Protein 4LO0 (pdb70)

Secondary structure (DSSP, 8-state):
--STT-EEEEEETTEEEEEEEEETTEEEEE----SGGG-EEEEEETTTTEEEEEE--SSSTTEEEEE-TTSSBEEEEE----GGG-EEEEEETTTTEEEEEESS-TT-EEEEETTTTEEEEE---SSGGG-EEEEEHHHHHHTT-EEEEEETT-TTEEEEE--SS--BEEEEE----GGG-EEEEEETTTTEEEEEETTSSSEEEEE-GGGTTBEEEEETTS-S-GGG-EEEEEPTT-SSEEEEEESS-TTEEEEEGGG--STT-BEEEEE----GGG-EEEE---/--TT-EEEEEESS-TT-EEEEETTEEEEE----SGGG-EEEEEETTTTEEEEEE--SSSTTEEEEE-TTSS-EEEEE----GGG-EEEEEETTTTEEEEEESS-TT-EEEEETTTTEEEEE---S-GGG-EEEEEHHHHHHTT-EEEEEETT-TTEEEEE--SS--BEEEEE----GGG-EEEEEETTTTEEEEEETTSSSEEEEEE-TTSSEEEEEES---S-TTS-EEEEEPTT-SSEEEEEESS-TTEEEEEGGG--STTPBEEEEE----GGGEEEEE---/---SSS-SEEEEEEETT-SSEEEEEETTEEEEEE---SGGG-EEEEEETTTTEEEEEETTEEEEEEEE-TTSBEEEESSSGGG-EEEEEEETTEEEEEESS-BTTB-EEEE---BTTB-TTPPPEEEE--SS--GGG-EEEEE-

Solvent-accessible surface area: 30553 Å² total; per-residue (Å²): 108,80,32,52,78,97,37,3,6,0,8,0,60,38,43,75,112,9,18,0,42,0,72,76,14,97,12,36,4,88,114,58,38,82,51,65,31,2,36,0,68,0,40,36,32,87,148,56,12,0,0,20,0,48,3,52,14,123,152,50,91,61,10,0,0,8,2,53,42,92,61,46,69,17,12,2,81,110,32,85,71,35,60,38,6,4,0,2,0,1,68,0,25,46,28,102,0,13,0,0,0,0,40,66,4,9,12,0,0,0,48,1,43,29,140,55,115,62,9,64,1,16,25,4,36,54,36,71,88,0,8,0,28,24,55,58,46,15,31,8,12,4,41,91,15,52,0,16,1,0,0,58,80,31,70,109,30,0,0,12,0,47,59,80,121,65,62,68,6,26,0,91,58,32,92,137,23,153,26,0,48,1,14,0,104,42,35,140,144,36,56,0,11,16,0,27,0,39,64,54,98,63,4,0,1,3,18,31,78,106,78,51,53,40,2,73,3,36,62,24,105,74,128,130,27,56,0,1,16,0,52,11,60,70,28,96,157,59,124,80,13,15,11,0,12,0,40,122,51,68,72,44,0,0,4,0,125,59,23,106,40,68,76,39,16,46,4,22,0,88,79,99,90,20,74,74,22,0,47,0,15,5,46,95,33,115,192,114,169,38,95,5,52,91,16,55,7,17,0,20,2,65,37,20,60,74,20,22,0,7,28,53,79,165,0,1,5,1,29,114,116,58,92,46,79,43,5,51,0,46,0,59,43,33,54,167,42,175,0,2,41,1,4,0,44,50,67,86,122,73,28,0,4,25,34,116,44,14,0,0,16,28,77,69,82,50,93,75,0,41,0,92,7,54,93,52,52,122,47,10,3,0,0,14,4,66,49,134,27,85,122,2,45,6,0,0,6,0,24,33,64,142,118,90,2,98,38,2,0,0,1,6,2,3,14,58,56,74,171,51,44,31,1,29,0,73,2,43,106,120,117,33,74,83,92,38,2,4,0,3,0,71,38,46,77,107,7,14,0,40,0,69,92,19,97,6,26,2,84,115,60,39,84,54,59,32,3,47,0,64,0,46,49,31,83,151,51,11,0,2,21,0,32,2,52,13,110,149,56,92,59,9,0,0,5,0,43,19,13,17,29,85,14,16,2,80,99,29,82,79,36,54,35,4,6,0,2,0,0,58,1,21,34,30,84,0,13,0,0,0,0,41,44,0,0,6,0,0,0,35,1,28,28,144,58,119,60,7,43,0,1,12,3,45,60,38,73,88,0,12,0,36,23,48,57,48,15,35,6,7,4,40,86,16,50,0,10,1,0,0,54,72,36,77,109,24,0,0,10,0,44,63,91,113,58,58,65,8,30,0,92,57,40,88,132,22,143,25,0,33,0,17,0,107,48,45,133,156,51,57,0,10,16,0,35,1,40,63,42,110,61,0,0,1,4,13,32,86,88,88,38,44,55,5,83,2,32,50,20,110,85,144,134,40,60,0,3,17,0,52,11,97,59,25,101,159,61,135,72,14,16,14,0,22,0,42,132,52,75,75,39,0,1,5,0,120,68,25,99,58,49,74,40,16,46,4,21,0,103,76,103,139,23,77,66,28,4,44,0,16,7,46,91,21,122

Radius of gyration: 31.57 Å; Cα contacts (8 Å, |Δi|>4): 1890; chains: 3; bounding box: 62×73×94 Å

Sequence (715 aa):
NSLNDKIVTISCKADTNLFFYQVAGNVSLFQQTRNYLERWRLIYDSNKAAYKIKSMDIHNTNLVLTWNAPTHNISTQQDSNADNQYWLLLKDIGNNSFIIASYKNPNLVLYADTVARNLKLSTLNNSNYIKFIIEDYIISDLNNFTCKISPILDLNKVVQQVDVTNLNVNLYTWDYGRNQKWTIRYNEEKAAYQFFNTILSNGVLTWIFSNGNTVRVSSSNDQNNDAQYWLINPVSDTDETYTITNLRDTTKALDLYGGQTANGTAIQVFNYHGDDNQKWNIRNPPVERTFLPNGNYNIKSIFSGSLYLNPVSKSLTFSNESSANNQKWNVEYMAENRCFKISNVAEPNKYLSYDNFGFISLDSLSNRCYWFPIKIAVNTYIMLSLNKVNELDYAWDIYDTNENILSQPLLLLPNFDIYNSNQMFKLEKISLNDKIVTISCKADTNLFFYQVAGNVSLFQQTRNYLERWRLIYDSNKAAYKIKSMDIHNTNLVLTWNAPTHNISTQQDSNADNQYWLLLKDIGNNSFIIASYKNPNLVLYADTVARNLKLSTLNNSNYIKFIIEDYIISDLNNFTCKISPILDLNKVVQQVDVTNLNVNLYTWDYGRNQKWTIRYNEEKAAYQFFNTILSNGVLTWIFSNGNTVRVSSSNDQNNDAQYWLINPVSDTDETYTITNLRDTTKALDLYGGQTANGTAIQVFNYHGDDNQKWNIRNPP

InterPro domains:
  IPR000772 Ricin B, lectin domain [PF14200] (186-277)
  IPR000772 Ricin B, lectin domain [SM00458] (12-143)
  IPR000772 Ricin B, lectin domain [SM00458] (154-291)
  IPR035992 Ricin B-like lectins [SSF50370] (7-145)
  IPR035992 Ricin B-like lectins [SSF50370] (154-290)

CATH classification: 2.80.10.50 (+1 more: 2.80.10.50)

Nearest PDB structures (foldseek):
  4lo0-assembly1_A  TM=1.004E+00  e=1.238E-54  Clostridium botulinum
  5bqu-assembly1_B  TM=9.982E-01  e=9.324E-47  Clostridium botulinum
  4ouj-assembly1_A  TM=9.272E-01  e=6.983E-45  Clostridium botulinum B1 str. Okra
  2vse-assembly2_B  TM=4.909E-01  e=3.899E-20  Lysinibacillus sphaericus
  2vse-assembly1_A  TM=4.914E-01  e=1.561E-19  Lysinibacillus sphaericus

Foldseek 3Di:
DVQAFFKWWKAFPQDRQWTFFADPWATFTDGDDLDQRRIWTWHADVVLRWTWTFRSDPPDGAWTWFQPPPFFDITTDGCPVDQRRTWHWAQPPPVQWTQIARSNDRQWTWFAPPVRGGITIDGDDDDSRRIMHIGRSVCVNQAQDKWAKAQPLDPQKTWFQPADPRFFTAIAGDDPDQRRIWTWHADPVLRWIWTHRRRDDFWTWFAPVVVPWGITTDGPVVDPDQRRTWDWADDPPDSFKTWIAGRVDRQWTFFFPVSDRDHGTHTTTDGDDPPSRRMMGIHDDD/DDDDDDDWAKWWKFAPLDPQWTWFDDPFFIATHGDDVDQRRIWTWDADVVLRWIWIARRVGRQWTFFADPPFGTGTHGDDLRRTWDWDDDDDQKTFTWRSDQDVNATWTWFADDDVSHRPPTTTGIGGDDDDPDSRRMMGIGHD/DLAFFKKWKAFPVDRQWTFFADPFATFTHGDDLDQRRIWTWHADVVLQWTWTFGPPPPDGAWTWFDPPPAFDITTDGDPVDQRRIWHWAQDPPVQWTATARSVHRQWTWFQPVVRRHITIDGDDPDRRRTMHIGRSVCVNQAQAKWWKAQPLDRQKTWFQDALPRQFIFIAGDDPDLRRIWGWHADPVLRWIWTHRRRDPAWTWFAPCVVPWAIGTDGPVPDDDQRRTWHWAADPPDSFKTFIAGRVDRQWTWFFPPSDPDHGGGITTDGDDVDRRRMMGIGHDD

B-factor: mean 54.69, std 26.6, range [18.06, 170.06]

Organism: Clostridium botulinum (NCBI:txid1491)

Structure (mmCIF, N/CA/C/O backbone):
data_4LO0
#
_entry.id   4LO0
#
_cell.length_a   106.599
_cell.length_b   118.680
_cell.length_c   162.509
_cell.angle_alpha   90.00
_cell.angle_beta   90.00
_cell.angle_gamma   90.00
#
_symmetry.space_group_name_H-M   'C 2 2 21'
#
loop_
_entity.id
_entity.type
_entity.pdbx_description
1 polymer HA-33
2 polymer HA-17
3 water water
#
loop_
_atom_site.group_PDB
_atom_site.id
_atom_site.type_symbol
_atom_site.label_atom_id
_atom_site.label_alt_id
_atom_site.label_comp_id
_atom_site.label_asym_id
_atom_site.label_entity_id
_atom_site.label_seq_id
_atom_site.pdbx_PDB_ins_code
_atom_site.Cartn_x
_atom_site.Cartn_y
_atom_site.Cartn_z
_atom_site.occupancy
_atom_site.B_iso_or_equiv
_atom_site.auth_seq_id
_atom_site.auth_comp_id
_atom_site.auth_asym_id
_atom_site.auth_atom_id
_atom_site.pdbx_PDB_model_num
ATOM 1 N N . ASN A 1 8 ? 24.406 -6.524 39.741 1.00 73.82 9 ASN A N 1
ATOM 2 C CA . ASN A 1 8 ? 23.407 -7.244 38.943 1.00 87.72 9 ASN A CA 1
ATOM 3 C C . ASN A 1 8 ? 23.905 -7.685 37.553 1.00 88.40 9 ASN A C 1
ATOM 4 O O . ASN A 1 8 ? 23.330 -8.594 36.948 1.00 86.24 9 ASN A O 1
ATOM 9 N N . SER A 1 9 ? 24.964 -7.048 37.053 1.00 83.70 10 SER A N 1
ATOM 10 C CA . SER A 1 9 ? 25.694 -7.565 35.890 1.00 74.19 10 SER A CA 1
ATOM 11 C C . SER A 1 9 ? 26.662 -8.646 36.369 1.00 68.28 10 SER A C 1
ATOM 12 O O . SER A 1 9 ? 27.231 -9.413 35.575 1.00 61.04 10 SER A O 1
ATOM 15 N N . LEU A 1 10 ? 26.841 -8.681 37.687 1.00 59.01 11 LEU A N 1
ATOM 16 C CA . LEU A 1 10 ? 27.667 -9.675 38.342 1.00 49.39 11 LEU A CA 1
ATOM 17 C C . LEU A 1 10 ? 26.815 -10.696 39.087 1.00 42.44 11 LEU A C 1
ATOM 18 O O . LEU A 1 10 ? 27.322 -11.741 39.488 1.00 44.82 11 LEU A O 1
ATOM 23 N N . ASN A 1 11 ? 25.530 -10.405 39.287 1.00 42.05 12 ASN A N 1
ATOM 24 C CA . ASN A 1 11 ? 24.671 -11.343 40.016 1.00 46.03 12 ASN A CA 1
ATOM 25 C C . ASN A 1 11 ? 24.693 -12.762 39.425 1.00 44.53 12 ASN A C 1
ATOM 26 O O . ASN A 1 11 ? 24.586 -12.941 38.207 1.00 40.50 12 ASN A O 1
ATOM 31 N N . ASP A 1 12 ? 24.838 -13.748 40.310 1.00 39.03 13 ASP A N 1
ATOM 32 C CA . ASP A 1 12 ? 24.891 -15.172 39.960 1.00 43.85 13 ASP A CA 1
ATOM 33 C C . ASP A 1 12 ? 26.075 -15.598 39.109 1.00 40.62 13 ASP A C 1
ATOM 34 O O . ASP A 1 12 ? 26.160 -16.759 38.729 1.00 39.95 13 ASP A O 1
ATOM 39 N N . LYS A 1 13 ? 27.003 -14.681 38.841 1.00 36.70 14 LYS A N 1
ATOM 40 C CA . LYS A 1 13 ? 28.208 -15.032 38.087 1.00 35.74 14 LYS A CA 1
ATOM 41 C C . LYS A 1 13 ? 29.149 -15.878 38.948 1.00 34.83 14 LYS A C 1
ATOM 42 O O . LYS A 1 13 ? 29.309 -15.616 40.141 1.00 31.34 14 LYS A O 1
ATOM 48 N N . ILE A 1 14 ? 29.785 -16.865 38.325 1.00 32.31 15 ILE A N 1
ATOM 49 C CA . ILE A 1 14 ? 30.771 -17.707 38.985 1.00 30.00 15 ILE A CA 1
ATOM 50 C C . ILE A 1 14 ? 32.154 -17.229 38.559 1.00 24.85 15 ILE A C 1
ATOM 51 O O . ILE A 1 14 ? 32.467 -17.171 37.369 1.00 30.99 15 ILE A O 1
ATOM 56 N N . VAL A 1 15 ? 32.984 -16.888 39.545 1.00 24.60 16 VAL A N 1
ATOM 57 C CA . VAL A 1 15 ? 34.228 -16.184 39.289 1.00 23.35 16 VAL A CA 1
ATOM 58 C C . VAL A 1 15 ? 35.351 -16.834 40.079 1.00 28.52 16 VAL A C 1
ATOM 59 O O . VAL A 1 15 ? 35.105 -17.629 41.002 1.00 29.85 16 VAL A O 1
ATOM 63 N N . THR A 1 16 ? 36.581 -16.552 39.675 1.00 24.72 17 THR A N 1
ATOM 64 C CA . THR A 1 16 ? 37.711 -16.763 40.561 1.00 26.04 17 THR A CA 1
ATOM 65 C C . THR A 1 16 ? 38.103 -15.353 41.033 1.00 25.39 17 THR A C 1
ATOM 66 O O . THR A 1 16 ? 37.776 -14.352 40.362 1.00 25.44 17 THR A O 1
ATOM 70 N N . ILE A 1 17 ? 38.797 -15.280 42.158 1.00 23.76 18 ILE A N 1
ATOM 71 C CA . ILE A 1 17 ? 39.277 -13.996 42.680 1.00 26.61 18 ILE A CA 1
ATOM 72 C C . ILE A 1 17 ? 40.741 -14.172 43.000 1.00 25.71 18 ILE A C 1
ATOM 73 O O . ILE A 1 17 ? 41.104 -15.032 43.809 1.00 27.51 18 ILE A O 1
ATOM 78 N N . SER A 1 18 ? 41.590 -13.388 42.346 1.00 20.78 19 SER A N 1
ATOM 79 C CA . SER A 1 18 ? 43.012 -13.460 42.605 1.00 22.53 19 SER A CA 1
ATOM 80 C C . SER A 1 18 ? 43.568 -12.095 43.028 1.00 23.60 19 SER A C 1
ATOM 81 O O . SER A 1 18 ? 42.881 -11.087 42.944 1.00 23.81 19 SER A O 1
ATOM 84 N N . CYS A 1 19 ? 44.820 -12.091 43.458 1.00 28.06 20 CYS A N 1
ATOM 85 C CA . CYS A 1 19 ? 45.421 -10.951 44.104 1.00 24.79 20 CYS A CA 1
ATOM 86 C C . CYS A 1 19 ? 46.129 -10.047 43.110 1.00 32.68 20 CYS A C 1
ATOM 87 O O . CYS A 1 19 ? 47.020 -10.488 42.387 1.00 26.29 20 CYS A O 1
ATOM 90 N N . LYS A 1 20 ? 45.767 -8.770 43.103 1.00 30.21 21 LYS A N 1
ATOM 91 C CA . LYS A 1 20 ? 46.528 -7.822 42.309 1.00 31.52 21 LYS A CA 1
ATOM 92 C C . LYS A 1 20 ? 47.980 -7.800 42.779 1.00 32.78 21 LYS A C 1
ATOM 93 O O . LYS A 1 20 ? 48.885 -7.550 41.986 1.00 37.09 21 LYS A O 1
ATOM 99 N N . ALA A 1 21 ? 48.206 -8.084 44.065 1.00 29.01 22 ALA A N 1
ATOM 100 C CA . ALA A 1 21 ? 49.569 -8.091 44.609 1.00 28.97 22 ALA A CA 1
ATOM 101 C C . ALA A 1 21 ? 50.394 -9.281 44.117 1.00 33.97 22 ALA A C 1
ATOM 102 O O . ALA A 1 21 ? 51.624 -9.199 44.038 1.00 38.10 22 ALA A O 1
ATOM 104 N N . ASP A 1 22 ? 49.723 -10.392 43.813 1.00 29.90 23 ASP A N 1
ATOM 105 C CA . ASP A 1 22 ? 50.392 -11.606 43.333 1.00 35.26 23 ASP A CA 1
ATOM 106 C C . ASP A 1 22 ? 49.350 -12.342 42.531 1.00 35.40 23 ASP A C 1
ATOM 107 O O . ASP A 1 22 ? 48.513 -13.054 43.084 1.00 30.21 23 ASP A O 1
ATOM 112 N N . THR A 1 23 ? 49.386 -12.147 41.216 1.00 33.49 24 THR A N 1
ATOM 113 C CA . THR A 1 23 ? 48.303 -12.613 40.371 1.00 36.64 24 THR A CA 1
ATOM 114 C C . THR A 1 23 ? 48.341 -14.130 40.247 1.00 31.80 24 THR A C 1
ATOM 115 O O . THR A 1 23 ? 47.461 -14.726 39.649 1.00 30.56 24 THR A O 1
ATOM 119 N N . ASN A 1 24 ? 49.362 -14.754 40.825 1.00 32.51 25 ASN A N 1
ATOM 120 C CA . ASN A 1 24 ? 49.389 -16.201 40.883 1.00 36.68 25 ASN A CA 1
ATOM 121 C C . ASN A 1 24 ? 48.657 -16.759 42.110 1.00 35.49 25 ASN A C 1
ATOM 122 O O . ASN A 1 24 ? 48.566 -17.967 42.276 1.00 41.08 25 ASN A O 1
ATOM 127 N N . LEU A 1 25 ? 48.086 -15.885 42.943 1.00 29.54 26 LEU A N 1
ATOM 128 C CA . LEU A 1 25 ? 47.366 -16.356 44.152 1.00 26.27 26 LEU A CA 1
ATOM 129 C C . LEU A 1 25 ? 45.866 -16.128 44.070 1.00 30.30 26 LEU A C 1
ATOM 130 O O . LEU A 1 25 ? 45.405 -14.996 43.844 1.00 31.06 26 LEU A O 1
ATOM 135 N N . PHE A 1 26 ? 45.104 -17.189 44.336 1.00 25.08 27 PHE A N 1
ATOM 136 C CA . PHE A 1 26 ? 43.639 -17.183 44.203 1.00 26.22 27 PHE A CA 1
ATOM 137 C C . PHE A 1 26 ? 42.935 -17.451 45.544 1.00 25.01 27 PHE A C 1
ATOM 138 O O . PHE A 1 26 ? 43.473 -18.179 46.378 1.00 27.94 27 PHE A O 1
ATOM 146 N N . PHE A 1 27 ? 41.729 -16.918 45.739 1.00 26.14 28 PHE A N 1
ATOM 147 C CA . PHE A 1 27 ? 40.951 -17.259 46.935 1.00 24.72 28 PHE A CA 1
ATOM 148 C C . PHE A 1 27 ? 40.586 -18.746 46.815 1.00 28.27 28 PHE A C 1
ATOM 149 O O . PHE A 1 27 ? 39.994 -19.162 45.818 1.00 29.57 28 PHE A O 1
ATOM 157 N N . TYR A 1 28 ? 40.892 -19.514 47.853 1.00 33.05 29 TYR A N 1
ATOM 158 C CA . TYR A 1 28 ? 40.781 -20.967 47.860 1.00 34.12 29 TYR A CA 1
ATOM 159 C C . TYR A 1 28 ? 40.057 -21.356 49.149 1.00 34.32 29 TYR A C 1
ATOM 160 O O . TYR A 1 28 ? 40.382 -20.845 50.229 1.00 34.26 29 TYR A O 1
ATOM 169 N N . GLN A 1 29 ? 39.071 -22.242 49.029 1.00 30.92 30 GLN A N 1
ATOM 170 C CA . GLN A 1 29 ? 38.218 -22.596 50.155 1.00 32.87 30 GLN A CA 1
ATOM 171 C C . GLN A 1 29 ? 38.267 -24.099 50.435 1.00 35.58 30 GLN A C 1
ATOM 172 O O . GLN A 1 29 ? 38.128 -24.899 49.510 1.00 39.14 30 GLN A O 1
ATOM 178 N N . VAL A 1 30 ? 38.425 -24.465 51.704 1.00 30.79 31 VAL A N 1
ATOM 179 C CA . VAL A 1 30 ? 38.172 -25.841 52.145 1.00 34.97 31 VAL A CA 1
ATOM 180 C C . VAL A 1 30 ? 37.771 -25.897 53.624 1.00 38.94 31 VAL A C 1
ATOM 181 O O . VAL A 1 30 ? 38.445 -25.318 54.499 1.00 40.87 31 VAL A O 1
ATOM 185 N N . ALA A 1 31 ? 36.624 -26.537 53.871 1.00 40.72 32 ALA A N 1
ATOM 186 C CA . ALA A 1 31 ? 36.100 -26.771 55.218 1.00 48.91 32 ALA A CA 1
ATOM 187 C C . ALA A 1 31 ? 35.993 -25.534 56.108 1.00 44.83 32 ALA A C 1
ATOM 188 O O . ALA A 1 31 ? 36.157 -25.643 57.322 1.00 45.67 32 ALA A O 1
ATOM 190 N N . GLY A 1 32 ? 35.731 -24.369 55.516 1.00 44.31 33 GLY A N 1
ATOM 191 C CA . GLY A 1 32 ? 35.507 -23.165 56.310 1.00 42.02 33 GLY A CA 1
ATOM 192 C C . GLY A 1 32 ? 36.752 -22.305 56.416 1.00 45.59 33 GLY A C 1
ATOM 193 O O . GLY A 1 32 ? 36.754 -21.226 57.037 1.00 43.45 33 GLY A O 1
ATOM 194 N N . ASN A 1 33 ? 37.832 -22.783 55.816 1.00 42.26 34 ASN A N 1
ATOM 195 C CA . ASN A 1 33 ? 39.062 -22.016 55.813 1.00 43.65 34 ASN A CA 1
ATOM 196 C C . ASN A 1 33 ? 39.267 -21.387 54.436 1.00 39.52 34 ASN A C 1
ATOM 197 O O . ASN A 1 33 ? 39.163 -22.067 53.411 1.00 41.23 34 ASN A O 1
ATOM 202 N N . VAL A 1 34 ? 39.514 -20.084 54.417 1.00 35.43 35 VAL A N 1
ATOM 203 C CA . VAL A 1 34 ? 39.861 -19.376 53.188 1.00 29.90 35 VAL A CA 1
ATOM 204 C C . VAL A 1 34 ? 41.351 -19.086 53.180 1.00 34.79 35 VAL A C 1
ATOM 205 O O . VAL A 1 34 ? 41.901 -18.556 54.152 1.00 40.52 35 VAL A O 1
ATOM 209 N N . SER A 1 35 ? 42.018 -19.440 52.093 1.00 33.60 36 SER A N 1
ATOM 210 C CA . SER A 1 35 ? 43.444 -19.190 51.994 1.00 31.62 36 SER A CA 1
ATOM 211 C C . SER A 1 35 ? 43.783 -18.667 50.593 1.00 30.19 36 SER A C 1
ATOM 212 O O . SER A 1 35 ? 42.924 -18.613 49.715 1.00 28.25 36 SER A O 1
ATOM 215 N N . LEU A 1 36 ? 45.036 -18.285 50.393 1.00 28.19 37 LEU A N 1
ATOM 216 C CA . LEU A 1 36 ? 45.504 -17.848 49.077 1.00 30.03 37 LEU A CA 1
ATOM 217 C C . LEU A 1 36 ? 46.374 -18.967 48.497 1.00 29.70 37 LEU A C 1
ATOM 218 O O . LEU A 1 36 ? 47.342 -19.386 49.131 1.00 32.89 37 LEU A O 1
ATOM 223 N N . PHE A 1 37 ? 46.032 -19.448 47.308 1.00 32.65 38 PHE A N 1
ATOM 224 C CA . PHE A 1 37 ? 46.708 -20.634 46.757 1.00 31.51 38 PHE A CA 1
ATOM 225 C C . PHE A 1 37 ? 46.893 -20.521 45.242 1.00 27.48 38 PHE A C 1
ATOM 226 O O . PHE A 1 37 ? 46.139 -19.815 44.570 1.00 25.42 38 PHE A O 1
ATOM 234 N N . GLN A 1 38 ? 47.891 -21.229 44.705 1.00 30.93 39 GLN A N 1
ATOM 235 C CA . GLN A 1 38 ? 48.152 -21.222 43.267 1.00 34.94 39 GLN A CA 1
ATOM 236 C C . GLN A 1 38 ? 46.898 -21.677 42.519 1.00 34.91 39 GLN A C 1
ATOM 237 O O . GLN A 1 38 ? 45.991 -22.271 43.117 1.00 31.71 39 GLN A O 1
ATOM 243 N N . GLN A 1 39 ? 46.840 -21.386 41.222 1.00 37.51 40 GLN A N 1
ATOM 244 C CA . GLN A 1 39 ? 45.665 -21.695 40.403 1.00 33.86 40 GLN A CA 1
ATOM 245 C C . GLN A 1 39 ? 45.375 -23.200 40.372 1.00 30.88 40 GLN A C 1
ATOM 246 O O . GLN A 1 39 ? 46.269 -23.999 40.083 1.00 36.11 40 GLN A O 1
ATOM 252 N N . THR A 1 40 ? 44.126 -23.582 40.631 1.00 32.57 41 THR A N 1
ATOM 253 C CA . THR A 1 40 ? 43.738 -24.997 40.566 1.00 37.53 41 THR A CA 1
ATOM 254 C C . THR A 1 40 ? 42.760 -25.314 39.428 1.00 35.98 41 THR A C 1
ATOM 255 O O . THR A 1 40 ? 42.551 -26.483 39.110 1.00 34.91 41 THR A O 1
ATOM 259 N N . ARG A 1 41 ? 42.152 -24.284 38.836 1.00 29.66 42 ARG A N 1
ATOM 260 C CA . ARG A 1 41 ? 41.164 -24.483 37.774 1.00 32.61 42 ARG A CA 1
ATOM 261 C C . ARG A 1 41 ? 40.085 -25.467 38.194 1.00 40.29 42 ARG A C 1
ATOM 262 O O . ARG A 1 41 ? 39.716 -26.359 37.431 1.00 38.40 42 ARG A O 1
ATOM 270 N N . ASN A 1 42 ? 39.604 -25.329 39.424 1.00 34.06 43 ASN A N 1
ATOM 271 C CA . ASN A 1 42 ? 38.535 -26.201 39.874 1.00 33.87 43 AS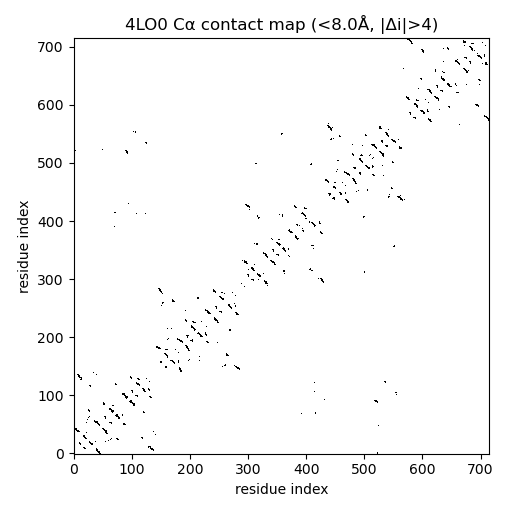N A CA 1
ATOM 272 C C . ASN A 1 42 ? 37.695 -25.490 40.909 1.00 32.26 43 ASN A C 1
ATOM 273 O O . ASN A 1 42 ? 37.973 -24.330 41.237 1.00 31.52 43 ASN A O 1
ATOM 278 N N . TYR A 1 43 ? 36.679 -26.174 41.426 1.00 31.45 44 TYR A N 1
ATOM 279 C CA . TYR A 1 43 ? 35.669 -25.544 42.277 1.00 33.75 44 TYR A CA 1
ATOM 280 C C . TYR A 1 43 ? 36.218 -24.958 43.573 1.00 33.66 44 TYR A C 1
ATOM 281 O O . TYR A 1 43 ? 35.567 -24.128 44.189 1.00 31.97 44 TYR A O 1
ATOM 290 N N . LEU A 1 44 ? 37.390 -25.417 44.005 1.00 30.86 45 LEU A N 1
ATOM 291 C CA . LEU A 1 44 ? 37.969 -24.919 45.247 1.00 33.71 45 LEU A CA 1
ATOM 292 C C . LEU A 1 44 ? 38.311 -23.428 45.154 1.00 33.28 45 LEU A C 1
ATOM 293 O O . LEU A 1 44 ? 38.506 -22.775 46.177 1.00 31.77 45 LEU A O 1
ATOM 298 N N . GLU A 1 45 ? 38.382 -22.902 43.926 1.00 32.49 46 GLU A N 1
ATOM 299 C CA . GLU A 1 45 ? 38.717 -21.489 43.705 1.00 31.79 46 GLU A CA 1
ATOM 300 C C . GLU A 1 45 ? 37.622 -20.735 42.980 1.00 27.86 46 GLU A C 1
ATOM 301 O O . GLU A 1 45 ? 37.859 -19.673 42.397 1.00 29.14 46 GLU A O 1
ATOM 307 N N . ARG A 1 46 ? 36.412 -21.284 43.023 1.00 27.58 47 ARG A N 1
ATOM 308 C CA . ARG A 1 46 ? 35.282 -20.673 42.333 1.00 28.99 47 ARG A CA 1
ATOM 309 C C . ARG A 1 46 ? 34.268 -20.198 43.361 1.00 30.66 47 ARG A C 1
ATOM 310 O O . ARG A 1 46 ? 34.071 -20.842 44.408 1.00 32.42 47 ARG A O 1
ATOM 318 N N . TRP A 1 47 ? 33.633 -19.071 43.048 1.00 25.56 48 TRP A N 1
ATOM 319 C CA . TRP A 1 47 ? 32.768 -18.392 43.994 1.00 32.35 48 TRP A CA 1
ATOM 320 C C . TRP A 1 47 ? 31.618 -17.825 43.218 1.00 28.54 48 TRP A C 1
ATOM 321 O O . TRP A 1 47 ? 31.820 -17.329 42.108 1.00 31.32 48 TRP A O 1
ATOM 332 N N . ARG A 1 48 ? 30.413 -17.892 43.783 1.00 28.40 49 ARG A N 1
ATOM 333 C CA . ARG A 1 48 ? 29.270 -17.320 43.104 1.00 30.44 49 ARG A CA 1
ATOM 334 C C . ARG A 1 48 ? 28.960 -15.994 43.780 1.00 32.35 49 ARG A C 1
ATOM 335 O O . ARG A 1 48 ? 28.808 -15.954 44.999 1.00 30.25 49 ARG A O 1
ATOM 343 N N . LEU A 1 49 ? 28.895 -14.926 42.988 1.00 30.74 50 LEU A N 1
ATOM 344 C CA . LEU A 1 49 ? 28.504 -13.599 43.481 1.00 31.09 50 LEU A CA 1
ATOM 345 C C . LEU A 1 49 ? 26.998 -13.528 43.512 1.00 33.76 50 LEU A C 1
ATOM 346 O O . LEU A 1 49 ? 26.332 -13.747 42.488 1.00 37.30 50 LEU A O 1
ATOM 351 N N . ILE A 1 50 ? 26.453 -13.256 44.695 1.00 29.47 51 ILE A N 1
ATOM 352 C CA . ILE A 1 50 ? 25.013 -13.243 44.881 1.00 31.63 51 ILE A CA 1
ATOM 353 C C . ILE A 1 50 ? 24.575 -11.850 45.326 1.00 35.80 51 ILE A C 1
ATOM 354 O O . ILE A 1 50 ? 24.927 -11.425 46.431 1.00 33.11 51 ILE A O 1
ATOM 359 N N . TYR A 1 51 ? 23.811 -11.160 44.469 1.00 35.65 52 TYR A N 1
ATOM 360 C CA . TYR A 1 51 ? 23.434 -9.759 44.670 1.00 35.50 52 TYR A CA 1
ATOM 361 C C . TYR A 1 51 ? 22.151 -9.610 45.468 1.00 40.44 52 TYR A C 1
ATOM 362 O O . TYR A 1 51 ? 21.151 -10.288 45.207 1.00 40.43 52 TYR A O 1
ATOM 371 N N . ASP A 1 52 ? 22.186 -8.701 46.437 1.00 35.49 53 ASP A N 1
ATOM 372 C CA . ASP A 1 52 ? 20.979 -8.263 47.125 1.00 38.93 53 ASP A CA 1
ATOM 373 C C . ASP A 1 52 ? 20.816 -6.773 46.760 1.00 40.89 53 ASP A C 1
ATOM 374 O O . ASP A 1 52 ? 21.661 -5.934 47.107 1.00 38.42 53 ASP A O 1
ATOM 379 N N . SER A 1 53 ? 19.756 -6.458 46.021 1.00 47.44 54 SER A N 1
ATOM 380 C CA . SER A 1 53 ? 19.541 -5.101 45.505 1.00 49.09 54 SER A CA 1
ATOM 381 C C . SER A 1 53 ? 19.241 -4.070 46.594 1.00 52.46 54 SER A C 1
ATOM 382 O O . SER A 1 53 ? 19.524 -2.877 46.426 1.00 52.40 54 SER A O 1
ATOM 385 N N . ASN A 1 54 ? 18.651 -4.528 47.694 1.00 52.36 55 ASN A N 1
ATOM 386 C CA . ASN A 1 54 ? 18.328 -3.643 48.806 1.00 57.39 55 ASN A CA 1
ATOM 387 C C . ASN A 1 54 ? 19.578 -3.144 49.509 1.00 54.09 55 ASN A C 1
ATOM 388 O O . ASN A 1 54 ? 19.677 -1.953 49.837 1.00 52.96 55 ASN A O 1
ATOM 393 N N . LYS A 1 55 ? 20.528 -4.054 49.733 1.00 42.11 56 LYS A N 1
ATOM 394 C CA . LYS A 1 55 ? 21.785 -3.705 50.399 1.00 38.33 56 LYS A CA 1
ATOM 395 C C . LYS A 1 55 ? 22.774 -3.164 49.382 1.00 41.16 56 LYS A C 1
ATOM 396 O O . LYS A 1 55 ? 23.759 -2.511 49.746 1.00 41.70 56 LYS A O 1
ATOM 402 N N . ALA A 1 56 ? 22.508 -3.444 48.108 1.00 42.48 57 ALA A N 1
ATOM 403 C CA . ALA A 1 56 ? 23.469 -3.170 47.024 1.00 39.88 57 ALA A CA 1
ATOM 404 C C . ALA A 1 56 ? 24.837 -3.740 47.391 1.00 39.26 57 ALA A C 1
ATOM 405 O O . ALA A 1 56 ? 25.868 -3.051 47.377 1.00 42.20 57 ALA A O 1
ATOM 407 N N . ALA A 1 57 ? 24.838 -5.023 47.724 1.00 34.32 58 ALA A N 1
ATOM 408 C CA . ALA A 1 57 ? 26.042 -5.685 48.178 1.00 25.26 58 ALA A CA 1
ATOM 409 C C . ALA A 1 57 ? 25.918 -7.159 47.808 1.00 27.87 58 ALA A C 1
ATOM 410 O O . ALA A 1 57 ? 24.833 -7.621 47.460 1.00 30.68 58 ALA A O 1
ATOM 412 N N . TYR A 1 58 ? 27.022 -7.894 47.894 1.00 25.03 59 TYR A N 1
ATOM 413 C CA . TYR A 1 58 ? 27.081 -9.233 47.354 1.00 30.77 59 TYR A CA 1
ATOM 414 C C . TYR A 1 58 ? 27.508 -10.223 48.425 1.00 29.42 59 TYR A C 1
ATOM 415 O O . TYR A 1 58 ? 28.399 -9.926 49.221 1.00 26.58 59 TYR A O 1
ATOM 424 N N . LYS A 1 59 ? 26.903 -11.407 48.423 1.00 31.45 60 LYS A N 1
ATOM 425 C CA . LYS A 1 59 ? 27.523 -12.540 49.102 1.00 29.38 60 LYS A CA 1
ATOM 426 C C . LYS A 1 59 ? 28.503 -13.184 48.144 1.00 29.97 60 LYS A C 1
ATOM 427 O O . LYS A 1 59 ? 28.305 -13.180 46.915 1.00 28.32 60 LYS A O 1
ATOM 433 N N . ILE A 1 60 ? 29.586 -13.697 48.708 1.00 28.31 61 ILE A N 1
ATOM 434 C CA . ILE A 1 60 ? 30.582 -14.406 47.939 1.00 24.69 61 ILE A CA 1
ATOM 435 C C . ILE A 1 60 ? 30.569 -15.890 48.376 1.00 26.65 61 ILE A C 1
ATOM 436 O O . ILE A 1 60 ? 31.203 -16.265 49.355 1.00 25.74 61 ILE A O 1
ATOM 441 N N . LYS A 1 61 ? 29.851 -16.711 47.613 1.00 28.05 62 LYS A N 1
ATOM 442 C CA . LYS A 1 61 ? 29.542 -18.092 47.982 1.00 33.50 62 LYS A CA 1
ATOM 443 C C . LYS A 1 61 ? 30.514 -19.098 47.378 1.00 28.18 62 LYS A C 1
ATOM 444 O O . LYS A 1 61 ? 30.752 -19.100 46.177 1.00 27.12 62 LYS A O 1
ATOM 450 N N . SER A 1 62 ? 31.102 -19.937 48.222 1.00 29.42 63 SER A N 1
ATOM 451 C CA . SER A 1 62 ? 32.015 -20.948 47.729 1.00 28.11 63 SER A CA 1
ATOM 452 C C . SER A 1 62 ? 31.261 -22.001 46.899 1.00 27.16 63 SER A C 1
ATOM 453 O O . SER A 1 62 ? 30.165 -22.435 47.260 1.00 30.96 63 SER A O 1
ATOM 456 N N . MET A 1 63 ? 31.874 -22.414 45.796 1.00 27.37 64 MET A N 1
ATOM 457 C CA . MET A 1 63 ? 31.323 -23.491 44.974 1.00 29.03 64 MET A CA 1
ATOM 458 C C . MET A 1 63 ? 31.796 -24.847 45.462 1.00 33.89 64 MET A C 1
ATOM 459 O O . MET A 1 63 ? 31.861 -25.804 44.677 1.00 35.22 64 MET A O 1
ATOM 464 N N . ASP A 1 64 ? 32.126 -24.944 46.747 1.00 36.21 65 ASP A N 1
ATOM 465 C CA . ASP A 1 64 ? 32.500 -26.245 47.305 1.00 32.82 65 ASP A CA 1
ATOM 466 C C . ASP A 1 64 ? 31.445 -27.297 46.996 1.00 35.54 65 ASP A C 1
ATOM 467 O O . ASP A 1 64 ? 30.255 -27.062 47.194 1.00 43.46 65 ASP A O 1
ATOM 472 N N . ILE A 1 65 ? 31.864 -28.473 46.549 1.00 36.18 66 ILE A N 1
ATOM 473 C CA . ILE A 1 65 ? 30.883 -29.476 46.162 1.00 35.52 66 ILE A CA 1
ATOM 474 C C . ILE A 1 65 ? 30.255 -30.225 47.337 1.00 40.83 66 ILE A C 1
ATOM 475 O O . ILE A 1 65 ? 29.168 -30.794 47.202 1.00 41.49 66 ILE A O 1
ATOM 480 N N . HIS A 1 66 ? 30.930 -30.212 48.486 1.00 40.06 67 HIS A N 1
ATOM 481 C CA . HIS A 1 66 ? 30.467 -30.979 49.659 1.00 43.74 67 HIS A CA 1
ATOM 482 C C . HIS A 1 66 ? 29.620 -30.136 50.619 1.00 45.72 67 HIS A C 1
ATOM 483 O O . HIS A 1 66 ? 28.489 -30.509 50.971 1.00 41.64 67 HIS A O 1
ATOM 490 N N . ASN A 1 67 ? 30.175 -29.000 51.031 1.00 43.14 68 ASN A N 1
ATOM 491 C CA . ASN A 1 67 ? 29.433 -28.016 51.817 1.00 46.04 68 ASN A CA 1
ATOM 492 C C . ASN A 1 67 ? 28.921 -26.955 50.857 1.00 38.41 68 ASN A C 1
ATOM 493 O O . ASN A 1 67 ? 29.693 -26.138 50.329 1.00 35.44 68 ASN A O 1
ATOM 498 N N . THR A 1 68 ? 27.618 -26.963 50.624 1.00 40.57 69 THR A N 1
ATOM 499 C CA . THR A 1 68 ? 27.059 -26.155 49.547 1.00 41.62 69 THR A CA 1
ATOM 500 C C . THR A 1 68 ? 26.499 -24.807 49.981 1.00 49.99 69 THR A C 1
ATOM 501 O O . THR A 1 68 ? 25.903 -24.116 49.167 1.00 58.29 69 THR A O 1
ATOM 505 N N . ASN A 1 69 ? 26.664 -24.429 51.245 1.00 47.92 70 ASN A N 1
ATOM 506 C CA . ASN A 1 69 ? 26.120 -23.136 51.670 1.00 46.91 70 ASN A CA 1
ATOM 507 C C . ASN A 1 69 ? 27.098 -22.234 52.425 1.00 39.52 70 ASN A C 1
ATOM 508 O O . ASN A 1 69 ? 26.697 -21.466 53.302 1.00 43.00 70 ASN A O 1
ATOM 513 N N . LEU A 1 70 ? 28.374 -22.325 52.073 1.00 35.81 71 LEU A N 1
ATOM 514 C CA . LEU A 1 70 ? 29.421 -21.547 52.722 1.00 34.77 71 LEU A CA 1
ATOM 515 C C . LEU A 1 70 ? 29.617 -20.227 51.961 1.00 37.19 71 LEU A C 1
ATOM 516 O O . LEU A 1 70 ? 29.666 -20.228 50.732 1.00 34.70 71 LEU A O 1
ATOM 521 N N . VAL A 1 71 ? 29.708 -19.122 52.706 1.00 30.34 72 VAL A N 1
ATOM 522 C CA . VAL A 1 71 ? 29.949 -17.792 52.148 1.00 29.29 72 VAL A CA 1
ATOM 523 C C . VAL A 1 71 ? 31.059 -17.061 52.912 1.00 27.64 72 VAL A C 1
ATOM 524 O O . VAL A 1 71 ? 31.298 -17.313 54.103 1.00 26.35 72 VAL A O 1
ATOM 528 N N . LEU A 1 72 ? 31.778 -16.209 52.194 1.00 25.99 73 LEU A N 1
ATOM 529 C CA . LEU A 1 72 ? 32.905 -15.501 52.754 1.00 26.02 73 LEU A CA 1
ATOM 530 C C . LEU A 1 72 ? 32.368 -14.654 53.905 1.00 31.08 73 LEU A C 1
ATOM 531 O O . LEU A 1 72 ? 31.392 -13.912 53.741 1.00 27.65 73 LEU A O 1
ATOM 536 N N . THR A 1 73 ? 32.988 -14.800 55.070 1.00 27.09 74 THR A N 1
ATOM 537 C CA . THR A 1 73 ? 32.448 -14.225 56.299 1.00 33.24 74 THR A CA 1
ATOM 538 C C . THR A 1 73 ? 33.531 -13.488 57.069 1.00 31.62 74 THR A C 1
ATOM 539 O O . THR A 1 73 ? 34.629 -14.011 57.263 1.00 31.65 74 THR A O 1
ATOM 543 N N . TRP A 1 74 ? 33.221 -12.275 57.525 1.00 29.87 75 TRP A N 1
ATOM 544 C CA . TRP A 1 74 ? 34.157 -11.552 58.367 1.00 25.83 75 TRP A CA 1
ATOM 545 C C . TRP A 1 74 ? 33.907 -11.930 59.823 1.00 28.14 75 TRP A C 1
ATOM 546 O O . TRP A 1 74 ? 32.810 -11.713 60.345 1.00 34.14 75 TRP A O 1
ATOM 557 N N . ASN A 1 75 ? 34.927 -12.470 60.493 1.00 31.72 76 ASN A N 1
ATOM 558 C CA . ASN A 1 75 ? 34.777 -12.894 61.880 1.00 30.15 76 ASN A CA 1
ATOM 559 C C . ASN A 1 75 ? 34.893 -11.717 62.865 1.00 38.19 76 ASN A C 1
ATOM 560 O O . ASN A 1 75 ? 35.824 -11.703 63.685 1.00 30.44 76 ASN A O 1
ATOM 565 N N . ALA A 1 76 ? 33.993 -10.728 62.756 1.00 27.53 77 ALA A N 1
ATOM 566 C CA . ALA A 1 76 ? 33.960 -9.618 63.713 1.00 30.01 77 ALA A CA 1
ATOM 567 C C . ALA A 1 76 ? 33.849 -10.170 65.150 1.00 30.01 77 ALA A C 1
ATOM 568 O O . ALA A 1 76 ? 33.126 -11.133 65.385 1.00 38.10 77 ALA A O 1
ATOM 570 N N . PRO A 1 77 ? 34.539 -9.544 66.125 1.00 39.42 78 PRO A N 1
ATOM 571 C CA . PRO A 1 77 ? 35.317 -8.300 66.038 1.00 37.72 78 PRO A CA 1
ATOM 572 C C . PRO A 1 77 ? 36.789 -8.474 65.611 1.00 43.02 78 PRO A C 1
ATOM 573 O O . PRO A 1 77 ? 37.536 -7.493 65.597 1.00 39.47 78 PRO A O 1
ATOM 577 N N . THR A 1 78 ? 37.209 -9.684 65.246 1.00 34.99 79 THR A N 1
ATOM 578 C CA . THR A 1 78 ? 38.592 -9.845 64.829 1.00 32.32 79 THR A CA 1
ATOM 579 C C . THR A 1 78 ? 38.741 -9.320 63.423 1.00 33.01 79 THR A C 1
ATOM 580 O O . THR A 1 78 ? 37.762 -8.921 62.791 1.00 28.16 79 THR A O 1
ATOM 584 N N . HIS A 1 79 ? 39.960 -9.324 62.910 1.00 32.59 80 HIS A N 1
ATOM 585 C CA . HIS A 1 79 ? 40.121 -8.984 61.505 1.00 30.79 80 HIS A CA 1
ATOM 586 C C . HIS A 1 79 ? 40.126 -10.214 60.573 1.00 29.24 80 HIS A C 1
ATOM 587 O O . HIS A 1 79 ? 40.396 -10.076 59.389 1.00 28.82 80 HIS A O 1
ATOM 594 N N . ASN A 1 80 ? 39.803 -11.397 61.112 1.00 31.38 81 ASN A N 1
ATOM 595 C CA . ASN A 1 80 ? 39.858 -12.643 60.332 1.00 28.33 81 ASN A CA 1
ATOM 596 C C . ASN A 1 80 ? 38.670 -12.863 59.410 1.00 30.47 81 ASN A C 1
ATOM 597 O O . ASN A 1 80 ? 37.567 -12.354 59.634 1.00 28.51 81 ASN A O 1
ATOM 602 N N . ILE A 1 81 ? 38.915 -13.662 58.381 1.00 33.37 82 ILE A N 1
ATOM 603 C CA . ILE A 1 81 ? 37.942 -14.008 57.348 1.00 33.35 82 ILE A CA 1
ATOM 604 C C . ILE A 1 81 ? 37.805 -15.550 57.358 1.00 31.48 82 ILE A C 1
ATOM 605 O O . ILE A 1 81 ? 38.773 -16.238 57.605 1.00 34.53 82 ILE A O 1
ATOM 610 N N . SER A 1 82 ? 36.618 -16.079 57.097 1.00 31.36 83 SER A N 1
ATOM 611 C CA . SER A 1 82 ? 36.462 -17.520 56.925 1.00 32.38 83 SER A CA 1
ATOM 612 C C . SER A 1 82 ? 35.259 -17.757 56.031 1.00 32.61 83 SER A C 1
ATOM 613 O O . SER A 1 82 ? 34.668 -16.794 55.535 1.00 27.44 83 SER A O 1
ATOM 616 N N . THR A 1 83 ? 34.892 -19.032 55.826 1.00 32.43 84 THR A N 1
ATOM 617 C CA . THR A 1 83 ? 33.624 -19.332 55.194 1.00 28.18 84 THR A CA 1
ATOM 618 C C . THR A 1 83 ? 32.757 -19.982 56.258 1.00 36.95 84 THR A C 1
ATOM 619 O O . THR A 1 83 ? 33.201 -20.884 56.968 1.00 40.57 84 THR A O 1
ATOM 623 N N . GLN A 1 84 ? 31.527 -19.496 56.385 1.00 38.90 85 GLN A N 1
ATOM 624 C CA . GLN A 1 84 ? 30.600 -19.954 57.407 1.00 40.31 85 GLN A CA 1
ATOM 625 C C . GLN A 1 84 ? 29.299 -20.194 56.675 1.00 33.64 85 GLN A C 1
ATOM 626 O O . GLN A 1 84 ? 29.153 -19.743 55.529 1.00 34.21 85 GLN A O 1
ATOM 633 N N . GLN A 1 85 ? 28.374 -20.919 57.303 1.00 34.09 86 GLN A N 1
ATOM 634 C CA . GLN A 1 85 ? 27.064 -21.176 56.711 1.00 41.18 86 GLN A CA 1
ATOM 635 C C . GLN A 1 85 ? 26.368 -19.853 56.436 1.00 46.39 86 GLN A C 1
ATOM 636 O O . GLN A 1 85 ? 26.452 -18.916 57.240 1.00 39.54 86 GLN A O 1
ATOM 642 N N . ASP A 1 86 ? 25.663 -19.801 55.312 1.00 46.19 87 ASP A N 1
ATOM 643 C CA . ASP A 1 86 ? 25.010 -18.583 54.855 1.00 43.85 87 ASP A CA 1
ATOM 644 C C . ASP A 1 86 ? 23.760 -18.316 55.698 1.00 41.98 87 ASP A C 1
ATOM 645 O O . ASP A 1 86 ? 22.802 -19.076 55.673 1.00 38.39 87 ASP A O 1
ATOM 650 N N . SER A 1 87 ? 23.788 -17.233 56.466 1.00 37.29 88 SER A N 1
ATOM 651 C CA . SER A 1 87 ? 22.613 -16.835 57.240 1.00 43.27 88 SER A CA 1
ATOM 652 C C . SER A 1 87 ? 22.201 -15.425 56.799 1.00 41.48 88 SER A C 1
ATOM 653 O O . SER A 1 87 ? 21.427 -14.744 57.482 1.00 39.38 88 SER A O 1
ATOM 656 N N . ASN A 1 88 ? 22.752 -14.993 55.667 1.00 38.31 89 ASN A N 1
ATOM 657 C CA . ASN A 1 88 ? 22.408 -13.708 55.085 1.00 39.85 89 ASN A CA 1
ATOM 658 C C . ASN A 1 88 ? 22.740 -12.544 56.025 1.00 38.21 89 ASN A C 1
ATOM 659 O O . ASN A 1 88 ? 22.035 -11.541 56.042 1.00 37.92 89 ASN A O 1
ATOM 664 N N . ALA A 1 89 ? 23.809 -12.697 56.800 1.00 35.04 90 ALA A N 1
ATOM 665 C CA . ALA A 1 89 ? 24.186 -11.696 57.798 1.00 37.70 90 ALA A CA 1
ATOM 666 C C . ALA A 1 89 ? 25.001 -10.542 57.185 1.00 30.62 90 ALA A C 1
ATOM 667 O O . ALA A 1 89 ? 25.673 -10.715 56.173 1.00 29.86 90 ALA A O 1
ATOM 669 N N . ASP A 1 90 ? 24.958 -9.366 57.810 1.00 35.97 91 ASP A N 1
ATOM 670 C CA . ASP A 1 90 ? 25.661 -8.210 57.241 1.00 30.47 91 ASP A CA 1
ATOM 671 C C . ASP A 1 90 ? 27.146 -8.486 57.125 1.00 26.83 91 ASP A C 1
ATOM 672 O O . ASP A 1 90 ? 27.821 -7.947 56.239 1.00 26.56 91 ASP A O 1
ATOM 677 N N . ASN A 1 91 ? 27.675 -9.342 58.003 1.00 26.29 92 ASN A N 1
ATOM 678 C CA . ASN A 1 91 ? 29.111 -9.630 57.930 1.00 26.91 92 ASN A CA 1
ATOM 679 C C . ASN A 1 91 ? 29.421 -10.689 56.864 1.00 24.84 92 ASN A C 1
ATOM 680 O O . ASN A 1 91 ? 30.565 -11.092 56.692 1.00 24.22 92 ASN A O 1
ATOM 685 N N . GLN A 1 92 ? 28.390 -11.093 56.129 1.00 24.82 93 GLN A N 1
ATOM 686 C CA . GLN A 1 92 ? 28.557 -11.960 54.961 1.00 27.66 93 GLN A CA 1
ATOM 687 C C . GLN A 1 92 ? 28.276 -11.225 53.641 1.00 31.92 93 GLN A C 1
ATOM 688 O O . GLN A 1 92 ? 28.161 -11.855 52.587 1.00 29.97 93 GLN A O 1
ATOM 694 N N . TYR A 1 93 ? 28.154 -9.896 53.711 1.00 25.91 94 TYR A N 1
ATOM 695 C CA . TYR A 1 93 ? 27.928 -9.102 52.506 1.00 25.00 94 TYR A CA 1
ATOM 696 C C . TYR A 1 93 ? 29.108 -8.169 52.260 1.00 27.40 94 TYR A C 1
ATOM 697 O O . TYR A 1 93 ? 29.809 -7.749 53.196 1.00 32.14 94 TYR A O 1
ATOM 706 N N . TRP A 1 94 ? 29.313 -7.860 50.982 1.00 24.19 95 TRP A N 1
ATOM 707 C CA . TRP A 1 94 ? 30.509 -7.206 50.506 1.00 25.01 95 TRP A CA 1
ATOM 708 C C . TRP A 1 94 ? 30.164 -6.226 49.396 1.00 26.27 95 TRP A C 1
ATOM 709 O O . TRP A 1 94 ? 29.320 -6.527 48.529 1.00 27.66 95 TRP A O 1
ATOM 720 N N . LEU A 1 95 ? 30.801 -5.063 49.420 1.00 25.44 96 LEU A N 1
ATOM 721 C CA . LEU A 1 95 ? 30.649 -4.086 48.345 1.00 24.29 96 LEU A CA 1
ATOM 722 C C . LEU A 1 95 ? 31.755 -4.377 47.360 1.00 22.92 96 LEU A C 1
ATOM 723 O O . LEU A 1 95 ? 32.907 -4.480 47.751 1.00 26.94 96 LEU A O 1
ATOM 728 N N . LEU A 1 96 ? 31.416 -4.541 46.088 1.00 24.46 97 LEU A N 1
ATOM 729 C CA . LEU A 1 96 ? 32.434 -4.769 45.075 1.00 26.01 97 LEU A CA 1
ATOM 730 C C . LEU A 1 96 ? 32.646 -3.432 44.371 1.00 22.53 97 LEU A C 1
ATOM 731 O O . LEU A 1 96 ? 31.787 -2.955 43.617 1.00 25.43 97 LEU A O 1
ATOM 736 N N . LEU A 1 97 ? 33.792 -2.831 44.648 1.00 25.07 98 LEU A N 1
ATOM 737 C CA . LEU A 1 97 ? 34.061 -1.473 44.184 1.00 27.18 98 LEU A CA 1
ATOM 738 C C . LEU A 1 97 ? 35.120 -1.573 43.117 1.00 25.29 98 LEU A C 1
ATOM 739 O O . LEU A 1 97 ? 36.282 -1.886 43.397 1.00 27.10 98 LEU A O 1
ATOM 744 N N . LYS A 1 98 ? 34.724 -1.333 41.882 1.00 26.33 99 LYS A N 1
ATOM 745 C CA . LYS A 1 98 ? 35.669 -1.489 40.767 1.00 28.29 99 LYS A CA 1
ATOM 746 C C . LYS A 1 98 ? 36.492 -0.219 40.555 1.00 32.42 99 LYS A C 1
ATOM 747 O O . LYS A 1 98 ? 35.976 0.883 40.270 1.00 32.89 99 LYS A O 1
ATOM 753 N N . ASP A 1 99 ? 37.789 -0.391 40.718 1.00 31.16 100 ASP A N 1
ATOM 754 C CA . ASP A 1 99 ? 38.757 0.665 40.540 1.00 29.51 100 ASP A CA 1
ATOM 755 C C . ASP A 1 99 ? 38.964 0.845 39.045 1.00 32.54 100 ASP A C 1
ATOM 756 O O . ASP A 1 99 ? 39.682 0.061 38.402 1.00 32.63 100 ASP A O 1
ATOM 761 N N . ILE A 1 100 ? 38.279 1.828 38.463 1.00 28.19 101 ILE A N 1
ATOM 762 C CA . ILE A 1 100 ? 38.267 1.944 37.001 1.00 34.91 101 ILE A CA 1
ATOM 763 C C . ILE A 1 100 ? 39.651 2.346 36.465 1.00 41.12 101 ILE A C 1
ATOM 764 O O . ILE A 1 100 ? 40.367 3.172 37.064 1.00 43.42 101 ILE A O 1
ATOM 769 N N . GLY A 1 101 ? 40.034 1.757 35.342 1.00 41.30 102 GLY A N 1
ATOM 770 C CA . GLY A 1 101 ? 41.355 2.003 34.786 1.00 55.68 102 GLY A CA 1
ATOM 771 C C . GLY A 1 101 ? 42.453 1.090 35.329 1.00 54.48 102 GLY A C 1
ATOM 772 O O . GLY A 1 101 ? 43.521 0.970 34.710 1.00 57.84 102 GLY A O 1
ATOM 773 N N . ASN A 1 102 ? 42.201 0.450 36.472 1.00 41.31 103 ASN A N 1
ATOM 774 C CA . ASN A 1 102 ? 43.178 -0.444 37.087 1.00 41.46 103 ASN A CA 1
ATOM 775 C C . ASN A 1 102 ? 42.730 -1.894 36.922 1.00 45.65 103 ASN A C 1
ATOM 776 O O . ASN A 1 102 ? 43.449 -2.814 37.294 1.00 51.74 103 ASN A O 1
ATOM 781 N N . ASN A 1 103 ? 41.528 -2.073 36.382 1.00 40.46 104 ASN A N 1
ATOM 782 C CA . ASN A 1 103 ? 40.898 -3.385 36.234 1.00 50.05 104 ASN A CA 1
ATOM 783 C C . ASN A 1 103 ? 40.952 -4.277 37.496 1.00 41.24 104 ASN A C 1
ATOM 784 O O . ASN A 1 103 ? 41.254 -5.469 37.426 1.00 43.72 104 ASN A O 1
ATOM 789 N N . SER A 1 104 ? 40.683 -3.694 38.652 1.00 27.22 105 SER A N 1
ATOM 790 C CA . SER A 1 104 ? 40.750 -4.470 39.886 1.00 29.06 105 SER A CA 1
ATOM 791 C C . SER A 1 104 ? 39.651 -3.997 40.800 1.00 30.83 105 SER A C 1
ATOM 792 O O . SER A 1 104 ? 39.002 -2.971 40.508 1.00 31.28 105 SER A O 1
ATOM 795 N N . PHE A 1 105 ? 39.425 -4.734 41.882 1.00 25.56 106 PHE A N 1
ATOM 796 C CA . PHE A 1 105 ? 38.323 -4.441 42.788 1.00 23.79 106 PHE A CA 1
ATOM 797 C C . PHE A 1 105 ? 38.848 -4.242 44.192 1.00 26.86 106 PHE A C 1
ATOM 798 O O . PHE A 1 105 ? 39.754 -4.949 44.651 1.00 25.94 106 PHE A O 1
ATOM 806 N N . ILE A 1 106 ? 38.233 -3.303 44.889 1.00 24.45 107 ILE A N 1
ATOM 807 C CA . ILE A 1 106 ? 38.378 -3.239 46.322 1.00 22.12 107 ILE A CA 1
ATOM 808 C C . ILE A 1 106 ? 37.126 -3.885 46.878 1.00 18.06 107 ILE A C 1
ATOM 809 O O . ILE A 1 106 ? 36.016 -3.638 46.401 1.00 25.13 107 ILE A O 1
ATOM 814 N N . ILE A 1 107 ? 37.294 -4.744 47.869 1.00 21.34 108 ILE A N 1
ATOM 815 C CA . ILE A 1 107 ? 36.148 -5.511 48.349 1.00 25.14 108 ILE A CA 1
ATOM 816 C C . ILE A 1 107 ? 35.921 -5.125 49.798 1.00 25.15 108 ILE A C 1
ATOM 817 O O . ILE A 1 107 ? 36.691 -5.513 50.701 1.00 24.51 108 ILE A O 1
ATOM 822 N N . ALA A 1 108 ? 34.872 -4.343 50.019 1.00 23.36 109 ALA A N 1
ATOM 823 C CA . ALA A 1 108 ? 34.648 -3.735 51.330 1.00 25.94 109 ALA A CA 1
ATOM 824 C C . ALA A 1 108 ? 33.558 -4.455 52.095 1.00 24.61 109 ALA A C 1
ATOM 825 O O . ALA A 1 108 ? 32.556 -4.868 51.519 1.00 25.23 109 ALA A O 1
ATOM 827 N N . SER A 1 109 ? 33.715 -4.550 53.410 1.00 21.81 110 SER A N 1
ATOM 828 C CA . SER A 1 109 ? 32.683 -5.182 54.214 1.00 23.37 110 SER A CA 1
ATOM 829 C C . SER A 1 109 ? 31.424 -4.329 54.225 1.00 26.85 110 SER A C 1
ATOM 830 O O . SER A 1 109 ? 31.486 -3.138 54.519 1.00 26.47 110 SER A O 1
ATOM 833 N N . TYR A 1 110 ? 30.284 -4.941 53.922 1.00 25.25 111 TYR A N 1
ATOM 834 C CA . TYR A 1 110 ? 29.023 -4.245 53.979 1.00 22.73 111 TYR A CA 1
ATOM 835 C C . TYR A 1 110 ? 28.682 -3.893 55.432 1.00 30.63 111 TYR A C 1
ATOM 836 O O . TYR A 1 110 ? 28.054 -2.870 55.713 1.00 26.85 111 TYR A O 1
ATOM 845 N N . LYS A 1 111 ? 29.094 -4.759 56.353 1.00 30.08 112 LYS A N 1
ATOM 846 C CA . LYS A 1 111 ? 28.781 -4.550 57.756 1.00 29.07 112 LYS A CA 1
ATOM 847 C C . LYS A 1 111 ? 29.521 -3.301 58.227 1.00 29.47 112 LYS A C 1
ATOM 848 O O . LYS A 1 111 ? 28.977 -2.484 58.972 1.00 28.69 112 LYS A O 1
ATOM 854 N N . ASN A 1 112 ? 30.765 -3.160 57.789 1.00 24.30 113 ASN A N 1
ATOM 855 C CA . ASN A 1 112 ? 31.567 -1.999 58.170 1.00 27.16 113 ASN A CA 1
ATOM 856 C C . ASN A 1 112 ? 32.485 -1.591 57.028 1.00 25.04 113 ASN A C 1
ATOM 857 O O . ASN A 1 112 ? 33.623 -2.064 56.945 1.00 23.68 113 ASN A O 1
ATOM 862 N N . PRO A 1 113 ? 32.016 -0.678 56.160 1.00 26.75 114 PRO A N 1
ATOM 863 C CA . PRO A 1 113 ? 32.820 -0.345 54.971 1.00 28.62 114 PRO A CA 1
ATOM 864 C C . PRO A 1 113 ? 34.135 0.378 55.265 1.00 28.19 114 PRO A C 1
ATOM 865 O O . PRO A 1 113 ? 34.917 0.599 54.322 1.00 26.76 114 PRO A O 1
ATOM 869 N N . ASN A 1 114 ? 34.390 0.751 56.523 1.00 24.60 115 ASN A N 1
ATOM 870 C CA . ASN A 1 114 ? 35.730 1.217 56.883 1.00 25.54 115 ASN A CA 1
ATOM 871 C C . ASN A 1 114 ? 36.794 0.152 56.572 1.00 26.82 115 ASN A C 1
ATOM 872 O O . ASN A 1 114 ? 37.983 0.464 56.475 1.00 26.49 115 ASN A O 1
ATOM 877 N N . LEU A 1 115 ? 36.373 -1.110 56.478 1.00 27.19 116 LEU A N 1
ATOM 878 C CA . LEU A 1 115 ? 37.312 -2.233 56.374 1.00 24.90 116 LEU A CA 1
ATOM 879 C C . LEU A 1 115 ? 37.147 -2.959 55.043 1.00 23.80 116 LEU A C 1
ATOM 880 O O . LEU A 1 115 ? 36.029 -3.151 54.589 1.00 21.41 116 LEU A O 1
ATOM 885 N N . VAL A 1 116 ? 38.267 -3.369 54.442 1.00 24.50 117 VAL A N 1
ATOM 886 C CA . VAL A 1 116 ? 38.263 -4.023 53.147 1.00 26.86 117 VAL A CA 1
ATOM 887 C C . VAL A 1 116 ? 39.175 -5.244 53.223 1.00 27.01 117 VAL A C 1
ATOM 888 O O . VAL A 1 116 ? 40.056 -5.320 54.093 1.00 22.31 117 VAL A O 1
ATOM 892 N N . LEU A 1 117 ? 38.971 -6.183 52.302 1.00 22.73 118 LEU A N 1
ATOM 893 C CA . LEU A 1 117 ? 39.836 -7.353 52.203 1.00 21.09 118 LEU A CA 1
ATOM 894 C C . LEU A 1 117 ? 41.260 -6.950 51.885 1.00 23.56 118 LEU A C 1
ATOM 895 O O . LEU A 1 117 ? 41.517 -6.049 51.060 1.00 24.01 118 LEU A O 1
ATOM 900 N N . TYR A 1 118 ? 42.191 -7.618 52.560 1.00 19.35 119 TYR A N 1
ATOM 901 C CA . TYR A 1 118 ? 43.618 -7.376 52.423 1.00 19.38 119 TYR A CA 1
ATOM 902 C C . TYR A 1 118 ? 44.293 -8.743 52.252 1.00 30.48 119 TYR A C 1
ATOM 903 O O . TYR A 1 118 ? 44.064 -9.645 53.074 1.00 28.59 119 TYR A O 1
ATOM 912 N N . ALA A 1 119 ? 45.143 -8.872 51.230 1.00 32.79 120 ALA A N 1
ATOM 913 C CA . ALA A 1 119 ? 45.857 -10.129 50.939 1.00 28.55 120 ALA A CA 1
ATOM 914 C C . ALA A 1 119 ? 47.207 -10.199 51.651 1.00 32.30 120 ALA A C 1
ATOM 915 O O . ALA A 1 119 ? 48.142 -9.464 51.321 1.00 32.90 120 ALA A O 1
ATOM 917 N N . ASP A 1 120 ? 47.312 -11.089 52.626 1.00 28.47 121 ASP A N 1
ATOM 918 C CA . ASP A 1 120 ? 48.598 -11.354 53.264 1.00 37.06 121 ASP A CA 1
ATOM 919 C C . ASP A 1 120 ? 49.289 -12.429 52.424 1.00 42.60 121 ASP A C 1
ATOM 920 O O . ASP A 1 120 ? 49.023 -13.615 52.607 1.00 41.72 121 ASP A O 1
ATOM 925 N N . THR A 1 121 ? 50.163 -12.017 51.506 1.00 42.11 122 THR A N 1
ATOM 926 C CA . THR A 1 121 ? 50.717 -12.935 50.523 1.00 45.78 122 THR A CA 1
ATOM 927 C C . THR A 1 121 ? 51.821 -13.808 51.090 1.00 61.70 122 THR A C 1
ATOM 928 O O . THR A 1 121 ? 52.328 -14.698 50.400 1.00 67.17 122 THR A O 1
ATOM 932 N N . VAL A 1 122 ? 52.207 -13.549 52.334 1.00 62.28 123 VAL A N 1
ATOM 933 C CA . VAL A 1 122 ? 53.260 -14.340 52.952 1.00 68.50 12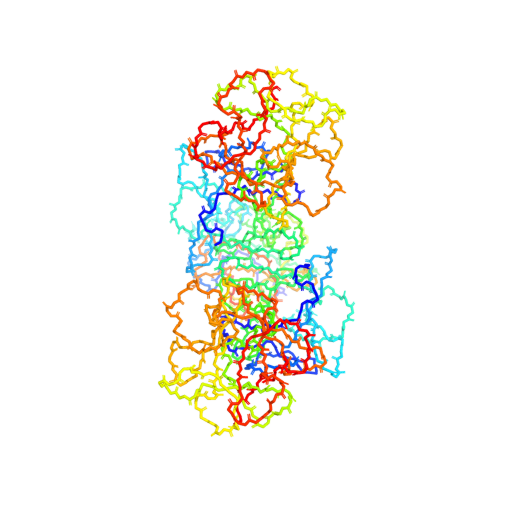3 VAL A CA 1
ATOM 934 C C . VAL A 1 122 ? 52.699 -15.320 53.991 1.00 64.72 123 VAL A C 1
ATOM 935 O O . VAL A 1 122 ? 53.247 -16.397 54.180 1.00 69.28 123 VAL A O 1
ATOM 939 N N . ALA A 1 123 ? 51.599 -14.956 54.644 1.00 57.94 124 ALA A N 1
ATOM 940 C CA . ALA A 1 123 ? 50.835 -15.935 55.405 1.00 50.55 124 ALA A CA 1
ATOM 941 C C . ALA A 1 123 ? 49.861 -16.695 54.478 1.00 51.22 124 ALA A C 1
ATOM 942 O O . ALA A 1 123 ? 49.304 -17.724 54.872 1.00 43.42 124 ALA A O 1
ATOM 944 N N . ARG A 1 124 ? 49.646 -16.165 53.266 1.00 37.83 125 ARG A N 1
ATOM 945 C CA . ARG A 1 124 ? 48.728 -16.768 52.292 1.00 33.99 125 ARG A CA 1
ATOM 946 C C . ARG A 1 124 ? 47.298 -16.865 52.809 1.00 38.11 125 ARG A C 1
ATOM 947 O O . ARG A 1 124 ? 46.641 -17.894 52.647 1.00 37.86 125 ARG A O 1
ATOM 955 N N . ASN A 1 125 ? 46.809 -15.802 53.439 1.00 34.48 126 ASN A N 1
ATOM 956 C CA . ASN A 1 125 ? 45.405 -15.747 53.814 1.00 29.97 126 ASN A CA 1
ATOM 957 C C . ASN A 1 125 ? 44.879 -14.315 53.710 1.00 32.09 126 ASN A C 1
ATOM 958 O O . ASN A 1 125 ? 45.576 -13.427 53.218 1.00 33.28 126 ASN A O 1
ATOM 963 N N . LEU A 1 126 ? 43.651 -14.099 54.162 1.00 29.07 127 LEU A N 1
ATOM 964 C CA . LEU A 1 126 ? 43.004 -12.806 53.995 1.00 27.15 127 LEU A CA 1
ATOM 965 C C . LEU A 1 126 ? 42.713 -12.252 55.367 1.00 34.92 127 LEU A C 1
ATOM 966 O O . LEU A 1 126 ? 42.480 -13.007 56.321 1.00 28.92 127 LEU A O 1
ATOM 971 N N . LYS A 1 127 ? 42.718 -10.931 55.464 1.00 27.72 128 LYS A N 1
ATOM 972 C CA . LYS A 1 127 ? 42.244 -10.266 56.666 1.00 32.60 128 LYS A CA 1
ATOM 973 C C . LYS A 1 127 ? 41.509 -8.995 56.271 1.00 34.62 128 LYS A C 1
ATOM 974 O O . LYS A 1 127 ? 41.508 -8.619 55.100 1.00 34.76 128 LYS A O 1
ATOM 980 N N . LEU A 1 128 ? 40.852 -8.362 57.238 1.00 31.79 129 LEU A N 1
ATOM 981 C CA . LEU A 1 128 ? 40.279 -7.043 57.001 1.00 30.62 129 LEU A CA 1
ATOM 982 C C . LEU A 1 128 ? 41.285 -5.952 57.357 1.00 29.06 129 LEU A C 1
ATOM 983 O O . LEU A 1 128 ? 42.089 -6.097 58.285 1.00 28.07 129 LEU A O 1
ATOM 988 N N . SER A 1 129 ? 41.238 -4.846 56.624 1.00 23.56 130 SER A N 1
ATOM 989 C CA . SER A 1 129 ? 42.193 -3.776 56.829 1.00 25.18 130 SER A CA 1
ATOM 990 C C . SER A 1 129 ? 41.519 -2.457 56.496 1.00 26.65 130 SER A C 1
ATOM 991 O O . SER A 1 129 ? 40.550 -2.435 55.734 1.00 27.80 130 SER A O 1
ATOM 994 N N . THR A 1 130 ? 42.043 -1.365 57.044 1.00 23.13 131 THR A N 1
ATOM 995 C CA . THR A 1 130 ? 41.634 -0.053 56.570 1.00 26.76 131 THR A CA 1
ATOM 996 C C . THR A 1 130 ? 42.285 0.178 55.201 1.00 33.85 131 THR A C 1
ATOM 997 O O . THR A 1 130 ? 43.146 -0.593 54.764 1.00 26.64 131 THR A O 1
ATOM 1001 N N . LEU A 1 131 ? 41.899 1.244 54.523 1.00 28.91 132 LEU A N 1
ATOM 1002 C CA . LEU A 1 131 ? 42.320 1.392 53.126 1.00 28.56 132 LEU A CA 1
ATOM 1003 C C . LEU A 1 131 ? 43.715 1.968 52.986 1.00 34.04 132 LEU A C 1
ATOM 1004 O O . LEU A 1 131 ? 44.238 2.639 53.893 1.00 34.83 132 LEU A O 1
ATOM 1009 N N . ASN A 1 132 ? 44.333 1.702 51.844 1.00 27.11 133 ASN A N 1
ATOM 1010 C CA . ASN A 1 132 ? 45.610 2.308 51.506 1.00 25.52 133 ASN A CA 1
ATOM 1011 C C . ASN A 1 132 ? 45.742 2.239 49.986 1.00 25.95 133 ASN A C 1
ATOM 1012 O O . ASN A 1 132 ? 44.798 1.858 49.310 1.00 26.27 133 ASN A O 1
ATOM 1017 N N . ASN A 1 133 ? 46.899 2.602 49.462 1.00 28.26 134 ASN A N 1
ATOM 1018 C CA . ASN A 1 133 ? 47.086 2.647 48.016 1.00 35.45 134 ASN A CA 1
ATOM 1019 C C . ASN A 1 133 ? 47.868 1.458 47.467 1.00 37.74 134 ASN A C 1
ATOM 1020 O O . ASN A 1 133 ? 48.355 1.516 46.345 1.00 32.45 134 ASN A O 1
ATOM 1025 N N . SER A 1 134 ? 47.986 0.390 48.250 1.00 36.88 135 SER A N 1
ATOM 1026 C CA . SER A 1 134 ? 48.807 -0.754 47.838 1.00 37.29 135 SER A CA 1
ATOM 1027 C C . SER A 1 134 ? 47.948 -1.726 47.042 1.00 28.03 135 SER A C 1
ATOM 1028 O O . SER A 1 134 ? 46.730 -1.691 47.109 1.00 29.67 135 SER A O 1
ATOM 1031 N N . ASN A 1 135 ? 48.585 -2.636 46.322 1.00 29.55 136 ASN A N 1
ATOM 1032 C CA . ASN A 1 135 ? 47.844 -3.675 45.631 1.00 24.44 136 ASN A CA 1
ATOM 1033 C C . ASN A 1 135 ? 47.327 -4.764 46.559 1.00 34.98 136 ASN A C 1
ATOM 1034 O O . ASN A 1 135 ? 46.579 -5.647 46.104 1.00 30.83 136 ASN A O 1
ATOM 1039 N N . TYR A 1 136 ? 47.695 -4.714 47.849 1.00 30.69 137 TYR A N 1
ATOM 1040 C CA . TYR A 1 136 ? 47.265 -5.774 48.779 1.00 27.47 137 TYR A CA 1
ATOM 1041 C C . TYR A 1 136 ? 45.779 -5.730 49.055 1.00 28.37 137 TYR A C 1
ATOM 1042 O O . TYR A 1 136 ? 45.201 -6.716 49.532 1.00 29.80 137 TYR A O 1
ATOM 1051 N N . ILE A 1 137 ? 45.148 -4.592 48.754 1.00 24.21 138 ILE A N 1
ATOM 1052 C CA . ILE A 1 137 ? 43.691 -4.492 48.901 1.00 21.10 138 ILE A CA 1
ATOM 1053 C C . ILE A 1 137 ? 42.941 -4.526 47.568 1.00 23.39 138 ILE A C 1
ATOM 1054 O O . ILE A 1 137 ? 41.761 -4.179 47.500 1.00 22.15 138 ILE A O 1
ATOM 1059 N N . LYS A 1 138 ? 43.626 -4.948 46.510 1.00 22.82 139 LYS A N 1
ATOM 1060 C CA . LYS A 1 138 ? 43.034 -4.939 45.186 1.00 27.16 139 LYS A CA 1
ATOM 1061 C C . LYS A 1 138 ? 42.966 -6.370 44.639 1.00 26.14 139 LYS A C 1
ATOM 1062 O O . LYS A 1 138 ? 43.919 -7.133 44.783 1.00 26.81 139 LYS A O 1
ATOM 1068 N N . PHE A 1 139 ? 41.840 -6.718 44.032 1.00 24.58 140 PHE A N 1
ATOM 1069 C CA . PHE A 1 139 ? 41.618 -8.083 43.556 1.00 25.87 140 PHE A CA 1
ATOM 1070 C C . PHE A 1 139 ? 41.094 -8.129 42.133 1.00 33.30 140 PHE A C 1
ATOM 1071 O O . PHE A 1 139 ? 40.396 -7.225 41.696 1.00 28.67 140 PHE A O 1
ATOM 1079 N N . ILE A 1 140 ? 41.432 -9.202 41.431 1.00 31.30 141 ILE A N 1
ATOM 1080 C CA . ILE A 1 140 ? 40.981 -9.427 40.072 1.00 25.62 141 ILE A CA 1
ATOM 1081 C C . ILE A 1 140 ? 39.842 -10.444 40.133 1.00 27.19 141 ILE A C 1
ATOM 1082 O O . ILE A 1 140 ? 40.006 -11.598 40.594 1.00 23.66 141 ILE A O 1
ATOM 1087 N N . ILE A 1 141 ? 38.672 -10.011 39.694 1.00 25.66 142 ILE A N 1
ATOM 1088 C CA . ILE A 1 141 ? 37.503 -10.871 39.717 1.00 28.29 142 ILE A CA 1
ATOM 1089 C C . ILE A 1 141 ? 37.248 -11.183 38.268 1.00 34.22 142 ILE A C 1
ATOM 1090 O O . ILE A 1 141 ? 37.129 -10.271 37.443 1.00 31.26 142 ILE A O 1
ATOM 1095 N N . GLU A 1 142 ? 37.195 -12.477 37.952 1.00 30.74 143 GLU A N 1
ATOM 1096 C CA . GLU A 1 142 ? 37.110 -12.906 36.575 1.00 31.97 143 GLU A CA 1
ATOM 1097 C C . GLU A 1 142 ? 36.171 -14.109 36.419 1.00 33.57 143 GLU A C 1
ATOM 1098 O O . GLU A 1 142 ? 36.195 -15.053 37.238 1.00 29.15 143 GLU A O 1
ATOM 1104 N N . ASP A 1 143 ? 35.333 -14.056 35.388 1.00 27.57 144 ASP A N 1
ATOM 1105 C CA . ASP A 1 143 ? 34.530 -15.211 34.999 1.00 32.82 144 ASP A CA 1
ATOM 1106 C C . ASP A 1 143 ? 35.420 -16.484 35.050 1.00 23.50 144 ASP A C 1
ATOM 1107 O O . ASP A 1 143 ? 36.551 -16.486 34.566 1.00 26.76 144 ASP A O 1
ATOM 1112 N N . TYR A 1 144 ? 34.948 -17.548 35.679 1.00 25.67 145 TYR A N 1
ATOM 1113 C CA . TYR A 1 144 ? 35.861 -18.662 35.951 1.00 29.22 145 TYR A CA 1
ATOM 1114 C C . TYR A 1 144 ? 36.350 -19.364 34.698 1.00 25.44 145 TYR A C 1
ATOM 1115 O O . TYR A 1 144 ? 37.462 -19.916 34.693 1.00 30.13 145 TYR A O 1
ATOM 1124 N N . ILE A 1 145 ? 35.550 -19.316 33.630 1.00 26.70 146 ILE A N 1
ATOM 1125 C CA . ILE A 1 145 ? 35.973 -19.941 32.365 1.00 30.15 146 ILE A CA 1
ATOM 1126 C C . ILE A 1 145 ? 37.142 -19.174 31.745 1.00 33.08 146 ILE A C 1
ATOM 1127 O O . ILE A 1 145 ? 38.157 -19.765 31.334 1.00 30.99 146 ILE A O 1
ATOM 1132 N N . ILE A 1 146 ? 36.991 -17.853 31.651 1.00 31.71 147 ILE A N 1
ATOM 1133 C CA . ILE A 1 146 ? 38.085 -17.014 31.165 1.00 33.55 147 ILE A CA 1
ATOM 1134 C C . ILE A 1 146 ? 39.315 -17.246 32.033 1.00 31.11 147 ILE A C 1
ATOM 1135 O O . ILE A 1 146 ? 40.431 -17.408 31.545 1.00 36.36 147 ILE A O 1
ATOM 1140 N N . SER A 1 147 ? 39.096 -17.247 33.339 1.00 28.47 148 SER A N 1
ATOM 1141 C CA . SER A 1 147 ? 40.177 -17.483 34.287 1.00 29.00 148 SER A CA 1
ATOM 1142 C C . SER A 1 147 ? 40.875 -18.824 34.015 1.00 28.80 148 SER A C 1
ATOM 1143 O O . SER A 1 147 ? 42.111 -18.877 33.917 1.00 28.22 148 SER A O 1
ATOM 1146 N N . ASP A 1 148 ? 40.095 -19.896 33.850 1.00 25.90 149 ASP A N 1
ATOM 1147 C CA . ASP A 1 148 ? 40.693 -21.215 33.601 1.00 27.87 149 ASP A CA 1
ATOM 1148 C C . ASP A 1 148 ? 41.425 -21.318 32.250 1.00 33.17 149 ASP A C 1
ATOM 1149 O O . ASP A 1 148 ? 42.501 -21.918 32.158 1.00 34.82 149 ASP A O 1
ATOM 1154 N N . LEU A 1 149 ? 40.844 -20.738 31.205 1.00 29.44 150 LEU A N 1
ATOM 1155 C CA . LEU A 1 149 ? 41.366 -20.941 29.847 1.00 33.26 150 LEU A CA 1
ATOM 1156 C C . LEU A 1 149 ? 42.436 -19.927 29.436 1.00 34.45 150 LEU A C 1
ATOM 1157 O O . LEU A 1 149 ? 43.255 -20.193 28.538 1.00 35.61 150 LEU A O 1
ATOM 1162 N N . ASN A 1 150 ? 42.414 -18.749 30.055 1.00 28.82 151 ASN A N 1
ATOM 1163 C CA . ASN A 1 150 ? 43.323 -17.682 29.620 1.00 34.08 151 ASN A CA 1
ATOM 1164 C C . ASN A 1 150 ? 44.751 -18.105 29.931 1.00 35.18 151 ASN A C 1
ATOM 1165 O O . ASN A 1 150 ? 45.079 -18.434 31.078 1.00 38.76 151 ASN A O 1
ATOM 1170 N N . ASN A 1 151 ? 45.580 -18.127 28.887 1.00 33.00 152 ASN A N 1
ATOM 1171 C CA . ASN A 1 151 ? 46.967 -18.594 28.951 1.00 32.68 152 ASN A CA 1
ATOM 1172 C C . ASN A 1 151 ? 47.120 -20.067 29.289 1.00 34.15 152 ASN A C 1
ATOM 1173 O O . ASN A 1 151 ? 48.178 -20.486 29.748 1.00 39.76 152 ASN A O 1
ATOM 1178 N N . PHE A 1 152 ? 46.072 -20.847 29.051 1.00 34.72 153 PHE A N 1
ATOM 1179 C CA . PHE A 1 152 ? 46.116 -22.287 29.273 1.00 29.89 153 PHE A CA 1
ATOM 1180 C C . PHE A 1 152 ? 46.642 -23.005 28.018 1.00 29.78 153 PHE A C 1
ATOM 1181 O O . PHE A 1 152 ? 46.072 -22.882 26.919 1.00 32.61 153 PHE A O 1
ATOM 1189 N N . THR A 1 153 ? 47.727 -23.757 28.177 1.00 30.94 154 THR A N 1
ATOM 1190 C CA . THR A 1 153 ? 48.222 -24.611 27.097 1.00 30.00 154 THR A CA 1
ATOM 1191 C C . THR A 1 153 ? 47.530 -25.987 27.153 1.00 32.90 154 THR A C 1
ATOM 1192 O O . THR A 1 153 ? 47.627 -26.714 28.142 1.00 30.83 154 THR A O 1
ATOM 1196 N N . CYS A 1 154 ? 46.826 -26.333 26.084 1.00 33.19 155 CYS A N 1
ATOM 1197 C CA . CYS A 1 154 ? 45.933 -27.471 26.116 1.00 33.30 155 CYS A CA 1
ATOM 1198 C C . CYS A 1 154 ? 46.091 -28.369 24.906 1.00 34.90 155 CYS A C 1
ATOM 1199 O O . CYS A 1 154 ? 46.789 -28.038 23.947 1.00 37.03 155 CYS A O 1
ATOM 1202 N N . LYS A 1 155 ? 45.429 -29.518 24.960 1.00 34.70 156 LYS A N 1
ATOM 1203 C CA . LYS A 1 155 ? 45.157 -30.272 23.752 1.00 37.57 156 LYS A CA 1
ATOM 1204 C C . LYS A 1 155 ? 43.653 -30.307 23.612 1.00 40.58 156 LYS A C 1
ATOM 1205 O O . LYS A 1 155 ? 42.911 -30.257 24.602 1.00 43.05 156 LYS A O 1
ATOM 1211 N N . ILE A 1 156 ? 43.203 -30.372 22.371 1.00 41.57 157 ILE A N 1
ATOM 1212 C CA . ILE A 1 156 ? 41.791 -30.283 22.082 1.00 43.12 157 ILE A CA 1
ATOM 1213 C C . ILE A 1 156 ? 41.321 -31.545 21.374 1.00 44.98 157 ILE A C 1
ATOM 1214 O O . ILE A 1 156 ? 41.842 -31.894 20.316 1.00 45.46 157 ILE A O 1
ATOM 1219 N N . SER A 1 157 ? 40.333 -32.220 21.956 1.00 44.98 158 SER A N 1
ATOM 1220 C CA . SER A 1 157 ? 39.872 -33.507 21.420 1.00 47.61 158 SER A CA 1
ATOM 1221 C C . SER A 1 157 ? 38.381 -33.492 21.093 1.00 45.08 158 SER A C 1
ATOM 1222 O O . SER A 1 157 ? 37.589 -32.929 21.853 1.00 42.41 158 SER A O 1
ATOM 1225 N N . PRO A 1 158 ? 37.985 -34.154 19.987 1.00 43.28 159 PRO A N 1
ATOM 1226 C CA . PRO A 1 158 ? 36.553 -34.346 19.760 1.00 45.05 159 PRO A CA 1
ATOM 1227 C C . PRO A 1 158 ? 36.025 -35.327 20.817 1.00 48.14 159 PRO A C 1
ATOM 1228 O O . PRO A 1 158 ? 36.756 -36.264 21.175 1.00 45.38 159 PRO A O 1
ATOM 1232 N N . ILE A 1 159 ? 34.800 -35.135 21.307 1.00 38.15 160 ILE A N 1
ATOM 1233 C CA . ILE A 1 159 ? 34.245 -36.094 22.260 1.00 48.46 160 ILE A CA 1
ATOM 1234 C C . ILE A 1 159 ? 33.916 -37.438 21.594 1.00 59.97 160 ILE A C 1
ATOM 1235 O O . ILE A 1 159 ? 33.616 -38.421 22.289 1.00 61.95 160 ILE A O 1
ATOM 1240 N N . LEU A 1 160 ? 33.962 -37.477 20.259 1.00 57.18 161 LEU A N 1
ATOM 1241 C CA . LEU A 1 160 ? 33.719 -38.728 19.530 1.00 61.86 161 LEU A CA 1
ATOM 1242 C C . LEU A 1 160 ? 34.909 -39.677 19.643 1.00 64.33 161 LEU A C 1
ATOM 1243 O O . LEU A 1 160 ? 34.751 -40.892 19.511 1.00 67.53 161 LEU A O 1
ATOM 1248 N N . ASP A 1 161 ? 36.097 -39.117 19.874 1.00 58.85 162 ASP A N 1
ATOM 1249 C CA . ASP A 1 161 ? 37.247 -39.923 20.298 1.00 64.93 162 ASP A CA 1
ATOM 1250 C C . ASP A 1 161 ? 38.344 -39.121 20.986 1.00 62.29 162 ASP A C 1
ATOM 1251 O O . ASP A 1 161 ? 39.140 -38.414 20.347 1.00 52.36 162 ASP A O 1
ATOM 1256 N N . LEU A 1 162 ? 38.390 -39.286 22.300 1.00 65.62 163 LEU A N 1
ATOM 1257 C CA . LEU A 1 162 ? 39.307 -38.561 23.162 1.00 61.89 163 LEU A CA 1
ATOM 1258 C C . LEU A 1 162 ? 40.772 -38.994 22.997 1.00 58.36 163 LEU A C 1
ATOM 1259 O O . LEU A 1 162 ? 41.679 -38.380 23.568 1.00 48.21 163 LEU A O 1
ATOM 1264 N N . ASN A 1 163 ? 41.007 -40.049 22.216 1.00 61.31 164 ASN A N 1
ATOM 1265 C CA . ASN A 1 163 ? 42.372 -40.461 21.912 1.00 55.96 164 ASN A CA 1
ATOM 1266 C C . ASN A 1 163 ? 42.989 -39.681 20.743 1.00 56.07 164 ASN A C 1
ATOM 1267 O O . ASN A 1 163 ? 44.181 -39.831 20.458 1.00 64.61 164 ASN A O 1
ATOM 1272 N N . LYS A 1 164 ? 42.173 -38.860 20.074 1.00 44.78 165 LYS A N 1
ATOM 1273 C CA . LYS A 1 164 ? 42.619 -38.044 18.945 1.00 45.40 165 LYS A CA 1
ATOM 1274 C C . LYS A 1 164 ? 42.548 -36.561 19.293 1.00 50.72 165 LYS A C 1
ATOM 1275 O O . LYS A 1 164 ? 41.735 -36.163 20.133 1.00 48.94 165 LYS A O 1
ATOM 1281 N N . VAL A 1 165 ? 43.383 -35.760 18.627 1.00 46.47 166 VAL A N 1
ATOM 1282 C CA . VAL A 1 165 ? 43.459 -34.321 18.861 1.00 47.32 166 VAL A CA 1
ATOM 1283 C C . VAL A 1 165 ? 43.435 -33.528 17.567 1.00 46.25 166 VAL A C 1
ATOM 1284 O O . VAL A 1 165 ? 43.898 -33.988 16.516 1.00 47.71 166 VAL A O 1
ATOM 1288 N N . VAL A 1 166 ? 42.895 -32.323 17.674 1.00 41.19 167 VAL A N 1
ATOM 1289 C CA . VAL A 1 166 ? 43.036 -31.299 16.653 1.00 45.06 167 VAL A CA 1
ATOM 1290 C C . VAL A 1 166 ? 44.496 -30.870 16.582 1.00 43.38 167 VAL A C 1
ATOM 1291 O O . VAL A 1 166 ? 45.073 -30.436 17.581 1.00 43.96 167 VAL A O 1
ATOM 1295 N N . GLN A 1 167 ? 45.103 -30.998 15.411 1.00 43.64 168 GLN A N 1
ATOM 1296 C CA . GLN A 1 167 ? 46.506 -30.637 15.267 1.00 44.65 168 GLN A CA 1
ATOM 1297 C C . GLN A 1 167 ? 46.795 -29.821 14.012 1.00 52.29 168 GLN A C 1
ATOM 1298 O O . GLN A 1 167 ? 46.107 -29.944 12.987 1.00 51.70 168 GLN A O 1
ATOM 1304 N N . GLN A 1 168 ? 47.828 -28.990 14.097 1.00 52.23 169 GLN A N 1
ATOM 1305 C CA . GLN A 1 168 ? 48.456 -28.457 12.898 1.00 49.67 169 GLN A CA 1
ATOM 1306 C C . GLN A 1 168 ? 49.356 -29.577 12.342 1.00 51.91 169 GLN A C 1
ATOM 1307 O O . GLN A 1 168 ? 49.985 -30.313 13.113 1.00 52.40 169 GLN A O 1
ATOM 1313 N N . VAL A 1 169 ? 49.417 -29.714 11.020 1.00 56.59 170 VAL A N 1
ATOM 1314 C CA . VAL A 1 169 ? 50.126 -30.846 10.396 1.00 58.68 170 VAL A CA 1
ATOM 1315 C C . VAL A 1 169 ? 51.621 -30.868 10.732 1.00 63.57 170 VAL A C 1
ATOM 1316 O O . VAL A 1 169 ? 52.115 -31.829 11.320 1.00 67.91 170 VAL A O 1
ATOM 1320 N N . ASP A 1 170 ? 52.333 -29.811 10.359 1.00 62.92 171 ASP A N 1
ATOM 1321 C CA . ASP A 1 170 ? 53.672 -29.561 10.889 1.00 63.15 171 ASP A CA 1
ATOM 1322 C C . ASP A 1 170 ? 53.991 -28.076 10.768 1.00 62.44 171 ASP A C 1
ATOM 1323 O O . ASP A 1 170 ? 53.119 -27.276 10.421 1.00 61.08 171 ASP A O 1
ATOM 1328 N N . VAL A 1 171 ? 55.240 -27.712 11.038 1.00 63.08 172 VAL A N 1
ATOM 1329 C CA . VAL A 1 171 ? 55.610 -26.300 11.147 1.00 67.92 172 VAL A CA 1
ATOM 1330 C C . VAL A 1 171 ? 55.373 -25.513 9.842 1.00 73.46 172 VAL A C 1
ATOM 1331 O O . VAL A 1 171 ? 54.936 -24.361 9.881 1.00 72.66 172 VAL A O 1
ATOM 1335 N N . THR A 1 172 ? 55.641 -26.150 8.700 1.00 76.86 173 THR A N 1
ATOM 1336 C CA . THR A 1 172 ? 55.399 -25.546 7.389 1.00 76.63 173 THR A CA 1
ATOM 1337 C C . THR A 1 172 ? 53.984 -25.803 6.848 1.00 80.16 173 THR A C 1
ATOM 1338 O O . THR A 1 172 ? 53.423 -24.953 6.157 1.00 89.65 173 THR A O 1
ATOM 1342 N N . ASN A 1 173 ? 53.419 -26.972 7.145 1.00 76.24 174 ASN A N 1
ATOM 1343 C CA . ASN A 1 173 ? 52.068 -27.319 6.682 1.00 73.22 174 ASN A CA 1
ATOM 1344 C C . ASN A 1 173 ? 51.010 -26.818 7.671 1.00 67.20 174 ASN A C 1
ATOM 1345 O O . ASN A 1 173 ? 50.789 -27.425 8.727 1.00 56.86 174 ASN A O 1
ATOM 1350 N N . LEU A 1 174 ? 50.346 -25.717 7.323 1.00 67.55 175 LEU A N 1
ATOM 1351 C CA . LEU A 1 174 ? 49.464 -25.032 8.268 1.00 66.80 175 LEU A CA 1
ATOM 1352 C C . LEU A 1 174 ? 48.048 -25.620 8.373 1.00 63.02 175 LEU A C 1
ATOM 1353 O O . LEU A 1 174 ? 47.212 -25.119 9.140 1.00 52.67 175 LEU A O 1
ATOM 1358 N N . ASN A 1 175 ? 47.775 -26.675 7.606 1.00 70.34 176 ASN A N 1
ATOM 1359 C CA . ASN A 1 175 ? 46.468 -27.325 7.676 1.00 65.87 176 ASN A CA 1
ATOM 1360 C C . ASN A 1 175 ? 46.167 -27.912 9.052 1.00 59.24 176 ASN A C 1
ATOM 1361 O O . ASN A 1 175 ? 47.072 -28.270 9.810 1.00 57.37 176 ASN A O 1
ATOM 1366 N N . VAL A 1 176 ? 44.882 -28.007 9.362 1.00 56.14 177 VAL A N 1
ATOM 1367 C CA . VAL A 1 176 ? 44.446 -28.507 10.657 1.00 56.89 177 VAL A CA 1
ATOM 1368 C C . VAL A 1 176 ? 43.610 -29.770 10.483 1.00 60.68 177 VAL A C 1
ATOM 1369 O O . VAL A 1 176 ? 42.591 -29.757 9.773 1.00 63.66 177 VAL A O 1
ATOM 1373 N N . ASN A 1 177 ? 44.050 -30.863 11.107 1.00 52.35 178 ASN A N 1
ATOM 1374 C CA . ASN A 1 177 ? 43.312 -32.115 11.001 1.00 50.89 178 ASN A CA 1
ATOM 1375 C C . ASN A 1 177 ? 43.301 -32.906 12.299 1.00 51.44 178 ASN A C 1
ATOM 1376 O O . ASN A 1 177 ? 43.924 -32.501 13.287 1.00 55.03 178 ASN A O 1
ATOM 1381 N N . LEU A 1 178 ? 42.575 -34.019 12.305 1.00 49.06 179 LEU A N 1
ATOM 1382 C CA . LEU A 1 178 ? 42.486 -34.871 13.489 1.00 50.50 179 LEU A CA 1
ATOM 1383 C C . LEU A 1 178 ? 43.579 -35.930 13.431 1.00 59.84 179 LEU A C 1
ATOM 1384 O O . LEU A 1 178 ? 43.766 -36.599 12.393 1.00 55.78 179 LEU A O 1
ATOM 1389 N N . TYR A 1 179 ? 44.314 -36.086 14.529 1.00 56.49 180 TYR A N 1
ATOM 1390 C CA . TYR A 1 179 ? 45.314 -37.150 14.598 1.00 56.81 180 TYR A CA 1
ATOM 1391 C C . TYR A 1 179 ? 45.425 -37.726 15.999 1.00 55.84 180 TYR A C 1
ATOM 1392 O O . TYR A 1 179 ? 45.091 -37.052 16.991 1.00 52.32 180 TYR A O 1
ATOM 1401 N N . THR A 1 180 ? 45.891 -38.971 16.066 1.00 51.91 181 THR A N 1
ATOM 1402 C CA . THR A 1 180 ? 46.197 -39.609 17.336 1.00 60.17 181 THR A CA 1
ATOM 1403 C C . THR A 1 180 ? 47.177 -38.732 18.148 1.00 57.86 181 THR A C 1
ATOM 1404 O O . THR A 1 180 ? 48.125 -38.163 17.611 1.00 60.21 181 THR A O 1
ATOM 1408 N N . TRP A 1 181 ? 46.922 -38.602 19.439 1.00 55.30 182 TRP A N 1
ATOM 1409 C CA . TRP A 1 181 ? 47.789 -37.814 20.318 1.00 54.59 182 TRP A CA 1
ATOM 1410 C C . TRP A 1 181 ? 49.173 -38.450 20.391 1.00 54.05 182 TRP A C 1
ATOM 1411 O O . TRP A 1 181 ? 49.301 -39.624 20.741 1.00 55.06 182 TRP A O 1
ATOM 1422 N N . ASP A 1 182 ? 50.200 -37.683 20.031 1.00 57.16 183 ASP A N 1
ATOM 1423 C CA . ASP A 1 182 ? 51.581 -38.166 20.112 1.00 56.87 183 ASP A CA 1
ATOM 1424 C C . ASP A 1 182 ? 52.512 -37.249 20.925 1.00 53.72 183 ASP A C 1
ATOM 1425 O O . ASP A 1 182 ? 53.727 -37.438 20.918 1.00 61.67 183 ASP A O 1
ATOM 1430 N N . TYR A 1 183 ? 51.924 -36.252 21.588 1.00 51.62 184 TYR A N 1
ATOM 1431 C CA . TYR A 1 183 ? 52.633 -35.342 22.500 1.00 57.80 184 TYR A CA 1
ATOM 1432 C C . TYR A 1 183 ? 53.439 -34.239 21.781 1.00 58.07 184 TYR A C 1
ATOM 1433 O O . TYR A 1 183 ? 54.159 -33.475 22.427 1.00 56.22 184 TYR A O 1
ATOM 1442 N N . GLY A 1 184 ? 53.308 -34.143 20.457 1.00 56.00 185 GLY A N 1
ATOM 1443 C CA . GLY A 1 184 ? 54.020 -33.122 19.693 1.00 46.13 185 GLY A CA 1
ATOM 1444 C C . GLY A 1 184 ? 53.494 -31.706 19.945 1.00 44.78 185 GLY A C 1
ATOM 1445 O O . GLY A 1 184 ? 52.329 -31.519 20.296 1.00 38.80 185 GLY A O 1
ATOM 1446 N N . ARG A 1 185 ? 54.335 -30.699 19.741 1.00 49.65 186 ARG A N 1
ATOM 1447 C CA . ARG A 1 185 ? 53.919 -29.313 19.994 1.00 51.90 186 ARG A CA 1
ATOM 1448 C C . ARG A 1 185 ? 52.894 -28.814 18.975 1.00 50.26 186 ARG A C 1
ATOM 1449 O O . ARG A 1 185 ? 52.133 -27.891 19.255 1.00 51.10 186 ARG A O 1
ATOM 1457 N N . ASN A 1 186 ? 52.866 -29.435 17.800 1.00 43.86 187 ASN A N 1
ATOM 1458 C CA . ASN A 1 186 ? 51.856 -29.140 16.787 1.00 42.38 187 ASN A CA 1
ATOM 1459 C C . ASN A 1 186 ? 50.484 -29.647 17.227 1.00 46.26 187 ASN A C 1
ATOM 1460 O O . ASN A 1 186 ? 49.463 -29.362 16.584 1.00 47.55 187 ASN A O 1
ATOM 1465 N N . GLN A 1 187 ? 50.462 -30.411 18.318 1.00 39.85 188 GLN A N 1
ATOM 1466 C CA . GLN A 1 187 ? 49.209 -30.908 18.855 1.00 36.99 188 GLN A CA 1
ATOM 1467 C C . GLN A 1 187 ? 48.785 -30.133 20.110 1.00 36.55 188 GLN A C 1
ATOM 1468 O O . GLN A 1 187 ? 47.773 -30.460 20.730 1.00 36.09 188 GLN A O 1
ATOM 1474 N N . LYS A 1 188 ? 49.552 -29.117 20.484 1.00 32.23 189 LYS A N 1
ATOM 1475 C CA . LYS A 1 188 ? 49.194 -28.309 21.656 1.00 34.37 189 LYS A CA 1
ATOM 1476 C C . LYS A 1 188 ? 48.899 -26.847 21.283 1.00 42.87 189 LYS A C 1
ATOM 1477 O O . LYS A 1 188 ? 49.492 -26.301 20.337 1.00 40.69 189 LYS A O 1
ATOM 1483 N N . TRP A 1 189 ? 47.986 -26.220 22.030 1.00 38.26 190 TRP A N 1
ATOM 1484 C CA . TRP A 1 189 ? 47.533 -24.876 21.719 1.00 34.62 190 TRP A CA 1
ATOM 1485 C C . TRP A 1 189 ? 47.454 -24.061 22.997 1.00 42.49 190 TRP A C 1
ATOM 1486 O O . TRP A 1 189 ? 46.973 -24.535 24.037 1.00 39.55 190 TRP A O 1
ATOM 1497 N N . THR A 1 190 ? 47.913 -22.826 22.914 1.00 40.78 191 THR A N 1
ATOM 1498 C CA . THR A 1 190 ? 47.821 -21.923 24.041 1.00 36.42 191 THR A CA 1
ATOM 1499 C C . THR A 1 190 ? 46.686 -20.939 23.776 1.00 39.91 191 THR A C 1
ATOM 1500 O O . THR A 1 190 ? 46.696 -20.179 22.788 1.00 40.07 191 THR A O 1
ATOM 1504 N N . ILE A 1 191 ? 45.686 -20.995 24.647 1.00 36.69 192 ILE A N 1
ATOM 1505 C CA . ILE A 1 191 ? 44.535 -20.121 24.555 1.00 36.98 192 ILE A CA 1
ATOM 1506 C C . ILE A 1 191 ? 44.871 -18.769 25.204 1.00 35.98 192 ILE A C 1
ATOM 1507 O O . ILE A 1 191 ? 45.516 -18.740 26.241 1.00 33.48 192 ILE A O 1
ATOM 1512 N N . ARG A 1 192 ? 44.468 -17.668 24.562 1.00 34.33 193 ARG A N 1
ATOM 1513 C CA . ARG A 1 192 ? 44.654 -16.321 25.092 1.00 45.10 193 ARG A CA 1
ATOM 1514 C C . ARG A 1 192 ? 43.374 -15.533 24.898 1.00 46.79 193 ARG A C 1
ATOM 1515 O O . ARG A 1 192 ? 42.856 -15.450 23.783 1.00 39.51 193 ARG A O 1
ATOM 1523 N N . TYR A 1 193 ? 42.866 -14.955 25.983 1.00 45.60 194 TYR A N 1
ATOM 1524 C CA . TYR A 1 193 ? 41.663 -14.144 25.916 1.00 42.72 194 TYR A CA 1
ATOM 1525 C C . TYR A 1 193 ? 41.996 -12.717 25.487 1.00 43.17 194 TYR A C 1
ATOM 1526 O O . TYR A 1 193 ? 42.882 -12.081 26.059 1.00 45.50 194 TYR A O 1
ATOM 1535 N N . ASN A 1 194 ? 41.294 -12.223 24.473 1.00 43.68 195 ASN A N 1
ATOM 1536 C CA . ASN A 1 194 ? 41.459 -10.829 24.066 1.00 48.07 195 ASN A CA 1
ATOM 1537 C C . ASN A 1 194 ? 40.386 -9.957 24.725 1.00 51.97 195 ASN A C 1
ATOM 1538 O O . ASN A 1 194 ? 39.205 -10.027 24.380 1.00 59.33 195 ASN A O 1
ATOM 1543 N N . GLU A 1 195 ? 40.821 -9.159 25.697 1.00 51.44 196 GLU A N 1
ATOM 1544 C CA . GLU A 1 195 ? 39.957 -8.280 26.482 1.00 65.21 196 GLU A CA 1
ATOM 1545 C C . GLU A 1 195 ? 39.051 -7.421 25.604 1.00 74.01 196 GLU A C 1
ATOM 1546 O O . GLU A 1 195 ? 37.842 -7.365 25.823 1.00 77.20 196 GLU A O 1
ATOM 1552 N N . GLU A 1 196 ? 39.643 -6.759 24.613 1.00 78.11 197 GLU A N 1
ATOM 1553 C CA . GLU A 1 196 ? 38.908 -5.832 23.751 1.00 86.04 197 GLU A CA 1
ATOM 1554 C C . GLU A 1 196 ? 37.822 -6.546 22.955 1.00 78.49 197 GLU A C 1
ATOM 1555 O O . GLU A 1 196 ? 36.675 -6.093 22.888 1.00 74.71 197 GLU A O 1
ATOM 1561 N N . LYS A 1 197 ? 38.194 -7.673 22.359 1.00 73.70 198 LYS A N 1
ATOM 1562 C CA . LYS A 1 197 ? 37.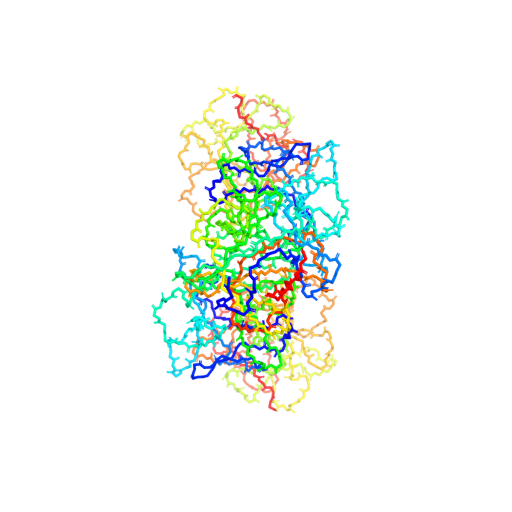301 -8.404 21.472 1.00 71.97 198 LYS A CA 1
ATOM 1563 C C . LYS A 1 197 ? 36.326 -9.298 22.224 1.00 64.82 198 LYS A C 1
ATOM 1564 O O . LYS A 1 197 ? 35.351 -9.770 21.638 1.00 67.04 198 LYS A O 1
ATOM 1570 N N . ALA A 1 198 ? 36.576 -9.495 23.519 1.00 58.83 199 ALA A N 1
ATOM 1571 C CA . ALA A 1 198 ? 35.833 -10.482 24.303 1.00 49.17 199 ALA A CA 1
ATOM 1572 C C . ALA A 1 198 ? 35.794 -11.817 23.544 1.00 45.01 199 ALA A C 1
ATOM 1573 O O . ALA A 1 198 ? 34.743 -12.444 23.386 1.00 50.06 199 ALA A O 1
ATOM 1575 N N . ALA A 1 199 ? 36.960 -12.244 23.080 1.00 40.90 200 ALA A N 1
ATOM 1576 C CA . ALA A 1 199 ? 37.085 -13.466 22.295 1.00 42.24 200 ALA A CA 1
ATOM 1577 C C . ALA A 1 199 ? 38.479 -14.079 22.476 1.00 40.20 200 ALA A C 1
ATOM 1578 O O . ALA A 1 199 ? 39.402 -13.418 22.969 1.00 43.02 200 ALA A O 1
ATOM 1580 N N . TYR A 1 200 ? 38.638 -15.336 22.076 1.00 37.59 201 TYR A N 1
ATOM 1581 C CA . TYR A 1 200 ? 39.920 -16.003 22.265 1.00 41.61 201 TYR A CA 1
ATOM 1582 C C . TYR A 1 200 ? 40.633 -16.355 20.967 1.00 44.21 201 TYR A C 1
ATOM 1583 O O . TYR A 1 200 ? 40.010 -16.552 19.915 1.00 45.18 201 TYR A O 1
ATOM 1592 N N . GLN A 1 201 ? 41.950 -16.483 21.067 1.00 43.48 202 GLN A N 1
ATOM 1593 C CA . GLN A 1 201 ? 42.714 -17.138 20.025 1.00 42.61 202 GLN A CA 1
ATOM 1594 C C . GLN A 1 201 ? 43.349 -18.394 20.574 1.00 42.33 202 GLN A C 1
ATOM 1595 O O . GLN A 1 201 ? 43.573 -18.520 21.788 1.00 35.07 202 GLN A O 1
ATOM 1601 N N . PHE A 1 202 ? 43.631 -19.317 19.665 1.00 38.22 203 PHE A N 1
ATOM 1602 C CA . PHE A 1 202 ? 44.318 -20.548 19.988 1.00 41.14 203 PHE A CA 1
ATOM 1603 C C . PHE A 1 202 ? 45.660 -20.486 19.268 1.00 43.32 203 PHE A C 1
ATOM 1604 O O . PHE A 1 202 ? 45.701 -20.650 18.042 1.00 42.75 203 PHE A O 1
ATOM 1612 N N . PHE A 1 203 ? 46.748 -20.268 20.001 1.00 41.34 204 PHE A N 1
ATOM 1613 C CA . PHE A 1 203 ? 48.070 -20.277 19.385 1.00 41.59 204 PHE A CA 1
ATOM 1614 C C . PHE A 1 203 ? 48.647 -21.693 19.381 1.00 42.54 204 PHE A C 1
ATOM 1615 O O . PHE A 1 203 ? 48.856 -22.266 20.442 1.00 42.77 204 PHE A O 1
ATOM 1623 N N . ASN A 1 204 ? 48.894 -22.260 18.199 1.00 41.21 205 ASN A N 1
ATOM 1624 C CA . ASN A 1 204 ? 49.617 -23.527 18.117 1.00 42.63 205 ASN A CA 1
ATOM 1625 C C . ASN A 1 204 ? 51.029 -23.395 18.675 1.00 44.34 205 ASN A C 1
ATOM 1626 O O . ASN A 1 204 ? 51.733 -22.452 18.346 1.00 50.43 205 ASN A O 1
ATOM 1631 N N . THR A 1 205 ? 51.461 -24.333 19.511 1.00 46.22 206 THR A N 1
ATOM 1632 C CA . THR A 1 205 ? 52.764 -24.158 20.159 1.00 50.00 206 THR A CA 1
ATOM 1633 C C . THR A 1 205 ? 53.973 -24.540 19.294 1.00 51.90 206 THR A C 1
ATOM 1634 O O . THR A 1 205 ? 55.124 -24.397 19.739 1.00 53.16 206 THR A O 1
ATOM 1638 N N . ILE A 1 206 ? 53.740 -25.028 18.076 1.00 48.49 207 ILE A N 1
ATOM 1639 C CA . ILE A 1 206 ? 54.884 -25.313 17.190 1.00 57.62 207 ILE A CA 1
ATOM 1640 C C . ILE A 1 206 ? 55.379 -24.023 16.527 1.00 53.44 207 ILE A C 1
ATOM 1641 O O . ILE A 1 206 ? 56.508 -23.958 16.046 1.00 57.19 207 ILE A O 1
ATOM 1646 N N . LEU A 1 207 ? 54.517 -23.005 16.533 1.00 55.90 208 LEU A N 1
ATOM 1647 C CA . LEU A 1 207 ? 54.821 -21.675 15.996 1.00 71.21 208 LEU A CA 1
ATOM 1648 C C . LEU A 1 207 ? 54.737 -20.626 17.113 1.00 75.90 208 LEU A C 1
ATOM 1649 O O . LEU A 1 207 ? 54.319 -20.928 18.239 1.00 70.44 208 LEU A O 1
ATOM 1654 N N . SER A 1 208 ? 55.130 -19.394 16.799 1.00 79.88 209 SER A N 1
ATOM 1655 C CA . SER A 1 208 ? 55.080 -18.305 17.774 1.00 79.54 209 SER A CA 1
ATOM 1656 C C . SER A 1 208 ? 53.812 -17.464 17.615 1.00 75.72 209 SER A C 1
ATOM 1657 O O . SER A 1 208 ? 53.121 -17.180 18.592 1.00 68.15 209 SER A O 1
ATOM 1660 N N . ASN A 1 209 ? 53.512 -17.085 16.374 1.00 81.21 210 ASN A N 1
ATOM 1661 C CA . ASN A 1 209 ? 52.390 -16.196 16.069 1.00 82.50 210 ASN A CA 1
ATOM 1662 C C . ASN A 1 209 ? 51.314 -16.820 15.172 1.00 76.38 210 ASN A C 1
ATOM 1663 O O . ASN A 1 209 ? 50.631 -16.107 14.441 1.00 74.31 210 ASN A O 1
ATOM 1668 N N . GLY A 1 210 ? 51.160 -18.140 15.226 1.00 68.23 211 GLY A N 1
ATOM 1669 C CA . GLY A 1 210 ? 50.153 -18.815 14.422 1.00 67.30 211 GLY A CA 1
ATOM 1670 C C . GLY A 1 210 ? 48.887 -19.184 15.195 1.00 61.22 211 GLY A C 1
ATOM 1671 O O . GLY A 1 210 ? 48.946 -19.863 16.232 1.00 49.69 211 GLY A O 1
ATOM 1672 N N . VAL A 1 211 ? 47.738 -18.753 14.676 1.00 53.26 212 VAL A N 1
ATOM 1673 C CA . VAL A 1 211 ? 46.474 -18.946 15.369 1.00 49.61 212 VAL A CA 1
ATOM 1674 C C . VAL A 1 211 ? 45.471 -19.733 14.529 1.00 48.04 212 VAL A C 1
ATOM 1675 O O . VAL A 1 211 ? 45.455 -19.615 13.292 1.00 53.19 212 VAL A O 1
ATOM 1679 N N . LEU A 1 212 ? 44.647 -20.536 15.205 1.00 41.00 213 LEU A N 1
ATOM 1680 C CA . LEU A 1 212 ? 43.534 -21.240 14.565 1.00 42.04 213 LEU A CA 1
ATOM 1681 C C . LEU A 1 212 ? 42.623 -20.210 13.895 1.00 47.84 213 LEU A C 1
ATOM 1682 O O . LEU A 1 212 ? 42.138 -19.277 14.557 1.00 45.39 213 LEU A O 1
ATOM 1687 N N . THR A 1 213 ? 42.412 -20.375 12.582 1.00 43.42 214 THR A N 1
ATOM 1688 C CA . THR A 1 213 ? 41.697 -19.381 11.778 1.00 44.88 214 THR A CA 1
ATOM 1689 C C . THR A 1 213 ? 40.688 -20.013 10.810 1.00 53.24 214 THR A C 1
ATOM 1690 O O . THR A 1 213 ? 41.007 -20.984 10.108 1.00 54.44 214 THR A O 1
ATOM 1694 N N . TRP A 1 214 ? 39.480 -19.452 10.757 1.00 55.87 215 TRP A N 1
ATOM 1695 C CA . TRP A 1 214 ? 38.525 -19.797 9.705 1.00 57.46 215 TRP A CA 1
ATOM 1696 C C . TRP A 1 214 ? 38.879 -19.096 8.385 1.00 60.52 215 TRP A C 1
ATOM 1697 O O . TRP A 1 214 ? 38.781 -17.867 8.273 1.00 64.05 215 TRP A O 1
ATOM 1708 N N . ILE A 1 215 ? 39.273 -19.883 7.387 1.00 63.79 216 ILE A N 1
ATOM 1709 C CA . ILE A 1 215 ? 39.598 -19.340 6.066 1.00 62.03 216 ILE A CA 1
ATOM 1710 C C . ILE A 1 215 ? 38.319 -19.137 5.255 1.00 69.20 216 ILE A C 1
ATOM 1711 O O . ILE A 1 215 ? 38.016 -19.897 4.333 1.00 70.76 216 ILE A O 1
ATOM 1716 N N . PHE A 1 216 ? 37.577 -18.094 5.614 1.00 68.70 217 PHE A N 1
ATOM 1717 C CA . PHE A 1 216 ? 36.246 -17.855 5.072 1.00 71.71 217 PHE A CA 1
ATOM 1718 C C . PHE A 1 216 ? 36.226 -17.569 3.562 1.00 74.96 217 PHE A C 1
ATOM 1719 O O . PHE A 1 216 ? 35.168 -17.641 2.936 1.00 74.58 217 PHE A O 1
ATOM 1727 N N . SER A 1 217 ? 37.379 -17.240 2.982 1.00 77.75 218 SER A N 1
ATOM 1728 C CA . SER A 1 217 ? 37.451 -17.037 1.532 1.00 88.12 218 SER A CA 1
ATOM 1729 C C . SER A 1 217 ? 37.575 -18.383 0.821 1.00 91.08 218 SER A C 1
ATOM 1730 O O . SER A 1 217 ? 37.536 -18.463 -0.409 1.00 97.39 218 SER A O 1
ATOM 1733 N N . ASN A 1 218 ? 37.735 -19.436 1.616 1.00 85.30 219 ASN A N 1
ATOM 1734 C CA . ASN A 1 218 ? 37.719 -20.797 1.113 1.00 85.43 219 ASN A CA 1
ATOM 1735 C C . ASN A 1 218 ? 36.652 -21.579 1.874 1.00 81.56 219 ASN A C 1
ATOM 1736 O O . ASN A 1 218 ? 36.964 -22.542 2.592 1.00 79.96 219 ASN A O 1
ATOM 1741 N N . GLY A 1 219 ? 35.400 -21.141 1.737 1.00 83.41 220 GLY A N 1
ATOM 1742 C CA . GLY A 1 219 ? 34.268 -21.798 2.374 1.00 82.62 220 GLY A CA 1
ATOM 1743 C C . GLY A 1 219 ? 34.411 -22.096 3.858 1.00 73.60 220 GLY A C 1
ATOM 1744 O O . GLY A 1 219 ? 34.503 -21.180 4.678 1.00 72.04 220 GLY A O 1
ATOM 1745 N N . ASN A 1 220 ? 34.443 -23.387 4.193 1.00 72.32 221 ASN A N 1
ATOM 1746 C CA . ASN A 1 220 ? 34.443 -23.840 5.597 1.00 71.75 221 ASN A CA 1
ATOM 1747 C C . ASN A 1 220 ? 35.809 -24.280 6.155 1.00 64.27 221 ASN A C 1
ATOM 1748 O O . ASN A 1 220 ? 35.895 -24.810 7.270 1.00 65.05 221 ASN A O 1
ATOM 1753 N N . THR A 1 221 ? 36.870 -24.054 5.384 1.00 64.71 222 THR A N 1
ATOM 1754 C CA . THR A 1 221 ? 38.206 -24.485 5.779 1.00 66.41 222 THR A CA 1
ATOM 1755 C C . THR A 1 221 ? 38.698 -23.731 7.028 1.00 61.10 222 THR A C 1
ATOM 1756 O O . THR A 1 221 ? 38.438 -22.535 7.186 1.00 62.89 222 THR A O 1
ATOM 1760 N N . VAL A 1 222 ? 39.352 -24.437 7.944 1.00 58.07 223 VAL A N 1
ATOM 1761 C CA . VAL A 1 222 ? 40.120 -23.743 8.976 1.00 56.80 223 VAL A CA 1
ATOM 1762 C C . VAL A 1 222 ? 41.578 -24.173 8.937 1.00 55.76 223 VAL A C 1
ATOM 1763 O O . VAL A 1 222 ? 41.899 -25.354 8.764 1.00 53.95 223 VAL A O 1
ATOM 1767 N N . ARG A 1 223 ? 42.448 -23.178 9.051 1.00 52.32 224 ARG A N 1
ATOM 1768 C CA . ARG A 1 223 ? 43.883 -23.391 9.037 1.00 56.53 224 ARG A CA 1
ATOM 1769 C C . ARG A 1 223 ? 44.517 -22.534 10.127 1.00 53.16 224 ARG A C 1
ATOM 1770 O O . ARG A 1 223 ? 43.873 -21.635 10.663 1.00 53.89 224 ARG A O 1
ATOM 1778 N N . VAL A 1 224 ? 45.778 -22.800 10.445 1.00 49.19 225 VAL A N 1
ATOM 1779 C CA . VAL A 1 224 ? 46.554 -21.838 11.209 1.00 59.65 225 VAL A CA 1
ATOM 1780 C C . VAL A 1 224 ? 47.061 -20.759 10.243 1.00 62.48 225 VAL A C 1
ATOM 1781 O O . VAL A 1 224 ? 47.439 -21.068 9.114 1.00 69.34 225 VAL A O 1
ATOM 1785 N N . SER A 1 225 ? 47.021 -19.499 10.671 1.00 60.33 226 SER A N 1
ATOM 1786 C CA . SER A 1 225 ? 47.732 -18.422 9.980 1.00 68.85 226 SER A CA 1
ATOM 1787 C C . SER A 1 225 ? 48.286 -17.432 11.014 1.00 68.95 226 SER A C 1
ATOM 1788 O O . SER A 1 225 ? 48.017 -17.574 12.209 1.00 60.02 226 SER A O 1
ATOM 1791 N N . SER A 1 226 ? 49.049 -16.436 10.566 1.00 73.31 227 SER A N 1
ATOM 1792 C CA . SER A 1 226 ? 49.719 -15.515 11.489 1.00 75.26 227 SER A CA 1
ATOM 1793 C C . SER A 1 226 ? 48.772 -14.540 12.215 1.00 79.70 227 SER A C 1
ATOM 1794 O O . SER A 1 226 ? 47.793 -14.058 11.627 1.00 81.16 227 SER A O 1
ATOM 1797 N N . SER A 1 227 ? 49.093 -14.245 13.480 1.00 76.82 228 SER A N 1
ATOM 1798 C CA . SER A 1 227 ? 48.336 -13.299 14.310 1.00 81.37 228 SER A CA 1
ATOM 1799 C C . SER A 1 227 ? 48.826 -11.854 14.177 1.00 93.57 228 SER A C 1
ATOM 1800 O O . SER A 1 227 ? 48.437 -10.988 14.967 1.00 97.07 228 SER A O 1
ATOM 1803 N N . ASN A 1 228 ? 49.695 -11.599 13.201 1.00 97.63 229 ASN A N 1
ATOM 1804 C CA . ASN A 1 228 ? 50.037 -10.223 12.851 1.00 106.74 229 ASN A CA 1
ATOM 1805 C C . ASN A 1 228 ? 49.237 -9.767 11.626 1.00 113.37 229 ASN A C 1
ATOM 1806 O O . ASN A 1 228 ? 49.500 -8.718 11.029 1.00 116.16 229 ASN A O 1
ATOM 1811 N N . ASP A 1 229 ? 48.268 -10.608 11.259 1.00 113.14 230 ASP A N 1
ATOM 1812 C CA . ASP A 1 229 ? 47.039 -10.171 10.606 1.00 111.75 230 ASP A CA 1
ATOM 1813 C C . ASP A 1 229 ? 46.166 -9.759 11.795 1.00 113.75 230 ASP A C 1
ATOM 1814 O O . ASP A 1 229 ? 45.874 -10.583 12.669 1.00 110.36 230 ASP A O 1
ATOM 1819 N N . GLN A 1 230 ? 45.770 -8.489 11.846 1.00 119.63 231 GLN A N 1
ATOM 1820 C CA . GLN A 1 230 ? 45.369 -7.882 13.121 1.00 115.87 231 GLN A CA 1
ATOM 1821 C C . GLN A 1 230 ? 43.866 -7.723 13.379 1.00 114.55 231 GLN A C 1
ATOM 1822 O O . GLN A 1 230 ? 43.376 -7.971 14.491 1.00 109.16 231 GLN A O 1
ATOM 1828 N N . ASN A 1 231 ? 43.151 -7.261 12.360 1.00 120.57 232 ASN A N 1
ATOM 1829 C CA . ASN A 1 231 ? 41.703 -7.138 12.439 1.00 118.13 232 ASN A CA 1
ATOM 1830 C C . ASN A 1 231 ? 41.020 -8.179 11.569 1.00 109.37 232 ASN A C 1
ATOM 1831 O O . ASN A 1 231 ? 40.343 -7.854 10.587 1.00 110.63 232 ASN A O 1
ATOM 1836 N N . ASN A 1 232 ? 41.235 -9.439 11.922 1.00 96.99 233 ASN A N 1
ATOM 1837 C CA . ASN A 1 232 ? 40.456 -10.513 11.348 1.00 88.96 233 ASN A CA 1
ATOM 1838 C C . ASN A 1 232 ? 39.714 -11.209 12.483 1.00 73.13 233 ASN A C 1
ATOM 1839 O O . ASN A 1 232 ? 40.319 -11.902 13.309 1.00 66.20 233 ASN A O 1
ATOM 1844 N N . ASP A 1 233 ? 38.404 -10.989 12.534 1.00 68.38 234 ASP A N 1
ATOM 1845 C CA . ASP A 1 233 ? 37.560 -11.623 13.537 1.00 67.31 234 ASP A CA 1
ATOM 1846 C C . ASP A 1 233 ? 37.552 -13.145 13.368 1.00 61.14 234 ASP A C 1
ATOM 1847 O O . ASP A 1 233 ? 37.346 -13.886 14.328 1.00 54.54 234 ASP A O 1
ATOM 1852 N N . ALA A 1 234 ? 37.813 -13.596 12.141 1.00 63.89 235 ALA A N 1
ATOM 1853 C CA . ALA A 1 234 ? 37.917 -15.018 11.835 1.00 57.61 235 ALA A CA 1
ATOM 1854 C C . ALA A 1 234 ? 39.050 -15.728 12.594 1.00 56.78 235 ALA A C 1
ATOM 1855 O O . ALA A 1 234 ? 39.112 -16.956 12.594 1.00 56.00 235 ALA A O 1
ATOM 1857 N N . GLN A 1 235 ? 39.939 -14.958 13.223 1.00 57.01 236 GLN A N 1
ATOM 1858 C CA . GLN A 1 235 ? 41.032 -15.511 14.023 1.00 50.23 236 GLN A CA 1
ATOM 1859 C C . GLN A 1 235 ? 40.610 -15.735 15.471 1.00 47.50 236 GLN A C 1
ATOM 1860 O O . GLN A 1 235 ? 41.345 -16.334 16.260 1.00 50.61 236 GLN A O 1
ATOM 1866 N N . TYR A 1 236 ? 39.437 -15.229 15.823 1.00 47.90 237 TYR A N 1
ATOM 1867 C CA . TYR A 1 236 ? 39.005 -15.211 17.211 1.00 44.69 237 TYR A CA 1
ATOM 1868 C C . TYR A 1 236 ? 37.800 -16.120 17.435 1.00 43.82 237 TYR A C 1
ATOM 1869 O O . TYR A 1 236 ? 36.995 -16.346 16.518 1.00 45.58 237 TYR A O 1
ATOM 1878 N N . TRP A 1 237 ? 37.682 -16.656 18.645 1.00 38.18 238 TRP A N 1
ATOM 1879 C CA . TRP A 1 237 ? 36.632 -17.639 18.935 1.00 42.77 238 TRP A CA 1
ATOM 1880 C C . TRP A 1 237 ? 35.934 -17.407 20.281 1.00 42.55 238 TRP A C 1
ATOM 1881 O O . TRP A 1 237 ? 36.548 -16.924 21.249 1.00 43.05 238 TRP A O 1
ATOM 1892 N N . LEU A 1 238 ? 34.649 -17.753 20.321 1.00 38.47 239 LEU A N 1
ATOM 1893 C CA . LEU A 1 238 ? 33.918 -17.869 21.574 1.00 43.79 239 LEU A CA 1
ATOM 1894 C C . LEU A 1 238 ? 34.026 -19.316 22.066 1.00 46.59 239 LEU A C 1
ATOM 1895 O O . LEU A 1 238 ? 33.886 -20.267 21.278 1.00 43.59 239 LEU A O 1
ATOM 1900 N N . ILE A 1 239 ? 34.305 -19.481 23.356 1.00 41.81 240 ILE A N 1
ATOM 1901 C CA . ILE A 1 239 ? 34.408 -20.814 23.941 1.00 41.34 240 ILE A CA 1
ATOM 1902 C C . ILE A 1 239 ? 33.366 -20.984 25.053 1.00 49.55 240 ILE A C 1
ATOM 1903 O O . ILE A 1 239 ? 33.485 -20.403 26.136 1.00 50.04 240 ILE A O 1
ATOM 1908 N N . ASN A 1 240 ? 32.340 -21.778 24.770 1.00 39.42 241 ASN A N 1
ATOM 1909 C CA . ASN A 1 240 ? 31.182 -21.883 25.643 1.00 43.78 241 ASN A CA 1
ATOM 1910 C C . ASN A 1 240 ? 31.098 -23.277 26.240 1.00 43.3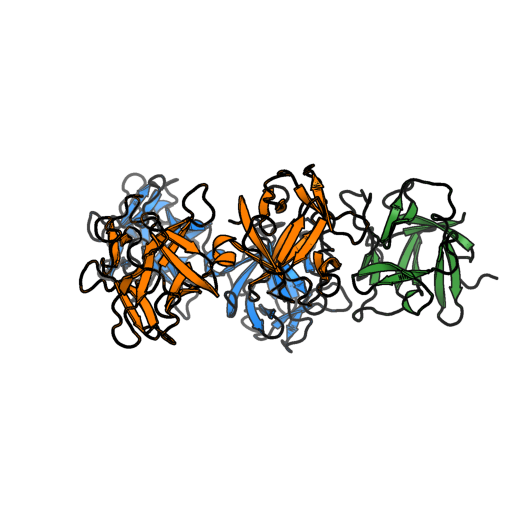8 241 ASN A C 1
ATOM 1911 O O . ASN A 1 240 ? 31.078 -24.263 25.498 1.00 41.63 241 ASN A O 1
ATOM 1916 N N . PRO A 1 241 ? 31.029 -23.364 27.579 1.00 47.43 242 PRO A N 1
ATOM 1917 C CA . PRO A 1 241 ? 30.953 -24.672 28.251 1.00 45.27 242 PRO A CA 1
ATOM 1918 C C . PRO A 1 241 ? 29.663 -25.408 27.896 1.00 44.70 242 PRO A C 1
ATOM 1919 O O . PRO A 1 241 ? 28.631 -24.776 27.653 1.00 46.07 242 PRO A O 1
ATOM 1923 N N . VAL A 1 242 ? 29.740 -26.737 27.848 1.00 45.90 243 VAL A N 1
ATOM 1924 C CA . VAL A 1 242 ? 28.565 -27.584 27.706 1.00 42.84 243 VAL A CA 1
ATOM 1925 C C . VAL A 1 242 ? 28.102 -27.969 29.112 1.00 44.30 243 VAL A C 1
ATOM 1926 O O . VAL A 1 242 ? 28.918 -28.385 29.935 1.00 47.41 243 VAL A O 1
ATOM 1930 N N . SER A 1 243 ? 26.806 -27.848 29.392 1.00 49.31 244 SER A N 1
ATOM 1931 C CA . SER A 1 243 ? 26.284 -28.181 30.724 1.00 59.65 244 SER A CA 1
ATOM 1932 C C . SER A 1 243 ? 26.664 -29.581 31.218 1.00 60.52 244 SER A C 1
ATOM 1933 O O . SER A 1 243 ? 26.836 -30.510 30.419 1.00 58.72 244 SER A O 1
ATOM 1936 N N . ASP A 1 244 ? 26.799 -29.704 32.540 1.00 64.06 245 ASP A N 1
ATOM 1937 C CA . ASP A 1 244 ? 27.106 -30.974 33.225 1.00 66.68 245 ASP A CA 1
ATOM 1938 C C . ASP A 1 244 ? 28.546 -31.441 33.058 1.00 59.50 245 ASP A C 1
ATOM 1939 O O . ASP A 1 244 ? 28.960 -32.419 33.684 1.00 65.90 245 ASP A O 1
ATOM 1944 N N . THR A 1 245 ? 29.312 -30.750 32.225 1.00 49.34 246 THR A N 1
ATOM 1945 C CA . THR A 1 245 ? 30.666 -31.191 31.946 1.00 44.88 246 THR A CA 1
ATOM 1946 C C . THR A 1 245 ? 31.699 -30.203 32.476 1.00 49.63 246 THR A C 1
ATOM 1947 O O . THR A 1 245 ? 31.443 -28.995 32.559 1.00 50.37 246 THR A O 1
ATOM 1951 N N . ASP A 1 246 ? 32.866 -30.737 32.819 1.00 49.52 247 ASP A N 1
ATOM 1952 C CA . ASP A 1 246 ? 34.003 -29.955 33.295 1.00 54.14 247 ASP A CA 1
ATOM 1953 C C . ASP A 1 246 ? 34.975 -29.555 32.186 1.00 50.64 247 ASP A C 1
ATOM 1954 O O . ASP A 1 246 ? 35.724 -28.580 32.334 1.00 45.34 247 ASP A O 1
ATOM 1959 N N . GLU A 1 247 ? 34.992 -30.309 31.088 1.00 41.95 248 GLU A N 1
ATOM 1960 C CA . GLU A 1 247 ? 35.998 -30.071 30.053 1.00 46.82 248 GLU A CA 1
ATOM 1961 C C . GLU A 1 247 ? 35.454 -29.875 28.636 1.00 39.68 248 GLU A C 1
ATOM 1962 O O . GLU A 1 247 ? 36.233 -29.719 27.692 1.00 37.76 248 GLU A O 1
ATOM 1968 N N . THR A 1 248 ? 34.137 -29.908 28.473 1.00 37.34 249 THR A N 1
ATOM 1969 C CA . THR A 1 248 ? 33.572 -29.952 27.123 1.00 39.98 249 THR A CA 1
ATOM 1970 C C . THR A 1 248 ? 33.070 -28.577 26.698 1.00 37.63 249 THR A C 1
ATOM 1971 O O . THR A 1 248 ? 32.372 -27.902 27.463 1.00 40.01 249 THR A O 1
ATOM 1975 N N . TYR A 1 249 ? 33.424 -28.170 25.479 1.00 29.70 250 TYR A N 1
ATOM 1976 C CA . TYR A 1 249 ? 33.077 -26.836 25.000 1.00 36.50 250 TYR A CA 1
ATOM 1977 C C . TYR A 1 249 ? 32.597 -26.884 23.567 1.00 43.36 250 TYR A C 1
ATOM 1978 O O . TYR A 1 249 ? 32.959 -27.794 22.804 1.00 44.10 250 TYR A O 1
ATOM 1987 N N . THR A 1 250 ? 31.756 -25.913 23.217 1.00 42.31 251 THR A N 1
ATOM 1988 C CA . THR A 1 250 ? 31.516 -25.578 21.817 1.00 41.64 251 THR A CA 1
ATOM 1989 C C . THR A 1 250 ? 32.358 -24.343 21.520 1.00 47.80 251 THR A C 1
ATOM 1990 O O . THR A 1 250 ? 32.512 -23.462 22.384 1.00 45.55 251 THR A O 1
ATOM 1994 N N . ILE A 1 251 ? 32.905 -24.287 20.310 1.00 43.93 252 ILE A N 1
ATOM 1995 C CA . ILE A 1 251 ? 33.851 -23.252 19.923 1.00 42.45 252 ILE A CA 1
ATOM 1996 C C . ILE A 1 251 ? 33.344 -22.560 18.657 1.00 48.84 252 ILE A C 1
ATOM 1997 O O . ILE A 1 251 ? 33.324 -23.171 17.577 1.00 46.98 252 ILE A O 1
ATOM 2002 N N . THR A 1 252 ? 32.927 -21.301 18.784 1.00 44.03 253 THR A N 1
ATOM 2003 C CA . THR A 1 252 ? 32.293 -20.597 17.667 1.00 43.01 253 THR A CA 1
ATOM 2004 C C . THR A 1 252 ? 33.098 -19.395 17.168 1.00 54.72 253 THR A C 1
ATOM 2005 O O . THR A 1 252 ? 33.739 -18.693 17.959 1.00 55.07 253 THR A O 1
ATOM 2009 N N . ASN A 1 253 ? 33.042 -19.141 15.858 1.00 52.08 254 ASN A N 1
ATOM 2010 C CA . ASN A 1 253 ? 33.891 -18.116 15.269 1.00 49.59 254 ASN A CA 1
ATOM 2011 C C . ASN A 1 253 ? 33.343 -16.706 15.452 1.00 51.57 254 ASN A C 1
ATOM 2012 O O . ASN A 1 253 ? 32.146 -16.482 15.290 1.00 54.65 254 ASN A O 1
ATOM 2017 N N . LEU A 1 254 ? 34.228 -15.765 15.786 1.00 52.03 255 LEU A N 1
ATOM 2018 C CA . LEU A 1 254 ? 33.831 -14.386 16.078 1.00 50.15 255 LEU A CA 1
ATOM 2019 C C . LEU A 1 254 ? 33.257 -13.651 14.847 1.00 50.03 255 LEU A C 1
ATOM 2020 O O . LEU A 1 254 ? 32.397 -12.789 14.993 1.00 52.43 255 LEU A O 1
ATOM 2025 N N . ARG A 1 255 ? 33.736 -13.998 13.652 1.00 50.92 256 ARG A N 1
ATOM 2026 C CA . ARG A 1 255 ? 33.252 -13.365 12.421 1.00 58.17 256 ARG A CA 1
ATOM 2027 C C . ARG A 1 255 ? 31.770 -13.653 12.216 1.00 62.89 256 ARG A C 1
ATOM 2028 O O . ARG A 1 255 ? 31.003 -12.773 11.823 1.00 67.76 256 ARG A O 1
ATOM 2036 N N . ASP A 1 256 ? 31.386 -14.900 12.479 1.00 63.23 257 ASP A N 1
ATOM 2037 C CA . ASP A 1 256 ? 30.002 -15.340 12.347 1.00 66.25 257 ASP A CA 1
ATOM 2038 C C . ASP A 1 256 ? 29.820 -16.411 13.395 1.00 68.79 257 ASP A C 1
ATOM 2039 O O . ASP A 1 256 ? 30.302 -17.537 13.222 1.00 68.40 257 ASP A O 1
ATOM 2044 N N . THR A 1 257 ? 29.146 -16.053 14.489 1.00 72.39 258 THR A N 1
ATOM 2045 C CA . THR A 1 257 ? 29.010 -16.939 15.653 1.00 71.93 258 THR A CA 1
ATOM 2046 C C . THR A 1 257 ? 28.133 -18.167 15.394 1.00 70.27 258 THR A C 1
ATOM 2047 O O . THR A 1 257 ? 28.038 -19.052 16.251 1.00 72.94 258 THR A O 1
ATOM 2051 N N . THR A 1 258 ? 27.485 -18.210 14.228 1.00 66.95 259 THR A N 1
ATOM 2052 C CA . THR A 1 258 ? 26.702 -19.375 13.824 1.00 60.44 259 THR A CA 1
ATOM 2053 C C . THR A 1 258 ? 27.619 -20.470 13.280 1.00 60.82 259 THR A C 1
ATOM 2054 O O . THR A 1 258 ? 27.171 -21.589 12.998 1.00 67.01 259 THR A O 1
ATOM 2058 N N . LYS A 1 259 ? 28.898 -20.135 13.124 1.00 53.77 260 LYS A N 1
ATOM 2059 C CA . LYS A 1 259 ? 29.885 -21.074 12.615 1.00 55.52 260 LYS A CA 1
ATOM 2060 C C . LYS A 1 259 ? 30.644 -21.687 13.792 1.00 55.42 260 LYS A C 1
ATOM 2061 O O . LYS A 1 259 ? 31.316 -20.976 14.555 1.00 53.71 260 LYS A O 1
ATOM 2067 N N . ALA A 1 260 ? 30.517 -23.004 13.943 1.00 54.53 261 ALA A N 1
ATOM 2068 C CA . ALA A 1 260 ? 31.144 -23.706 15.056 1.00 49.56 261 ALA A CA 1
ATOM 2069 C C . ALA A 1 260 ? 32.273 -24.593 14.551 1.00 50.28 261 ALA A C 1
ATOM 2070 O O . ALA A 1 260 ? 32.194 -25.155 13.444 1.00 53.73 261 ALA A O 1
ATOM 2072 N N . LEU A 1 261 ? 33.324 -24.715 15.355 1.00 46.35 262 LEU A N 1
ATOM 2073 C CA . LEU A 1 261 ? 34.375 -25.680 15.063 1.00 46.09 262 LEU A CA 1
ATOM 2074 C C . LEU A 1 261 ? 33.707 -27.056 14.943 1.00 50.62 262 LEU A C 1
ATOM 2075 O O . LEU A 1 261 ? 32.874 -27.438 15.776 1.00 50.51 262 LEU A O 1
ATOM 2080 N N . ASP A 1 262 ? 34.049 -27.778 13.881 1.00 52.65 263 ASP A N 1
ATOM 2081 C CA . ASP A 1 262 ? 33.256 -28.918 13.433 1.00 50.50 263 ASP A CA 1
ATOM 2082 C C . ASP A 1 262 ? 34.184 -30.028 12.962 1.00 52.70 263 ASP A C 1
ATOM 2083 O O . ASP A 1 262 ? 35.108 -29.781 12.177 1.00 53.57 263 ASP A O 1
ATOM 2088 N N . LEU A 1 263 ? 33.950 -31.247 13.444 1.00 52.39 264 LEU A N 1
ATOM 2089 C CA . LEU A 1 263 ? 34.707 -32.398 12.972 1.00 52.92 264 LEU A CA 1
ATOM 2090 C C . LEU A 1 263 ? 34.002 -32.939 11.728 1.00 57.33 264 LEU A C 1
ATOM 2091 O O . LEU A 1 263 ? 32.840 -33.362 11.790 1.00 60.82 264 LEU A O 1
ATOM 2096 N N . TYR A 1 264 ? 34.708 -32.911 10.601 1.00 57.47 265 TYR A N 1
ATOM 2097 C CA . TYR A 1 264 ? 34.111 -33.239 9.306 1.00 58.89 265 TYR A CA 1
ATOM 2098 C C . TYR A 1 264 ? 33.447 -34.604 9.301 1.00 63.69 265 TYR A C 1
ATOM 2099 O O . TYR A 1 264 ? 34.108 -35.622 9.519 1.00 65.13 265 TYR A O 1
ATOM 2108 N N . GLY A 1 265 ? 32.134 -34.608 9.068 1.00 67.47 266 GLY A N 1
ATOM 2109 C CA . GLY A 1 265 ? 31.357 -35.833 8.976 1.00 72.68 266 GLY A CA 1
ATOM 2110 C C . GLY A 1 265 ? 31.067 -36.504 10.311 1.00 73.32 266 GLY A C 1
ATOM 2111 O O . GLY A 1 265 ? 30.163 -37.343 10.406 1.00 74.82 266 GLY A O 1
ATOM 2112 N N . GLY A 1 266 ? 31.813 -36.116 11.345 1.00 68.41 267 GLY A N 1
ATOM 2113 C CA . GLY A 1 266 ? 31.854 -36.874 12.580 1.00 69.57 267 GLY A CA 1
ATOM 2114 C C . GLY A 1 266 ? 32.782 -38.068 12.403 1.00 74.55 267 GLY A C 1
ATOM 2115 O O . GLY A 1 266 ? 32.747 -39.027 13.190 1.00 76.99 267 GLY A O 1
ATOM 2116 N N . GLN A 1 267 ? 33.608 -38.011 11.356 1.00 69.63 268 GLN A N 1
ATOM 2117 C CA . GLN A 1 267 ? 34.573 -39.069 11.071 1.00 73.03 268 GLN A CA 1
ATOM 2118 C C . GLN A 1 267 ? 35.770 -38.948 12.012 1.00 67.52 268 GLN A C 1
ATOM 2119 O O . GLN A 1 267 ? 36.207 -37.838 12.350 1.00 59.39 268 GLN A O 1
ATOM 2125 N N . THR A 1 268 ? 36.301 -40.090 12.437 1.00 72.70 269 THR A N 1
ATOM 2126 C CA . THR A 1 268 ? 37.277 -40.105 13.531 1.00 75.80 269 THR A CA 1
ATOM 2127 C C . THR A 1 268 ? 38.662 -40.621 13.071 1.00 69.91 269 THR A C 1
ATOM 2128 O O . THR A 1 268 ? 39.652 -40.605 13.818 1.00 65.32 269 THR A O 1
ATOM 2132 N N . ALA A 1 269 ? 38.719 -41.019 11.802 1.00 66.52 270 ALA A N 1
ATOM 2133 C CA . ALA A 1 269 ? 39.951 -41.472 11.153 1.00 68.78 270 ALA A CA 1
ATOM 2134 C C . ALA A 1 269 ? 41.064 -40.423 11.225 1.00 67.79 270 ALA A C 1
ATOM 2135 O O . ALA A 1 269 ? 40.785 -39.212 11.257 1.00 63.80 270 ALA A O 1
ATOM 2137 N N . ASN A 1 270 ? 42.318 -40.888 11.245 1.00 72.29 271 ASN A N 1
ATOM 2138 C CA . ASN A 1 270 ? 43.491 -40.004 11.148 1.00 73.81 271 ASN A CA 1
ATOM 2139 C C . ASN A 1 270 ? 43.482 -39.186 9.850 1.00 77.90 271 ASN A C 1
ATOM 2140 O O . ASN A 1 270 ? 43.329 -39.745 8.755 1.00 82.16 271 ASN A O 1
ATOM 2145 N N . GLY A 1 271 ? 43.666 -37.874 9.970 1.00 69.26 272 GLY A N 1
ATOM 2146 C CA . GLY A 1 271 ? 43.715 -37.008 8.806 1.00 66.88 272 GLY A CA 1
ATOM 2147 C C . GLY A 1 271 ? 42.399 -36.311 8.499 1.00 69.68 272 GLY A C 1
ATOM 2148 O O . GLY A 1 271 ? 42.346 -35.437 7.618 1.00 69.92 272 GLY A O 1
ATOM 2149 N N . THR A 1 272 ? 41.343 -36.695 9.219 1.00 65.19 273 THR A N 1
ATOM 2150 C CA . THR A 1 272 ? 40.017 -36.083 9.068 1.00 67.81 273 THR A CA 1
ATOM 2151 C C . THR A 1 272 ? 40.075 -34.560 9.211 1.00 65.10 273 THR A C 1
ATOM 2152 O O . THR A 1 272 ? 40.777 -34.038 10.077 1.00 58.35 273 THR A O 1
ATOM 2156 N N . ALA A 1 273 ? 39.333 -33.856 8.359 1.00 66.53 274 ALA A N 1
ATOM 2157 C CA . ALA A 1 273 ? 39.334 -32.395 8.356 1.00 62.50 274 ALA A CA 1
ATOM 2158 C C . ALA A 1 273 ? 38.711 -31.783 9.614 1.00 60.93 274 ALA A C 1
ATOM 2159 O O . ALA A 1 273 ? 37.716 -32.278 10.152 1.00 60.59 274 ALA A O 1
ATOM 2161 N N . ILE A 1 274 ? 39.317 -30.705 10.092 1.00 57.76 275 ILE A N 1
ATOM 2162 C CA . ILE A 1 274 ? 38.663 -29.855 11.064 1.00 55.16 275 ILE A CA 1
ATOM 2163 C C . ILE A 1 274 ? 38.232 -28.637 10.264 1.00 54.18 275 ILE A C 1
ATOM 2164 O O . ILE A 1 274 ? 39.009 -28.096 9.478 1.00 52.22 275 ILE A O 1
ATOM 2169 N N . GLN A 1 275 ? 36.990 -28.216 10.445 1.00 50.74 276 GLN A N 1
ATOM 2170 C CA . GLN A 1 275 ? 36.444 -27.151 9.625 1.00 47.84 276 GLN A CA 1
ATOM 2171 C C . GLN A 1 275 ? 35.512 -26.342 10.499 1.00 51.92 276 GLN A C 1
ATOM 2172 O O . GLN A 1 275 ? 35.448 -26.554 11.724 1.00 50.69 276 GLN A O 1
ATOM 2178 N N . VAL A 1 276 ? 34.807 -25.393 9.889 1.00 51.82 277 VAL A N 1
ATOM 2179 C CA . VAL A 1 276 ? 33.661 -24.803 10.565 1.00 52.59 277 VAL A CA 1
ATOM 2180 C C . VAL A 1 276 ? 32.394 -25.266 9.864 1.00 57.01 277 VAL A C 1
ATOM 2181 O O . VAL A 1 276 ? 32.413 -25.620 8.685 1.00 66.00 277 VAL A O 1
ATOM 2185 N N . PHE A 1 277 ? 31.299 -25.291 10.608 1.00 60.52 278 PHE A N 1
ATOM 2186 C CA . PHE A 1 277 ? 30.007 -25.624 10.035 1.00 69.01 278 PHE A CA 1
ATOM 2187 C C . PHE A 1 277 ? 28.944 -24.871 10.816 1.00 66.96 278 PHE A C 1
ATOM 2188 O O . PHE A 1 277 ? 29.191 -24.450 11.955 1.00 61.53 278 PHE A O 1
ATOM 2196 N N . ASN A 1 278 ? 27.778 -24.684 10.199 1.00 69.53 279 ASN A N 1
ATOM 2197 C CA . ASN A 1 278 ? 26.646 -24.097 10.899 1.00 75.72 279 ASN A CA 1
ATOM 2198 C C . ASN A 1 278 ? 26.393 -24.860 12.202 1.00 73.30 279 ASN A C 1
ATOM 2199 O O . ASN A 1 278 ? 26.455 -26.095 12.237 1.00 74.22 279 ASN A O 1
ATOM 2204 N N . TYR A 1 279 ? 26.146 -24.124 13.278 1.00 68.69 280 TYR A N 1
ATOM 2205 C CA . TYR A 1 279 ? 26.037 -24.742 14.591 1.00 70.99 280 TYR A CA 1
ATOM 2206 C C . TYR A 1 279 ? 24.710 -25.477 14.767 1.00 71.46 280 TYR A C 1
ATOM 2207 O O . TYR A 1 279 ? 23.647 -24.914 14.515 1.00 70.72 280 TYR A O 1
ATOM 2216 N N . HIS A 1 280 ? 24.785 -26.739 15.186 1.00 71.86 281 HIS A N 1
ATOM 2217 C CA . HIS A 1 280 ? 23.593 -27.489 15.577 1.00 81.96 281 HIS A CA 1
ATOM 2218 C C . HIS A 1 280 ? 23.754 -28.165 16.945 1.00 77.65 281 HIS A C 1
ATOM 2219 O O . HIS A 1 280 ? 22.780 -28.649 17.530 1.00 84.23 281 HIS A O 1
ATOM 2226 N N . GLY A 1 281 ? 24.983 -28.189 17.450 1.00 66.53 282 GLY A N 1
ATOM 2227 C CA . GLY A 1 281 ? 25.259 -28.751 18.760 1.00 69.73 282 GLY A CA 1
ATOM 2228 C C . GLY A 1 281 ? 25.339 -30.265 18.782 1.00 74.79 282 GLY A C 1
ATOM 2229 O O . GLY A 1 281 ? 25.186 -30.883 19.840 1.00 83.13 282 GLY A O 1
ATOM 2230 N N . ASP A 1 282 ? 25.570 -30.871 17.621 1.00 72.68 283 ASP A N 1
ATOM 2231 C CA . ASP A 1 282 ? 25.764 -32.315 17.544 1.00 70.82 283 ASP A CA 1
ATOM 2232 C C . ASP A 1 282 ? 27.103 -32.653 18.188 1.00 61.04 283 ASP A C 1
ATOM 2233 O O . ASP A 1 282 ? 27.914 -31.754 18.460 1.00 56.95 283 ASP A O 1
ATOM 2238 N N . ASP A 1 283 ? 27.337 -33.939 18.424 1.00 58.05 284 ASP A N 1
ATOM 2239 C CA . ASP A 1 283 ? 28.549 -34.377 19.113 1.00 58.80 284 ASP A CA 1
ATOM 2240 C C . ASP A 1 283 ? 29.849 -34.041 18.372 1.00 54.86 284 ASP A C 1
ATOM 2241 O O . ASP A 1 283 ? 30.912 -33.892 18.998 1.00 50.03 284 ASP A O 1
ATOM 2246 N N . ASN A 1 284 ? 29.767 -33.900 17.052 1.00 53.10 285 ASN A N 1
ATOM 2247 C CA . ASN A 1 284 ? 30.934 -33.524 16.253 1.00 49.09 285 ASN A CA 1
ATOM 2248 C C . ASN A 1 284 ? 31.238 -32.020 16.304 1.00 50.05 285 ASN A C 1
ATOM 2249 O O . ASN A 1 284 ? 32.178 -31.546 15.661 1.00 49.71 285 ASN A O 1
ATOM 2254 N N . GLN A 1 285 ? 30.456 -31.271 17.077 1.00 52.23 286 GLN A N 1
ATOM 2255 C CA . GLN A 1 285 ? 30.760 -29.855 17.313 1.00 51.96 286 GLN A CA 1
ATOM 2256 C C . GLN A 1 285 ? 31.097 -29.603 18.792 1.00 44.62 286 GLN A C 1
ATOM 2257 O O . GLN A 1 285 ? 31.105 -28.457 19.244 1.00 44.79 286 GLN A O 1
ATOM 2263 N N . LYS A 1 286 ? 31.363 -30.676 19.540 1.00 42.79 287 LYS A N 1
ATOM 2264 C CA . LYS A 1 286 ? 31.770 -30.558 20.951 1.00 40.14 287 LYS A CA 1
ATOM 2265 C C . LYS A 1 286 ? 33.216 -30.994 21.158 1.00 41.81 287 LYS A C 1
ATOM 2266 O O . LYS A 1 286 ? 33.658 -32.014 20.606 1.00 39.37 287 LYS A O 1
ATOM 2272 N N . TRP A 1 287 ? 33.933 -30.232 21.985 1.00 34.35 288 TRP A N 1
ATOM 2273 C CA . TRP A 1 287 ? 35.370 -30.392 22.127 1.00 38.26 288 TRP A CA 1
ATOM 2274 C C . TRP A 1 287 ? 35.802 -30.421 23.580 1.00 40.96 288 TRP A C 1
ATOM 2275 O O . TRP A 1 287 ? 35.398 -29.559 24.385 1.00 41.24 288 TRP A O 1
ATOM 2286 N N . ASN A 1 288 ? 36.634 -31.405 23.909 1.00 37.15 289 ASN A N 1
ATOM 2287 C CA . ASN A 1 288 ? 37.295 -31.411 25.212 1.00 43.97 289 ASN A CA 1
ATOM 2288 C C . ASN A 1 288 ? 38.632 -30.677 25.191 1.00 42.73 289 ASN A C 1
ATOM 2289 O O . ASN A 1 288 ? 39.531 -30.995 24.406 1.00 46.60 289 ASN A O 1
ATOM 2294 N N . ILE A 1 289 ? 38.723 -29.660 26.032 1.00 39.31 290 ILE A N 1
ATOM 2295 C CA . ILE A 1 289 ? 39.935 -28.874 26.159 1.00 33.88 290 ILE A CA 1
ATOM 2296 C C . ILE A 1 289 ? 40.575 -29.326 27.457 1.00 33.18 290 ILE A C 1
ATOM 2297 O O . ILE A 1 289 ? 39.970 -29.224 28.533 1.00 39.16 290 ILE A O 1
ATOM 2302 N N . ARG A 1 290 ? 41.783 -29.866 27.355 1.00 34.19 291 ARG A N 1
ATOM 2303 C CA . ARG A 1 290 ? 42.348 -30.627 28.452 1.00 43.59 291 ARG A CA 1
ATOM 2304 C C . ARG A 1 290 ? 43.810 -30.328 28.645 1.00 39.05 291 ARG A C 1
ATOM 2305 O O . ARG A 1 290 ? 44.519 -29.975 27.705 1.00 39.11 291 ARG A O 1
ATOM 2313 N N . ASN A 1 291 ? 44.255 -30.507 29.879 1.00 42.72 292 ASN A N 1
ATOM 2314 C CA . ASN A 1 291 ? 45.666 -30.570 30.171 1.00 52.14 292 ASN A CA 1
ATOM 2315 C C . ASN A 1 291 ? 46.358 -31.612 29.314 1.00 57.76 292 ASN A C 1
ATOM 2316 O O . ASN A 1 291 ? 45.896 -32.753 29.217 1.00 62.89 292 ASN A O 1
ATOM 2321 N N . PRO A 1 292 ? 47.465 -31.219 28.678 1.00 54.76 293 PRO A N 1
ATOM 2322 C CA . PRO A 1 292 ? 48.378 -32.219 28.117 1.00 59.32 293 PRO A CA 1
ATOM 2323 C C . PRO A 1 292 ?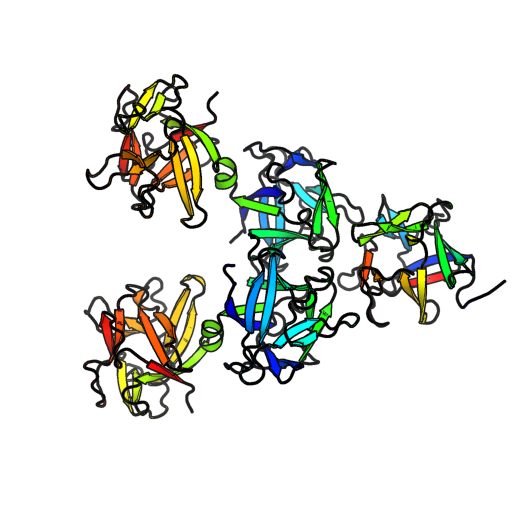 49.015 -33.001 29.285 1.00 65.56 293 PRO A C 1
ATOM 2324 O O . PRO A 1 292 ? 49.590 -32.400 30.207 1.00 57.11 293 PRO A O 1
ATOM 2328 N N . PRO A 1 293 ? 48.875 -34.333 29.275 1.00 69.92 294 PRO A N 1
ATOM 2329 C CA . PRO A 1 293 ? 49.454 -35.168 30.339 1.00 75.26 294 PRO A CA 1
ATOM 2330 C C . PRO A 1 293 ? 50.978 -35.072 30.428 1.00 81.93 294 PRO A C 1
ATOM 2331 O O . PRO A 1 293 ? 51.495 -34.677 31.476 1.00 84.66 294 PRO A O 1
ATOM 2335 N N . VAL B 2 4 ? 46.361 13.229 93.007 1.00 77.71 3 VAL C N 1
ATOM 2336 C CA . VAL B 2 4 ? 46.912 11.912 93.362 1.00 80.27 3 VAL C CA 1
ATOM 2337 C C . VAL B 2 4 ? 46.685 10.866 92.258 1.00 71.32 3 VAL C C 1
ATOM 2338 O O . VAL B 2 4 ? 45.643 10.861 91.592 1.00 63.88 3 VAL C O 1
ATOM 2342 N N . GLU B 2 5 ? 47.658 10.009 92.049 1.00 67.60 4 GLU C N 1
ATOM 2343 C CA . GLU B 2 5 ? 47.738 9.153 90.886 1.00 64.66 4 GLU C CA 1
ATOM 2344 C C . GLU B 2 5 ? 46.915 7.881 91.003 1.00 65.80 4 GLU C C 1
ATOM 2345 O O . GLU B 2 5 ? 47.083 7.127 91.930 1.00 53.36 4 GLU C O 1
ATOM 2351 N N . ARG B 2 6 ? 46.059 7.659 90.016 1.00 49.11 5 ARG C N 1
ATOM 2352 C CA . ARG B 2 6 ? 45.101 6.568 90.047 1.00 57.15 5 ARG C CA 1
ATOM 2353 C C . ARG B 2 6 ? 45.435 5.529 89.004 1.00 46.37 5 ARG C C 1
ATOM 2354 O O . ARG B 2 6 ? 44.851 4.446 89.000 1.00 51.32 5 ARG C O 1
ATOM 2362 N N . THR B 2 7 ? 46.387 5.856 88.135 1.00 45.71 6 THR C N 1
ATOM 2363 C CA . THR B 2 7 ? 46.615 5.069 86.921 1.00 44.99 6 THR C CA 1
ATOM 2364 C C . THR B 2 7 ? 48.056 5.165 86.387 1.00 44.28 6 THR C C 1
ATOM 2365 O O . THR B 2 7 ? 48.948 5.705 87.054 1.00 51.36 6 THR C O 1
ATOM 2369 N N . PHE B 2 8 ? 48.271 4.632 85.184 1.00 49.69 7 PHE C N 1
ATOM 2370 C CA . PHE B 2 8 ? 49.599 4.554 84.579 1.00 52.43 7 PHE C CA 1
ATOM 2371 C C . PHE B 2 8 ? 50.012 5.844 83.866 1.00 54.95 7 PHE C C 1
ATOM 2372 O O . PHE B 2 8 ? 51.144 5.965 83.407 1.00 60.71 7 PHE C O 1
ATOM 2380 N N . LEU B 2 9 ? 49.081 6.784 83.740 1.00 50.75 8 LEU C N 1
ATOM 2381 C CA . LEU B 2 9 ? 49.333 8.032 83.012 1.00 51.49 8 LEU C CA 1
ATOM 2382 C C . LEU B 2 9 ? 48.939 9.231 83.888 1.00 52.18 8 LEU C C 1
ATOM 2383 O O . LEU B 2 9 ? 47.757 9.515 84.066 1.00 50.38 8 LEU C O 1
ATOM 2388 N N . PRO B 2 10 ? 49.930 9.927 84.457 1.00 47.50 9 PRO C N 1
ATOM 2389 C CA . PRO B 2 10 ? 49.583 11.029 85.376 1.00 48.91 9 PRO C CA 1
ATOM 2390 C C . PRO B 2 10 ? 48.833 12.221 84.737 1.00 45.29 9 PRO C C 1
ATOM 2391 O O . PRO B 2 10 ? 48.956 12.491 83.540 1.00 43.79 9 PRO C O 1
ATOM 2395 N N . ASN B 2 11 ? 48.022 12.902 85.537 1.00 46.68 10 ASN C N 1
ATOM 2396 C CA . ASN B 2 11 ? 47.296 14.080 85.065 1.00 54.18 10 ASN C CA 1
ATOM 2397 C C . ASN B 2 11 ? 48.254 15.204 84.694 1.00 50.85 10 ASN C C 1
ATOM 2398 O O . ASN B 2 11 ? 49.261 15.401 85.353 1.00 55.89 10 ASN C O 1
ATOM 2403 N N . GLY B 2 12 ? 47.945 15.944 83.640 1.00 49.59 11 GLY C N 1
ATOM 2404 C CA . GLY B 2 12 ? 48.773 17.088 83.317 1.00 56.45 11 GLY C CA 1
ATOM 2405 C C . GLY B 2 12 ? 48.822 17.441 81.844 1.00 50.40 11 GLY C C 1
ATOM 2406 O O . GLY B 2 12 ? 48.023 16.956 81.035 1.00 47.33 11 GLY C O 1
ATOM 2407 N N . ASN B 2 13 ? 49.772 18.313 81.520 1.00 51.66 12 ASN C N 1
ATOM 2408 C CA . ASN B 2 13 ? 49.982 18.819 80.169 1.00 49.47 12 ASN C CA 1
ATOM 2409 C C . ASN B 2 13 ? 50.999 17.977 79.400 1.00 49.57 12 ASN C C 1
ATOM 2410 O O . ASN B 2 13 ? 52.087 17.688 79.908 1.00 47.62 12 ASN C O 1
ATOM 2415 N N . TYR B 2 14 ? 50.637 17.600 78.176 1.00 43.07 13 TYR C N 1
ATOM 2416 C CA . TYR B 2 14 ? 51.460 16.746 77.323 1.00 44.59 13 TYR C CA 1
ATOM 2417 C C . TYR B 2 14 ? 51.556 17.331 75.917 1.00 45.76 13 TYR C C 1
ATOM 2418 O O . TYR B 2 14 ? 50.641 18.041 75.483 1.00 42.69 13 TYR C O 1
ATOM 2427 N N . ASN B 2 15 ? 52.649 17.045 75.209 1.00 45.97 14 ASN C N 1
ATOM 2428 C CA . ASN B 2 15 ? 52.624 17.153 73.748 1.00 44.08 14 ASN C CA 1
ATOM 2429 C C . ASN B 2 15 ? 52.165 15.795 73.228 1.00 44.53 14 ASN C C 1
ATOM 2430 O O . ASN B 2 15 ? 52.382 14.783 73.898 1.00 44.88 14 ASN C O 1
ATOM 2435 N N . ILE B 2 16 ? 51.531 15.761 72.058 1.00 47.87 15 ILE C N 1
ATOM 2436 C CA . ILE B 2 16 ? 51.142 14.483 71.457 1.00 42.02 15 ILE C CA 1
ATOM 2437 C C . ILE B 2 16 ? 51.744 14.307 70.061 1.00 40.99 15 ILE C C 1
ATOM 2438 O O . ILE B 2 16 ? 51.620 15.177 69.192 1.00 38.97 15 ILE C O 1
ATOM 2443 N N . LYS B 2 17 ? 52.418 13.176 69.881 1.00 40.26 16 LYS C N 1
ATOM 2444 C CA . LYS B 2 17 ? 53.193 12.905 68.694 1.00 44.98 16 LYS C CA 1
ATOM 2445 C C . LYS B 2 17 ? 52.850 11.528 68.151 1.00 43.39 16 LYS C C 1
ATOM 2446 O O . LYS B 2 17 ? 52.481 10.628 68.905 1.00 42.65 16 LYS C O 1
ATOM 2452 N N . SER B 2 18 ? 52.996 11.393 66.841 1.00 41.85 17 SER C N 1
ATOM 2453 C CA . SER B 2 18 ? 52.932 10.116 66.149 1.00 46.82 17 SER C CA 1
ATOM 2454 C C . SER B 2 18 ? 54.312 9.469 66.187 1.00 46.39 17 SER C C 1
ATOM 2455 O O . SER B 2 18 ? 55.329 10.153 66.069 1.00 48.47 17 SER C O 1
ATOM 2458 N N . ILE B 2 19 ? 54.369 8.150 66.320 1.00 39.74 18 ILE C N 1
ATOM 2459 C CA . ILE B 2 19 ? 55.668 7.481 66.260 1.00 44.70 18 ILE C CA 1
ATOM 2460 C C . ILE B 2 19 ? 56.388 7.671 64.907 1.00 43.29 18 ILE C C 1
ATOM 2461 O O . ILE B 2 19 ? 57.580 7.380 64.788 1.00 44.93 18 ILE C O 1
ATOM 2466 N N . PHE B 2 20 ? 55.672 8.146 63.890 1.00 42.11 19 PHE C N 1
ATOM 2467 C CA . PHE B 2 20 ? 56.305 8.398 62.588 1.00 46.84 19 PHE C CA 1
ATOM 2468 C C . PHE B 2 20 ? 57.231 9.604 62.594 1.00 48.15 19 PHE C C 1
ATOM 2469 O O . PHE B 2 20 ? 58.080 9.738 61.706 1.00 47.31 19 PHE C O 1
ATOM 2477 N N . SER B 2 21 ? 57.070 10.474 63.592 1.00 50.35 20 SER C N 1
ATOM 2478 C CA . SER B 2 21 ? 57.831 11.726 63.627 1.00 55.32 20 SER C CA 1
ATOM 2479 C C . SER B 2 21 ? 58.007 12.322 65.021 1.00 51.24 20 SER C C 1
ATOM 2480 O O . SER B 2 21 ? 57.033 12.531 65.751 1.00 49.13 20 SER C O 1
ATOM 2483 N N . GLY B 2 22 ? 59.257 12.614 65.374 1.00 51.16 21 GLY C N 1
ATOM 2484 C CA . GLY B 2 22 ? 59.555 13.232 66.645 1.00 52.80 21 GLY C CA 1
ATOM 2485 C C . GLY B 2 22 ? 59.540 14.750 66.585 1.00 59.64 21 GLY C C 1
ATOM 2486 O O . GLY B 2 22 ? 59.818 15.405 67.580 1.00 58.61 21 GLY C O 1
ATOM 2487 N N . SER B 2 23 ? 59.204 15.310 65.424 1.00 56.50 22 SER C N 1
ATOM 2488 C CA . SER B 2 23 ? 59.258 16.755 65.236 1.00 57.25 22 SER C CA 1
ATOM 2489 C C . SER B 2 23 ? 57.903 17.319 64.802 1.00 50.55 22 SER C C 1
ATOM 2490 O O . SER B 2 23 ? 57.810 18.468 64.370 1.00 59.79 22 SER C O 1
ATOM 2493 N N . LEU B 2 24 ? 56.853 16.516 64.899 1.00 42.80 23 LEU C N 1
ATOM 2494 C CA . LEU B 2 24 ? 55.521 16.996 64.534 1.00 52.72 23 LEU C CA 1
ATOM 2495 C C . LEU B 2 24 ? 54.556 16.838 65.708 1.00 54.00 23 LEU C C 1
ATOM 2496 O O . LEU B 2 24 ? 54.545 15.808 66.381 1.00 55.65 23 LEU C O 1
ATOM 2501 N N . TYR B 2 25 ? 53.748 17.870 65.937 1.00 47.86 24 TYR C N 1
ATOM 2502 C CA . TYR B 2 25 ? 52.960 17.983 67.151 1.00 44.07 24 TYR C CA 1
ATOM 2503 C C . TYR B 2 25 ? 51.483 18.179 66.864 1.00 43.12 24 TYR C C 1
ATOM 2504 O O . TYR B 2 25 ? 51.110 19.020 66.034 1.00 43.77 24 TYR C O 1
ATOM 2513 N N . LEU B 2 26 ? 50.654 17.433 67.592 1.00 41.87 25 LEU C N 1
ATOM 2514 C CA . LEU B 2 26 ? 49.198 17.489 67.451 1.00 44.76 25 LEU C CA 1
ATOM 2515 C C . LEU B 2 26 ? 48.669 18.877 67.760 1.00 40.46 25 LEU C C 1
ATOM 2516 O O . LEU B 2 26 ? 48.927 19.413 68.820 1.00 38.88 25 LEU C O 1
ATOM 2521 N N . ASN B 2 27 ? 47.942 19.454 66.809 1.00 45.93 26 ASN C N 1
ATOM 2522 C CA . ASN B 2 27 ? 47.185 20.677 67.049 1.00 45.51 26 ASN C CA 1
ATOM 2523 C C . ASN B 2 27 ? 45.942 20.769 66.164 1.00 48.05 26 ASN C C 1
ATOM 2524 O O . ASN B 2 27 ? 45.888 20.121 65.109 1.00 45.35 26 ASN C O 1
ATOM 2529 N N . PRO B 2 28 ? 44.938 21.568 66.591 1.00 47.61 27 PRO C N 1
ATOM 2530 C CA . PRO B 2 28 ? 43.784 21.785 65.712 1.00 42.75 27 PRO C CA 1
ATOM 2531 C C . PRO B 2 28 ? 44.169 22.669 64.528 1.00 49.03 27 PRO C C 1
ATOM 2532 O O . PRO B 2 28 ? 44.962 23.613 64.689 1.00 48.87 27 PRO C O 1
ATOM 2536 N N . VAL B 2 29 ? 43.621 22.357 63.355 1.00 46.26 28 VAL C N 1
ATOM 2537 C CA . VAL B 2 29 ? 43.747 23.196 62.159 1.00 44.67 28 VAL C CA 1
ATOM 2538 C C . VAL B 2 29 ? 42.367 23.220 61.510 1.00 48.66 28 VAL C C 1
ATOM 2539 O O . VAL B 2 29 ? 41.889 22.192 61.001 1.00 41.74 28 VAL C O 1
ATOM 2543 N N . SER B 2 30 ? 41.729 24.389 61.544 1.00 44.88 29 SER C N 1
ATOM 2544 C CA . SER B 2 30 ? 40.295 24.500 61.260 1.00 58.39 29 SER C CA 1
ATOM 2545 C C . SER B 2 30 ? 39.556 23.539 62.189 1.00 50.57 29 SER C C 1
ATOM 2546 O O . SER B 2 30 ? 39.783 23.585 63.396 1.00 54.65 29 SER C O 1
ATOM 2549 N N . LYS B 2 31 ? 38.698 22.664 61.660 1.00 44.20 30 LYS C N 1
ATOM 2550 C CA . LYS B 2 31 ? 38.010 21.709 62.541 1.00 41.15 30 LYS C CA 1
ATOM 2551 C C . LYS B 2 31 ? 38.703 20.348 62.603 1.00 43.96 30 LYS C C 1
ATOM 2552 O O . LYS B 2 31 ? 38.193 19.421 63.222 1.00 47.51 30 LYS C O 1
ATOM 2558 N N . SER B 2 32 ? 39.876 20.231 61.999 1.00 39.00 31 SER C N 1
ATOM 2559 C CA . SER B 2 32 ? 40.587 18.953 62.028 1.00 38.10 31 SER C CA 1
ATOM 2560 C C . SER B 2 32 ? 41.712 18.942 63.058 1.00 33.12 31 SER C C 1
ATOM 2561 O O . SER B 2 32 ? 42.103 19.985 63.574 1.00 36.55 31 SER C O 1
ATOM 2564 N N . LEU B 2 33 ? 42.255 17.758 63.320 1.00 38.05 32 LEU C N 1
ATOM 2565 C CA . LEU B 2 33 ? 43.451 17.605 64.145 1.00 33.70 32 LEU C CA 1
ATOM 2566 C C . LEU B 2 33 ? 44.567 17.102 63.237 1.00 38.74 32 LEU C C 1
ATOM 2567 O O . LEU B 2 33 ? 44.374 16.177 62.423 1.00 36.70 32 LEU C O 1
ATOM 2572 N N . THR B 2 34 ? 45.742 17.699 63.373 1.00 36.42 33 THR C N 1
ATOM 2573 C CA . THR B 2 34 ? 46.867 17.318 62.531 1.00 42.24 33 THR C CA 1
ATOM 2574 C C . THR B 2 34 ? 48.173 17.490 63.315 1.00 43.15 33 THR C C 1
ATOM 2575 O O . THR B 2 34 ? 48.177 18.102 64.387 1.00 45.15 33 THR C O 1
ATOM 2579 N N . PHE B 2 35 ? 49.262 16.929 62.792 1.00 39.29 34 PHE C N 1
ATOM 2580 C CA . PHE B 2 35 ? 50.565 17.030 63.434 1.00 42.27 34 PHE C CA 1
ATOM 2581 C C . PHE B 2 35 ? 51.394 18.023 62.640 1.00 48.55 34 PHE C C 1
ATOM 2582 O O . PHE B 2 35 ? 51.577 17.851 61.432 1.00 45.62 34 PHE C O 1
ATOM 2590 N N . SER B 2 36 ? 51.873 19.064 63.320 1.00 47.81 35 SER C N 1
ATOM 2591 C CA . SER B 2 36 ? 52.537 20.192 62.654 1.00 48.73 35 SER C CA 1
ATOM 2592 C C . SER B 2 36 ? 53.898 20.515 63.262 1.00 47.58 35 SER C C 1
ATOM 2593 O O . SER B 2 36 ? 54.275 19.960 64.301 1.00 46.02 35 SER C O 1
ATOM 2596 N N . ASN B 2 37 ? 54.629 21.428 62.622 1.00 49.28 36 ASN C N 1
ATOM 2597 C CA . ASN B 2 37 ? 55.898 21.891 63.167 1.00 54.41 36 ASN C CA 1
ATOM 2598 C C . ASN B 2 37 ? 55.712 22.458 64.566 1.00 55.09 36 ASN C C 1
ATOM 2599 O O . ASN B 2 37 ? 54.652 23.002 64.888 1.00 54.66 36 ASN C O 1
ATOM 2604 N N . GLU B 2 38 ? 56.746 22.308 65.388 1.00 61.41 37 GLU C N 1
ATOM 2605 C CA . GLU B 2 38 ? 56.746 22.806 66.754 1.00 67.06 37 GLU C CA 1
ATOM 2606 C C . GLU B 2 38 ? 56.439 24.306 66.748 1.00 64.53 37 GLU C C 1
ATOM 2607 O O . GLU B 2 38 ? 57.042 25.074 65.988 1.00 70.61 37 GLU C O 1
ATOM 2613 N N . SER B 2 39 ? 55.479 24.718 67.572 1.00 64.06 38 SER C N 1
ATOM 2614 C CA . SER B 2 39 ? 55.070 26.123 67.637 1.00 66.10 38 SER C CA 1
ATOM 2615 C C . SER B 2 39 ? 55.426 26.742 68.983 1.00 69.82 38 SER C C 1
ATOM 2616 O O . SER B 2 39 ? 55.524 27.963 69.093 1.00 75.71 38 SER C O 1
ATOM 2619 N N . SER B 2 40 ? 55.597 25.891 69.997 1.00 69.34 39 SER C N 1
ATOM 2620 C CA . SER B 2 40 ? 55.793 26.320 71.385 1.00 84.01 39 SER C CA 1
ATOM 2621 C C . SER B 2 40 ? 54.568 27.065 71.931 1.00 82.50 39 SER C C 1
ATOM 2622 O O . SER B 2 40 ? 54.642 27.715 72.981 1.00 83.99 39 SER C O 1
ATOM 2625 N N . ALA B 2 41 ? 53.450 26.970 71.212 1.00 75.61 40 ALA C N 1
ATOM 2626 C CA . ALA B 2 41 ? 52.210 27.634 71.610 1.00 73.76 40 ALA C CA 1
ATOM 2627 C C . ALA B 2 41 ? 51.316 26.696 72.427 1.00 66.50 40 ALA C C 1
ATOM 2628 O O . ALA B 2 41 ? 51.522 25.472 72.436 1.00 61.43 40 ALA C O 1
ATOM 2630 N N . ASN B 2 42 ? 50.313 27.279 73.085 1.00 61.34 41 ASN C N 1
ATOM 2631 C CA . ASN B 2 42 ? 49.344 26.517 73.863 1.00 69.73 41 ASN C CA 1
ATOM 2632 C C . ASN B 2 42 ? 48.531 25.501 73.045 1.00 66.94 41 ASN C C 1
ATOM 2633 O O . ASN B 2 42 ? 48.076 24.498 73.585 1.00 62.00 41 ASN C O 1
ATOM 2638 N N . ASN B 2 43 ? 48.338 25.765 71.753 1.00 56.20 42 ASN C N 1
ATOM 2639 C CA . ASN B 2 43 ? 47.534 24.867 70.931 1.00 62.78 42 ASN C CA 1
ATOM 2640 C C . ASN B 2 43 ? 48.212 23.529 70.654 1.00 54.55 42 ASN C C 1
ATOM 2641 O O . ASN B 2 43 ? 47.590 22.631 70.094 1.00 52.11 42 ASN C O 1
ATOM 2646 N N . GLN B 2 44 ? 49.482 23.390 71.027 1.00 52.50 43 GLN C N 1
ATOM 2647 C CA . GLN B 2 44 ? 50.126 22.072 70.961 1.00 52.18 43 GLN C CA 1
ATOM 2648 C C . GLN B 2 44 ? 50.221 21.411 72.342 1.00 55.40 43 GLN C C 1
ATOM 2649 O O . GLN B 2 44 ? 50.854 20.362 72.504 1.00 59.12 43 GLN C O 1
ATOM 2655 N N . LYS B 2 45 ? 49.569 22.015 73.329 1.00 52.30 44 LYS C N 1
ATOM 2656 C CA . LYS B 2 45 ? 49.596 21.476 74.687 1.00 54.97 44 LYS C CA 1
ATOM 2657 C C . LYS B 2 45 ? 48.233 20.867 75.039 1.00 54.11 44 LYS C C 1
ATOM 2658 O O . LYS B 2 45 ? 47.186 21.490 74.786 1.00 49.97 44 LYS C O 1
ATOM 2664 N N . TRP B 2 46 ? 48.253 19.665 75.624 1.00 48.59 45 TRP C N 1
ATOM 2665 C CA . TRP B 2 46 ? 47.033 18.900 75.891 1.00 46.75 45 TRP C CA 1
ATOM 2666 C C . TRP B 2 46 ? 46.935 18.500 77.353 1.00 49.80 45 TRP C C 1
ATOM 2667 O O . TRP B 2 46 ? 47.853 17.881 77.896 1.00 53.83 45 TRP C O 1
ATOM 2678 N N . ASN B 2 47 ? 45.817 18.841 77.987 1.00 47.90 46 ASN C N 1
ATOM 2679 C CA . ASN B 2 47 ? 45.642 18.577 79.417 1.00 49.14 46 ASN C CA 1
ATOM 2680 C C . ASN B 2 47 ? 44.953 17.236 79.619 1.00 48.49 46 ASN C C 1
ATOM 2681 O O . ASN B 2 47 ? 43.767 17.086 79.312 1.00 47.43 46 ASN C O 1
ATOM 2686 N N . VAL B 2 48 ? 45.692 16.255 80.118 1.00 47.72 47 VAL C N 1
ATOM 2687 C CA . VAL B 2 48 ? 45.135 14.914 80.271 1.00 47.23 47 VAL C CA 1
ATOM 2688 C C . VAL B 2 48 ? 44.572 14.745 81.680 1.00 47.83 47 VAL C C 1
ATOM 2689 O O . VAL B 2 48 ? 45.287 14.948 82.658 1.00 48.15 47 VAL C O 1
ATOM 2693 N N . GLU B 2 49 ? 43.296 14.374 81.789 1.00 45.13 48 GLU C N 1
ATOM 2694 C CA . GLU B 2 49 ? 42.674 14.218 83.112 1.00 46.11 48 GLU C CA 1
ATOM 2695 C C . GLU B 2 49 ? 42.030 12.851 83.253 1.00 44.02 48 GLU C C 1
ATOM 2696 O O . GLU B 2 49 ? 41.172 12.490 82.462 1.00 42.07 48 GLU C O 1
ATOM 2702 N N . TYR B 2 50 ? 42.432 12.105 84.272 1.00 44.84 49 TYR C N 1
ATOM 2703 C CA . TYR B 2 50 ? 41.834 10.796 84.518 1.00 55.48 49 TYR C CA 1
ATOM 2704 C C . TYR B 2 50 ? 40.431 10.938 85.096 1.00 43.78 49 TYR C C 1
ATOM 2705 O O . TYR B 2 50 ? 40.182 11.775 85.950 1.00 46.66 49 TYR C O 1
ATOM 2714 N N . MET B 2 51 ? 39.509 10.122 84.615 1.00 45.66 50 MET C N 1
ATOM 2715 C CA . MET B 2 51 ? 38.151 10.118 85.149 1.00 42.46 50 MET C CA 1
ATOM 2716 C C . MET B 2 51 ? 37.897 8.832 85.920 1.00 41.94 50 MET C C 1
ATOM 2717 O O . MET B 2 51 ? 37.755 7.761 85.310 1.00 39.63 50 MET C O 1
ATOM 2722 N N . ALA B 2 52 ? 37.845 8.936 87.247 1.00 37.71 51 ALA C N 1
ATOM 2723 C CA . ALA B 2 52 ? 37.742 7.749 88.099 1.00 44.98 51 ALA C CA 1
ATOM 2724 C C . ALA B 2 52 ? 36.506 6.873 87.842 1.00 45.46 51 ALA C C 1
ATOM 2725 O O . ALA B 2 52 ? 36.595 5.641 87.893 1.00 47.92 51 ALA C O 1
ATOM 2727 N N . GLU B 2 53 ? 35.359 7.496 87.572 1.00 43.02 52 GLU C N 1
ATOM 2728 C CA . GLU B 2 53 ? 34.114 6.731 87.490 1.00 53.68 52 GLU C CA 1
ATOM 2729 C C . GLU B 2 53 ? 34.134 5.706 86.347 1.00 47.83 52 GLU C C 1
ATOM 2730 O O . GLU B 2 53 ? 33.681 4.584 86.532 1.00 46.67 52 GLU C O 1
ATOM 2736 N N . ASN B 2 54 ? 34.706 6.080 85.207 1.00 38.96 53 ASN C N 1
ATOM 2737 C CA . ASN B 2 54 ? 34.728 5.216 84.016 1.00 45.27 53 ASN C CA 1
ATOM 2738 C C . ASN B 2 54 ? 36.124 4.734 83.629 1.00 42.61 53 ASN C C 1
ATOM 2739 O O . ASN B 2 54 ? 36.293 4.062 82.604 1.00 46.87 53 ASN C O 1
ATOM 2744 N N . ARG B 2 55 ? 37.124 5.130 84.415 1.00 37.94 54 ARG C N 1
ATOM 2745 C CA . ARG B 2 55 ? 38.518 4.713 84.197 1.00 39.91 54 ARG C CA 1
ATOM 2746 C C . ARG B 2 55 ? 39.086 5.136 82.847 1.00 43.08 54 ARG C C 1
ATOM 2747 O O . ARG B 2 55 ? 39.940 4.456 82.260 1.00 51.72 54 ARG C O 1
ATOM 2755 N N . CYS B 2 56 ? 38.602 6.269 82.356 1.00 36.90 55 CYS C N 1
ATOM 2756 C CA . CYS B 2 56 ? 39.094 6.819 81.112 1.00 35.09 55 CYS C CA 1
ATOM 2757 C C . CYS B 2 56 ? 39.704 8.202 81.284 1.00 40.64 55 CYS C C 1
ATOM 2758 O O . CYS B 2 56 ? 39.788 8.716 82.401 1.00 38.43 55 CYS C O 1
ATOM 2761 N N . PHE B 2 57 ? 40.132 8.778 80.163 1.00 35.99 56 PHE C N 1
ATOM 2762 C CA . PHE B 2 57 ? 40.827 10.046 80.184 1.00 45.41 56 PHE C CA 1
ATOM 2763 C C . PHE B 2 57 ? 40.100 11.014 79.280 1.00 43.89 56 PHE C C 1
ATOM 2764 O O . PHE B 2 57 ? 39.670 10.654 78.171 1.00 38.39 56 PHE C O 1
ATOM 2772 N N . LYS B 2 58 ? 39.933 12.236 79.763 1.00 40.89 57 LYS C N 1
ATOM 2773 C CA . LYS B 2 58 ? 39.539 13.317 78.867 1.00 44.00 57 LYS C CA 1
ATOM 2774 C C . LYS B 2 58 ? 40.748 14.224 78.641 1.00 44.55 57 LYS C C 1
ATOM 2775 O O . LYS B 2 58 ? 41.587 14.396 79.536 1.00 43.38 57 LYS C O 1
ATOM 2781 N N . ILE B 2 59 ? 40.842 14.765 77.429 1.00 37.08 58 ILE C N 1
ATOM 2782 C CA . ILE B 2 59 ? 42.041 15.441 76.959 1.00 37.71 58 ILE C CA 1
ATOM 2783 C C . ILE B 2 59 ? 41.639 16.757 76.277 1.00 38.92 58 ILE C C 1
ATOM 2784 O O . ILE B 2 59 ? 41.106 16.754 75.174 1.00 40.80 58 ILE C O 1
ATOM 2789 N N . SER B 2 60 ? 41.894 17.870 76.954 1.00 41.96 59 SER C N 1
ATOM 2790 C CA . SER B 2 60 ? 41.475 19.175 76.482 1.00 49.25 59 SER C CA 1
ATOM 2791 C C . SER B 2 60 ? 42.666 19.961 75.935 1.00 48.15 59 SER C C 1
ATOM 2792 O O . SER B 2 60 ? 43.805 19.767 76.362 1.00 46.17 59 SER C O 1
ATOM 2795 N N . ASN B 2 61 ? 42.395 20.863 75.003 1.00 47.15 60 ASN C N 1
ATOM 2796 C CA . ASN B 2 61 ? 43.442 21.710 74.445 1.00 49.57 60 ASN C CA 1
ATOM 2797 C C . ASN B 2 61 ? 43.692 22.884 75.393 1.00 53.72 60 ASN C C 1
ATOM 2798 O O . ASN B 2 61 ? 42.759 23.589 75.770 1.00 51.25 60 ASN C O 1
ATOM 2803 N N . VAL B 2 62 ? 44.939 23.070 75.807 1.00 48.66 61 VAL C N 1
ATOM 2804 C CA . VAL B 2 62 ? 45.280 24.176 76.725 1.00 53.49 61 VAL C CA 1
ATOM 2805 C C . VAL B 2 62 ? 44.843 25.548 76.175 1.00 56.78 61 VAL C C 1
ATOM 2806 O O . VAL B 2 62 ? 44.422 26.422 76.937 1.00 63.14 61 VAL C O 1
ATOM 2810 N N . ALA B 2 63 ? 44.901 25.726 74.856 1.00 52.62 62 ALA C N 1
ATOM 2811 C CA . ALA B 2 63 ? 44.545 27.025 74.274 1.00 66.85 62 ALA C CA 1
ATOM 2812 C C . ALA B 2 63 ? 43.032 27.249 74.317 1.00 63.45 62 ALA C C 1
ATOM 2813 O O . ALA B 2 63 ? 42.556 28.387 74.347 1.00 64.56 62 ALA C O 1
ATOM 2815 N N . GLU B 2 64 ? 42.288 26.149 74.321 1.00 53.54 63 GLU C N 1
ATOM 2816 C CA . GLU B 2 64 ? 40.832 26.189 74.369 1.00 57.22 63 GLU C CA 1
ATOM 2817 C C . GLU B 2 64 ? 40.397 25.151 75.376 1.00 53.48 63 GLU C C 1
ATOM 2818 O O . GLU B 2 64 ? 40.005 24.039 74.980 1.00 49.29 63 GLU C O 1
ATOM 2824 N N . PRO B 2 65 ? 40.475 25.497 76.677 1.00 59.11 64 PRO C N 1
ATOM 2825 C CA . PRO B 2 65 ? 40.380 24.489 77.738 1.00 58.98 64 PRO C CA 1
ATOM 2826 C C . PRO B 2 65 ? 38.978 23.924 77.925 1.00 61.11 64 PRO C C 1
ATOM 2827 O O . PRO B 2 65 ? 38.836 22.945 78.656 1.00 63.53 64 PRO C O 1
ATOM 2831 N N . ASN B 2 66 ? 37.965 24.516 77.294 1.00 61.81 65 ASN C N 1
ATOM 2832 C CA . ASN B 2 66 ? 36.631 23.920 77.357 1.00 60.17 65 ASN C CA 1
ATOM 2833 C C . ASN B 2 66 ? 36.309 23.034 76.143 1.00 56.32 65 ASN C C 1
ATOM 2834 O O . ASN B 2 66 ? 35.179 22.573 75.974 1.00 54.97 65 ASN C O 1
ATOM 2839 N N . LYS B 2 67 ? 37.324 22.782 75.319 1.00 54.04 66 LYS C N 1
ATOM 2840 C CA . LYS B 2 67 ? 37.188 21.897 74.163 1.00 50.12 66 LYS C CA 1
ATOM 2841 C C . LYS B 2 67 ? 38.028 20.623 74.349 1.00 47.75 66 LYS C C 1
ATOM 2842 O O . LYS B 2 67 ? 39.197 20.690 74.734 1.00 51.49 66 LYS C O 1
ATOM 2848 N N . TYR B 2 68 ? 37.434 19.468 74.070 1.00 41.77 67 TYR C N 1
ATOM 2849 C CA . TYR B 2 68 ? 38.113 18.187 74.273 1.00 40.80 67 TYR C CA 1
ATOM 2850 C C . TYR B 2 68 ? 38.274 17.399 72.974 1.00 43.64 67 TYR C C 1
ATOM 2851 O O . TYR B 2 68 ? 37.488 17.571 72.040 1.00 39.56 67 TYR C O 1
ATOM 2860 N N . LEU B 2 69 ? 39.264 16.507 72.929 1.00 42.48 68 LEU C N 1
ATOM 2861 C CA . LEU B 2 69 ? 39.361 15.573 71.817 1.00 40.24 68 LEU C CA 1
ATOM 2862 C C . LEU B 2 69 ? 38.148 14.650 71.828 1.00 36.65 68 LEU C C 1
ATOM 2863 O O . LEU B 2 69 ? 37.803 14.020 72.848 1.00 35.64 68 LEU C O 1
ATOM 2868 N N . SER B 2 70 ? 37.498 14.593 70.678 1.00 36.48 69 SER C N 1
ATOM 2869 C CA . SER B 2 70 ? 36.236 13.893 70.514 1.00 38.88 69 SER C CA 1
ATOM 2870 C C . SER B 2 70 ? 36.272 13.276 69.110 1.00 33.78 69 SER C C 1
ATOM 2871 O O . SER B 2 70 ? 37.335 13.216 68.501 1.00 31.30 69 SER C O 1
ATOM 2874 N N . TYR B 2 71 ? 35.131 12.840 68.585 1.00 31.70 70 TYR C N 1
ATOM 2875 C CA . TYR B 2 71 ? 35.098 12.423 67.183 1.00 30.75 70 TYR C CA 1
ATOM 2876 C C . TYR B 2 71 ? 33.752 12.756 66.531 1.00 37.33 70 TYR C C 1
ATOM 2877 O O . TYR B 2 71 ? 32.716 12.824 67.204 1.00 32.47 70 TYR C O 1
ATOM 2886 N N . ASP B 2 72 ? 33.751 12.952 65.216 1.00 40.21 71 ASP C N 1
ATOM 2887 C CA . ASP B 2 72 ? 32.519 13.391 64.556 1.00 36.43 71 ASP C CA 1
ATOM 2888 C C . ASP B 2 72 ? 31.825 12.207 63.875 1.00 36.18 71 ASP C C 1
ATOM 2889 O O . ASP B 2 72 ? 32.271 11.058 64.018 1.00 29.70 71 ASP C O 1
ATOM 2894 N N . ASN B 2 73 ? 30.743 12.477 63.140 1.00 33.69 72 ASN C N 1
ATOM 2895 C CA . ASN B 2 73 ? 30.018 11.409 62.443 1.00 35.56 72 ASN C CA 1
ATOM 2896 C C . ASN B 2 73 ? 30.621 11.063 61.076 1.00 35.08 72 ASN C C 1
ATOM 2897 O O . ASN B 2 73 ? 29.962 10.441 60.261 1.00 37.21 72 ASN C O 1
ATOM 2902 N N . PHE B 2 74 ? 31.862 11.476 60.837 1.00 30.17 73 PHE C N 1
ATOM 2903 C CA . PHE B 2 74 ? 32.478 11.376 59.512 1.00 35.43 73 PHE C CA 1
ATOM 2904 C C . PHE B 2 74 ? 33.807 10.654 59.572 1.00 31.34 73 PHE C C 1
ATOM 2905 O O . PHE B 2 74 ? 34.509 10.525 58.565 1.00 29.32 73 PHE C O 1
ATOM 2913 N N . GLY B 2 75 ? 34.153 10.192 60.773 1.00 33.56 74 GLY C N 1
ATOM 2914 C CA . GLY B 2 75 ? 35.378 9.445 60.985 1.00 26.51 74 GLY C CA 1
ATOM 2915 C C . GLY B 2 75 ? 36.583 10.270 61.399 1.00 32.35 74 GLY C C 1
ATOM 2916 O O . GLY B 2 75 ? 37.675 9.708 61.543 1.00 32.64 74 GLY C O 1
ATOM 2917 N N . PHE B 2 76 ? 36.406 11.587 61.610 1.00 30.12 75 PHE C N 1
ATOM 2918 C CA . PHE B 2 76 ? 37.502 12.446 62.046 1.00 27.93 75 PHE C CA 1
ATOM 2919 C C . PHE B 2 76 ? 37.528 12.611 63.572 1.00 33.11 75 PHE C C 1
ATOM 2920 O O . PHE B 2 76 ? 36.475 12.710 64.203 1.00 36.14 75 PHE C O 1
ATOM 2928 N N . ILE B 2 77 ? 38.723 12.702 64.154 1.00 32.10 76 ILE C N 1
ATOM 2929 C CA . ILE B 2 77 ? 38.851 13.252 65.504 1.00 29.03 76 ILE C CA 1
ATOM 2930 C C . ILE B 2 77 ? 38.487 14.753 65.427 1.00 34.61 76 ILE C C 1
ATOM 2931 O O . ILE B 2 77 ? 38.727 15.434 64.398 1.00 35.22 76 ILE C O 1
ATOM 2936 N N . SER B 2 78 ? 37.879 15.256 66.498 1.00 35.80 77 SER C N 1
ATOM 2937 C CA . SER B 2 78 ? 37.476 16.652 66.551 1.00 40.70 77 SER C CA 1
ATOM 2938 C C . SER B 2 78 ? 37.783 17.257 67.911 1.00 39.95 77 SER C C 1
ATOM 2939 O O . SER B 2 78 ? 38.201 16.566 68.845 1.00 38.44 77 SER C O 1
ATOM 2942 N N . LEU B 2 79 ? 37.559 18.560 68.013 1.00 38.54 78 LEU C N 1
ATOM 2943 C CA . LEU B 2 79 ? 37.731 19.280 69.263 1.00 43.92 78 LEU C CA 1
ATOM 2944 C C . LEU B 2 79 ? 36.350 19.800 69.633 1.00 48.39 78 LEU C C 1
ATOM 2945 O O . LEU B 2 79 ? 35.896 20.775 69.039 1.00 52.77 78 LEU C O 1
ATOM 2950 N N . ASP B 2 80 ? 35.667 19.169 70.589 1.00 42.78 79 ASP C N 1
ATOM 2951 C CA . ASP B 2 80 ? 34.299 19.595 70.889 1.00 49.63 79 ASP C CA 1
ATOM 2952 C C . ASP B 2 80 ? 34.044 19.784 72.372 1.00 48.22 79 ASP C C 1
ATOM 2953 O O . ASP B 2 80 ? 34.920 19.534 73.194 1.00 47.94 79 ASP C O 1
ATOM 2958 N N . SER B 2 81 ? 32.850 20.247 72.720 1.00 48.78 80 SER C N 1
ATOM 2959 C CA . SER B 2 81 ? 32.501 20.317 74.134 1.00 63.84 80 SER C CA 1
ATOM 2960 C C . SER B 2 81 ? 32.301 18.906 74.692 1.00 58.79 80 SER C C 1
ATOM 2961 O O . SER B 2 81 ? 32.197 17.933 73.944 1.00 49.97 80 SER C O 1
ATOM 2964 N N . LEU B 2 82 ? 32.259 18.806 76.011 1.00 60.77 81 LEU C N 1
ATOM 2965 C CA . LEU B 2 82 ? 32.232 17.519 76.683 1.00 49.29 81 LEU C CA 1
ATOM 2966 C C . LEU B 2 82 ? 31.007 16.674 76.321 1.00 55.65 81 LEU C C 1
ATOM 2967 O O . LEU B 2 82 ? 29.882 17.174 76.234 1.00 51.53 81 LEU C O 1
ATOM 2972 N N . SER B 2 83 ? 31.257 15.381 76.121 1.00 48.40 82 SER C N 1
ATOM 2973 C CA . SER B 2 83 ? 30.236 14.392 75.807 1.00 49.43 82 SER C CA 1
ATOM 2974 C C . SER B 2 83 ? 30.899 13.027 76.007 1.00 43.84 82 SER C C 1
ATOM 2975 O O . SER B 2 83 ? 32.106 12.964 76.212 1.00 45.47 82 SER C O 1
ATOM 2978 N N . ASN B 2 84 ? 30.144 11.936 75.926 1.00 53.53 83 ASN C N 1
ATOM 2979 C CA . ASN B 2 84 ? 30.754 10.599 76.074 1.00 50.72 83 ASN C CA 1
ATOM 2980 C C . ASN B 2 84 ? 31.745 10.241 74.960 1.00 45.60 83 ASN C C 1
ATOM 2981 O O . ASN B 2 84 ? 32.544 9.298 75.078 1.00 41.52 83 ASN C O 1
ATOM 2986 N N . ARG B 2 85 ? 31.723 11.026 73.887 1.00 42.48 84 ARG C N 1
ATOM 2987 C CA . ARG B 2 85 ? 32.713 10.867 72.833 1.00 39.34 84 ARG C CA 1
ATOM 2988 C C . ARG B 2 85 ? 34.098 11.374 73.204 1.00 39.49 84 ARG C C 1
ATOM 2989 O O . ARG B 2 85 ? 35.040 11.144 72.450 1.00 34.75 84 ARG C O 1
ATOM 2997 N N . CYS B 2 86 ? 34.217 12.054 74.355 1.00 36.32 85 CYS C N 1
ATOM 2998 C CA . CYS B 2 86 ? 35.491 12.631 74.800 1.00 36.35 85 CYS C CA 1
ATOM 2999 C C . CYS B 2 86 ? 36.320 11.736 75.738 1.00 43.06 85 CYS C C 1
ATOM 3000 O O . CYS B 2 86 ? 37.377 12.156 76.230 1.00 36.64 85 CYS C O 1
ATOM 3003 N N . TYR B 2 87 ? 35.855 10.508 75.960 1.00 38.83 86 TYR C N 1
ATOM 3004 C CA . TYR B 2 87 ? 36.484 9.589 76.914 1.00 36.49 86 TYR C CA 1
ATOM 3005 C C . TYR B 2 87 ? 37.406 8.632 76.152 1.00 38.08 86 TYR C C 1
ATOM 3006 O O . TYR B 2 87 ? 36.970 7.915 75.231 1.00 34.53 86 TYR C O 1
ATOM 3015 N N . TRP B 2 88 ? 38.689 8.639 76.499 1.00 33.82 87 TRP C N 1
ATOM 3016 C CA . TRP B 2 88 ? 39.635 7.797 75.783 1.00 37.37 87 TRP C CA 1
ATOM 3017 C C . TRP B 2 88 ? 40.216 6.725 76.684 1.00 36.49 87 TRP C C 1
ATOM 3018 O O . TRP B 2 88 ? 40.474 6.967 77.857 1.00 35.39 87 TRP C O 1
ATOM 3029 N N . PHE B 2 89 ? 40.424 5.549 76.113 1.00 35.66 88 PHE C N 1
ATOM 3030 C CA . PHE B 2 89 ? 40.920 4.393 76.865 1.00 33.04 88 PHE C CA 1
ATOM 3031 C C . PHE B 2 89 ? 42.265 3.993 76.261 1.00 35.78 88 PHE C C 1
ATOM 3032 O O . PHE B 2 89 ? 42.324 3.375 75.192 1.00 32.84 88 PHE C O 1
ATOM 3040 N N . PRO B 2 90 ? 43.354 4.372 76.930 1.00 37.91 89 PRO C N 1
ATOM 3041 C CA . PRO B 2 90 ? 44.679 4.180 76.335 1.00 33.29 89 PRO C CA 1
ATOM 3042 C C . PRO B 2 90 ? 45.210 2.808 76.643 1.00 42.02 89 PRO C C 1
ATOM 3043 O O . PRO B 2 90 ? 44.884 2.213 77.677 1.00 39.88 89 PRO C O 1
ATOM 3047 N N . ILE B 2 91 ? 46.038 2.315 75.737 1.00 38.30 90 ILE C N 1
ATOM 3048 C CA . ILE B 2 91 ? 46.768 1.102 75.972 1.00 40.74 90 ILE C CA 1
ATOM 3049 C C . ILE B 2 91 ? 48.228 1.441 75.813 1.00 36.19 90 ILE C C 1
ATOM 3050 O O . ILE B 2 91 ? 48.693 1.754 74.715 1.00 37.15 90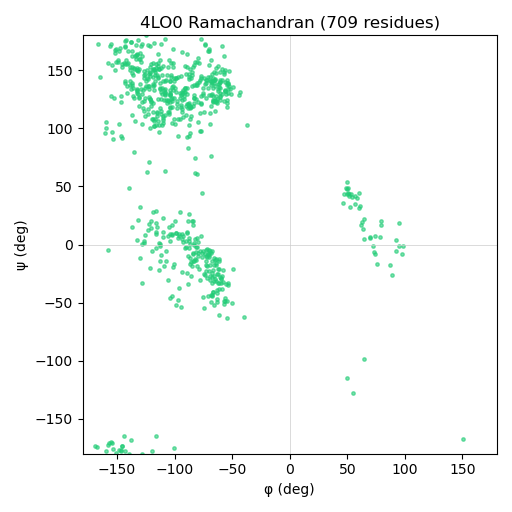 ILE C O 1
ATOM 3055 N N . LYS B 2 92 ? 48.944 1.384 76.921 1.00 38.82 91 LYS C N 1
ATOM 3056 C CA . LYS B 2 92 ? 50.358 1.701 76.938 1.00 45.26 91 LYS C CA 1
ATOM 3057 C C . LYS B 2 92 ? 51.154 0.512 76.422 1.00 49.12 91 LYS C C 1
ATOM 3058 O O . LYS B 2 92 ? 51.082 -0.584 76.986 1.00 56.50 91 LYS C O 1
ATOM 3064 N N . ILE B 2 93 ? 51.938 0.737 75.376 1.00 43.42 92 ILE C N 1
ATOM 3065 C CA . ILE B 2 93 ? 52.645 -0.361 74.714 1.00 47.66 92 ILE C CA 1
ATOM 3066 C C . ILE B 2 93 ? 54.162 -0.209 74.738 1.00 47.61 92 ILE C C 1
ATOM 3067 O O . ILE B 2 93 ? 54.888 -1.087 74.282 1.00 53.11 92 ILE C O 1
ATOM 3072 N N . ALA B 2 94 ? 54.607 0.923 75.240 1.00 54.55 93 ALA C N 1
ATOM 3073 C CA . ALA B 2 94 ? 56.011 1.229 75.414 1.00 58.67 93 ALA C CA 1
ATOM 3074 C C . ALA B 2 94 ? 56.149 2.455 76.284 1.00 63.36 93 ALA C C 1
ATOM 3075 O O . ALA B 2 94 ? 55.184 2.922 76.793 1.00 64.38 93 ALA C O 1
ATOM 3077 N N . VAL B 2 95 ? 57.355 2.962 76.465 1.00 75.23 94 VAL C N 1
ATOM 3078 C CA . VAL B 2 95 ? 57.620 3.985 77.485 1.00 82.73 94 VAL C CA 1
ATOM 3079 C C . VAL B 2 95 ? 56.565 5.055 77.645 1.00 79.30 94 VAL C C 1
ATOM 3080 O O . VAL B 2 95 ? 55.985 5.241 78.719 1.00 90.01 94 VAL C O 1
ATOM 3084 N N . ASN B 2 96 ? 56.362 5.809 76.598 1.00 59.40 95 ASN C N 1
ATOM 3085 C CA . ASN B 2 96 ? 55.224 6.698 76.589 1.00 58.91 95 ASN C CA 1
ATOM 3086 C C . ASN B 2 96 ? 54.611 6.674 75.227 1.00 55.32 95 ASN C C 1
ATOM 3087 O O . ASN B 2 96 ? 54.338 7.680 74.614 1.00 50.76 95 ASN C O 1
ATOM 3092 N N . THR B 2 97 ? 54.423 5.452 74.793 1.00 47.64 96 THR C N 1
ATOM 3093 C CA . THR B 2 97 ? 53.713 5.124 73.562 1.00 43.00 96 THR C CA 1
ATOM 3094 C C . THR B 2 97 ? 52.367 4.469 73.887 1.00 41.86 96 THR C C 1
ATOM 3095 O O . THR B 2 97 ? 52.277 3.551 74.720 1.00 43.76 96 THR C O 1
ATOM 3099 N N . TYR B 2 98 ? 51.326 4.944 73.214 1.00 40.74 97 TYR C N 1
ATOM 3100 C CA . TYR B 2 98 ? 49.967 4.524 73.503 1.00 41.41 97 TYR C CA 1
ATOM 3101 C C . TYR B 2 98 ? 49.141 4.303 72.252 1.00 43.95 97 TYR C C 1
ATOM 3102 O O . TYR B 2 98 ? 49.339 4.957 71.211 1.00 40.61 97 TYR C O 1
ATOM 3111 N N . ILE B 2 99 ? 48.198 3.379 72.374 1.00 37.86 98 ILE C N 1
ATOM 3112 C CA . ILE B 2 99 ? 47.090 3.305 71.451 1.00 37.18 98 ILE C CA 1
ATOM 3113 C C . ILE B 2 99 ? 45.907 3.912 72.182 1.00 38.72 98 ILE C C 1
ATOM 3114 O O . ILE B 2 99 ? 45.685 3.631 73.371 1.00 38.74 98 ILE C O 1
ATOM 3119 N N . MET B 2 100 ? 45.155 4.763 71.496 1.00 33.75 99 MET C N 1
ATOM 3120 C CA . MET B 2 100 ? 44.058 5.478 72.147 1.00 31.94 99 MET C CA 1
ATOM 3121 C C . MET B 2 100 ? 42.716 4.992 71.635 1.00 34.88 99 MET C C 1
ATOM 3122 O O . MET B 2 100 ? 42.286 5.354 70.540 1.00 31.73 99 MET C O 1
ATOM 3127 N N . LEU B 2 101 ? 42.048 4.165 72.428 1.00 33.14 100 LEU C N 1
ATOM 3128 C CA . LEU B 2 101 ? 40.757 3.665 71.996 1.00 30.22 100 LEU C CA 1
ATOM 3129 C C . LEU B 2 101 ? 39.699 4.663 72.434 1.00 29.09 100 LEU C C 1
ATOM 3130 O O . LEU B 2 101 ? 39.808 5.242 73.506 1.00 30.63 100 LEU C O 1
ATOM 3135 N N . SER B 2 102 ? 38.642 4.797 71.645 1.00 27.81 101 SER C N 1
ATOM 3136 C CA . SER B 2 102 ? 37.416 5.372 72.156 1.00 33.19 101 SER C CA 1
ATOM 3137 C C . SER B 2 102 ? 36.892 4.504 73.320 1.00 37.65 101 SER C C 1
ATOM 3138 O O . SER B 2 102 ? 36.926 3.270 73.224 1.00 28.30 101 SER C O 1
ATOM 3141 N N . LEU B 2 103 ? 36.379 5.129 74.388 1.00 36.75 102 LEU C N 1
ATOM 3142 C CA . LEU B 2 103 ? 35.737 4.358 75.471 1.00 42.20 102 LEU C CA 1
ATOM 3143 C C . LEU B 2 103 ? 34.577 3.498 74.924 1.00 43.34 102 LEU C C 1
ATOM 3144 O O . LEU B 2 103 ? 34.518 2.293 75.172 1.00 38.10 102 LEU C O 1
ATOM 3149 N N . ASN B 2 104 ? 33.674 4.123 74.165 1.00 45.76 103 ASN C N 1
ATOM 3150 C CA . ASN B 2 104 ? 32.542 3.429 73.532 1.00 48.35 103 ASN C CA 1
ATOM 3151 C C . ASN B 2 104 ? 33.009 2.477 72.415 1.00 39.44 103 ASN C C 1
ATOM 3152 O O . ASN B 2 104 ? 33.864 2.852 71.597 1.00 31.12 103 ASN C O 1
ATOM 3157 N N . LYS B 2 105 ? 32.438 1.272 72.346 1.00 31.08 104 LYS C N 1
ATOM 3158 C CA . LYS B 2 105 ? 32.557 0.492 71.108 1.00 35.61 104 LYS C CA 1
ATOM 3159 C C . LYS B 2 105 ? 31.901 1.325 70.002 1.00 30.76 104 LYS C C 1
ATOM 3160 O O . LYS B 2 105 ? 30.865 1.965 70.231 1.00 35.28 104 LYS C O 1
ATOM 3166 N N . VAL B 2 106 ? 32.487 1.311 68.815 1.00 28.44 105 VAL C N 1
ATOM 3167 C CA . VAL B 2 106 ? 31.890 2.032 67.689 1.00 36.87 105 VAL C CA 1
ATOM 3168 C C . VAL B 2 106 ? 31.636 1.019 66.603 1.00 32.19 105 VAL C C 1
ATOM 3169 O O . VAL B 2 106 ? 32.556 0.291 66.240 1.00 36.13 105 VAL C O 1
ATOM 3173 N N . ASN B 2 107 ? 30.398 0.937 66.120 1.00 33.51 106 ASN C N 1
ATOM 3174 C CA . ASN B 2 107 ? 30.038 -0.079 65.129 1.00 43.01 106 ASN C CA 1
ATOM 3175 C C . ASN B 2 107 ? 30.426 -1.447 65.683 1.00 40.91 106 ASN C C 1
ATOM 3176 O O . ASN B 2 107 ? 30.948 -2.304 64.960 1.00 42.56 106 ASN C O 1
ATOM 3181 N N . GLU B 2 108 ? 30.167 -1.605 66.983 1.00 43.30 107 GLU C N 1
ATOM 3182 C CA . GLU B 2 108 ? 30.525 -2.769 67.819 1.00 41.30 107 GLU C CA 1
ATOM 3183 C C . GLU B 2 108 ? 31.962 -3.303 67.694 1.00 37.80 107 GLU C C 1
ATOM 3184 O O . GLU B 2 108 ? 32.209 -4.501 67.812 1.00 41.57 107 GLU C O 1
ATOM 3190 N N . LEU B 2 109 ? 32.901 -2.387 67.493 1.00 33.73 108 LEU C N 1
ATOM 3191 C CA . LEU B 2 109 ? 34.330 -2.682 67.474 1.00 28.66 108 LEU C CA 1
ATOM 3192 C C . LEU B 2 109 ? 35.059 -1.706 68.388 1.00 28.95 108 LEU C C 1
ATOM 3193 O O . LEU B 2 109 ? 34.533 -0.653 68.729 1.00 28.01 108 LEU C O 1
ATOM 3198 N N . ASP B 2 110 ? 36.297 -2.024 68.733 1.00 27.31 109 ASP C N 1
ATOM 3199 C CA . ASP B 2 110 ? 37.187 -1.006 69.241 1.00 31.68 109 ASP C CA 1
ATOM 3200 C C . ASP B 2 110 ? 37.578 -0.078 68.079 1.00 33.09 109 ASP C C 1
ATOM 3201 O O . ASP B 2 110 ? 37.891 -0.561 66.962 1.00 24.67 109 ASP C O 1
ATOM 3206 N N . TYR B 2 111 ? 37.530 1.233 68.337 1.00 26.30 110 TYR C N 1
ATOM 3207 C CA . TYR B 2 111 ? 38.009 2.240 67.377 1.00 28.60 110 TYR C CA 1
ATOM 3208 C C . TYR B 2 111 ? 39.104 3.067 68.048 1.00 32.21 110 TYR C C 1
ATOM 3209 O O . TYR B 2 111 ? 39.067 3.289 69.258 1.00 32.37 110 TYR C O 1
ATOM 3218 N N . ALA B 2 112 ? 40.080 3.516 67.262 1.00 29.44 111 ALA C N 1
ATOM 3219 C CA . ALA B 2 112 ? 41.261 4.140 67.822 1.00 30.96 111 ALA C CA 1
ATOM 3220 C C . ALA B 2 112 ? 41.712 5.337 66.966 1.00 36.06 111 ALA C C 1
ATOM 3221 O O . ALA B 2 112 ? 41.432 5.412 65.750 1.00 30.28 111 ALA C O 1
ATOM 3223 N N . TRP B 2 113 ? 42.429 6.261 67.595 1.00 28.60 112 TRP C N 1
ATOM 3224 C CA . TRP B 2 113 ? 43.096 7.309 66.808 1.00 30.80 112 TRP C CA 1
ATOM 3225 C C . TRP B 2 113 ? 43.955 6.627 65.732 1.00 29.56 112 TRP C C 1
ATOM 3226 O O . TRP B 2 113 ? 44.638 5.640 66.002 1.00 30.21 112 TRP C O 1
ATOM 3237 N N . ASP B 2 114 ? 43.936 7.169 64.524 1.00 28.66 113 ASP C N 1
ATOM 3238 C CA . ASP B 2 114 ? 44.679 6.571 63.426 1.00 28.45 113 ASP C CA 1
ATOM 3239 C C . ASP B 2 114 ? 45.160 7.687 62.516 1.00 26.58 113 ASP C C 1
ATOM 3240 O O . ASP B 2 114 ? 44.379 8.529 62.106 1.00 29.55 113 ASP C O 1
ATOM 3245 N N . ILE B 2 115 ? 46.448 7.702 62.215 1.00 28.41 114 ILE C N 1
ATOM 3246 C CA . ILE B 2 115 ? 46.997 8.721 61.333 1.00 27.60 114 ILE C CA 1
ATOM 3247 C C . ILE B 2 115 ? 47.612 8.011 60.134 1.00 33.60 114 ILE C C 1
ATOM 3248 O O . ILE B 2 115 ? 48.453 7.112 60.299 1.00 32.37 114 ILE C O 1
ATOM 3253 N N . TYR B 2 116 ? 47.146 8.370 58.936 1.00 31.45 115 TYR C N 1
ATOM 3254 C CA . TYR B 2 116 ? 47.616 7.734 57.706 1.00 32.00 115 TYR C CA 1
ATOM 3255 C C . TYR B 2 116 ? 49.019 8.234 57.381 1.00 33.58 115 TYR C C 1
ATOM 3256 O O . TYR B 2 116 ? 49.334 9.402 57.606 1.00 38.10 115 TYR C O 1
ATOM 3265 N N . ASP B 2 117 ? 49.867 7.350 56.859 1.00 31.57 116 ASP C N 1
ATOM 3266 C CA . ASP B 2 117 ? 51.217 7.734 56.477 1.00 31.76 116 ASP C CA 1
ATOM 3267 C C . ASP B 2 117 ? 51.481 7.324 55.030 1.00 40.00 116 ASP C C 1
ATOM 3268 O O . ASP B 2 117 ? 50.977 6.296 54.549 1.00 35.70 116 ASP C O 1
ATOM 3273 N N . THR B 2 118 ? 52.266 8.136 54.330 1.00 36.14 117 THR C N 1
ATOM 3274 C CA . THR B 2 118 ? 52.781 7.748 53.019 1.00 40.27 117 THR C CA 1
ATOM 3275 C C . THR B 2 118 ? 54.286 7.612 53.155 1.00 45.79 117 THR C C 1
ATOM 3276 O O . THR B 2 118 ? 54.993 8.622 53.209 1.00 48.14 117 THR C O 1
ATOM 3280 N N . ASN B 2 119 ? 54.769 6.371 53.228 1.00 44.33 118 ASN C N 1
ATOM 3281 C CA . ASN B 2 119 ? 56.168 6.102 53.543 1.00 50.63 118 ASN C CA 1
ATOM 3282 C C . ASN B 2 119 ? 56.620 6.864 54.788 1.00 44.71 118 ASN C C 1
ATOM 3283 O O . ASN B 2 119 ? 57.668 7.515 54.767 1.00 49.18 118 ASN C O 1
ATOM 3288 N N . GLU B 2 120 ? 55.806 6.785 55.843 1.00 48.33 119 GLU C N 1
ATOM 3289 C CA . GLU B 2 120 ? 56.083 7.375 57.153 1.00 53.77 119 GLU C CA 1
ATOM 3290 C C . GLU B 2 120 ? 55.945 8.896 57.219 1.00 55.09 119 GLU C C 1
ATOM 3291 O O . GLU B 2 120 ? 56.274 9.518 58.231 1.00 57.10 119 GLU C O 1
ATOM 3297 N N . ASN B 2 121 ? 55.450 9.485 56.138 1.00 53.75 120 ASN C N 1
ATOM 3298 C CA . ASN B 2 121 ? 55.193 10.916 56.088 1.00 45.18 120 ASN C CA 1
ATOM 3299 C C . ASN B 2 121 ? 53.730 11.170 56.448 1.00 45.98 120 ASN C C 1
ATOM 3300 O O . ASN B 2 121 ? 52.826 10.651 55.774 1.00 44.26 120 ASN C O 1
ATOM 3305 N N . ILE B 2 122 ? 53.491 11.933 57.521 1.00 44.38 121 ILE C N 1
ATOM 3306 C CA . ILE B 2 122 ? 52.122 12.257 57.938 1.00 34.67 121 ILE C CA 1
ATOM 3307 C C . ILE B 2 122 ? 51.725 13.739 57.730 1.00 35.78 121 ILE C C 1
ATOM 3308 O O . ILE B 2 122 ? 50.637 14.145 58.159 1.00 40.02 121 ILE C O 1
ATOM 3313 N N . LEU B 2 123 ? 52.579 14.541 57.086 1.00 41.06 122 LEU C N 1
ATOM 3314 C CA . LEU B 2 123 ? 52.278 15.977 56.893 1.00 41.34 122 LEU C CA 1
ATOM 3315 C C . LEU B 2 123 ? 50.881 16.191 56.291 1.00 46.37 122 LEU C C 1
ATOM 3316 O O . LEU B 2 123 ? 50.516 15.539 55.299 1.00 46.83 122 LEU C O 1
ATOM 3321 N N . SER B 2 124 ? 50.100 17.071 56.925 1.00 40.48 123 SER C N 1
ATOM 3322 C CA . SER B 2 124 ? 48.777 17.478 56.442 1.00 40.95 123 SER C CA 1
ATOM 3323 C C . SER B 2 124 ? 47.695 16.404 56.529 1.00 42.31 123 SER C C 1
ATOM 3324 O O . SER B 2 124 ? 46.577 16.633 56.055 1.00 38.34 123 SER C O 1
ATOM 3327 N N . GLN B 2 125 ? 48.004 15.252 57.127 1.00 38.81 124 GLN C N 1
ATOM 3328 C CA . GLN B 2 125 ? 46.974 14.238 57.334 1.00 39.62 124 GLN C CA 1
ATOM 3329 C C . GLN B 2 125 ? 46.110 14.603 58.538 1.00 34.96 124 GLN C C 1
ATOM 3330 O O . GLN B 2 125 ? 46.629 15.045 59.556 1.00 34.71 124 GLN C O 1
ATOM 3336 N N . PRO B 2 126 ? 44.794 14.380 58.438 1.00 32.46 125 PRO C N 1
ATOM 3337 C CA . PRO B 2 126 ? 43.962 14.587 59.625 1.00 31.40 125 PRO C CA 1
ATOM 3338 C C . PRO B 2 126 ? 43.973 13.324 60.480 1.00 35.05 125 PRO C C 1
ATOM 3339 O O . PRO B 2 126 ? 44.070 12.206 59.944 1.00 33.43 125 PRO C O 1
ATOM 3343 N N . LEU B 2 127 ? 43.859 13.491 61.789 1.00 32.16 126 LEU C N 1
ATOM 3344 C CA . LEU B 2 127 ? 43.765 12.346 62.674 1.00 26.93 126 LEU C CA 1
ATOM 3345 C C . LEU B 2 127 ? 42.346 11.786 62.578 1.00 29.91 126 LEU C C 1
ATOM 3346 O O . LEU B 2 127 ? 41.369 12.531 62.710 1.00 30.54 126 LEU C O 1
ATOM 3351 N N . LEU B 2 128 ? 42.235 10.477 62.315 1.00 30.79 127 LEU C N 1
ATOM 3352 C CA . LEU B 2 128 ? 40.934 9.840 62.143 1.00 28.08 127 LEU C CA 1
ATOM 3353 C C . LEU B 2 128 ? 40.632 8.869 63.299 1.00 23.69 127 LEU C C 1
ATOM 3354 O O . LEU B 2 128 ? 41.466 8.655 64.182 1.00 26.39 127 LEU C O 1
ATOM 3359 N N . LEU B 2 129 ? 39.416 8.345 63.336 1.00 27.78 128 LEU C N 1
ATOM 3360 C CA . LEU B 2 129 ? 39.063 7.309 64.309 1.00 30.65 128 LEU C CA 1
ATOM 3361 C C . LEU B 2 129 ? 38.747 6.052 63.506 1.00 24.67 128 LEU C C 1
ATOM 3362 O O . LEU B 2 129 ? 37.753 6.042 62.773 1.00 27.12 128 LEU C O 1
ATOM 3367 N N . LEU B 2 130 ? 39.565 5.007 63.625 1.00 22.09 129 LEU C N 1
ATOM 3368 C CA . LEU B 2 130 ? 39.383 3.837 62.751 1.00 24.28 129 LEU C CA 1
ATOM 3369 C C . LEU B 2 130 ? 39.429 2.542 63.546 1.00 24.98 129 LEU C C 1
ATOM 3370 O O . LEU B 2 130 ? 39.905 2.553 64.682 1.00 24.85 129 LEU C O 1
ATOM 3375 N N . PRO B 2 131 ? 38.943 1.422 62.960 1.00 25.64 130 PRO C N 1
ATOM 3376 C CA . PRO B 2 131 ? 38.913 0.198 63.784 1.00 28.16 130 PRO C CA 1
ATOM 3377 C C . PRO B 2 131 ? 40.274 -0.211 64.336 1.00 23.10 130 PRO C C 1
ATOM 3378 O O . PRO B 2 131 ? 41.310 0.006 63.684 1.00 26.27 130 PRO C O 1
ATOM 3382 N N . ASN B 2 132 ? 40.263 -0.784 65.536 1.00 26.87 131 ASN C N 1
ATOM 3383 C CA . ASN B 2 132 ? 41.481 -1.316 66.127 1.00 26.16 131 ASN C CA 1
ATOM 3384 C C . ASN B 2 132 ? 41.336 -2.812 66.344 1.00 27.51 131 ASN C C 1
ATOM 3385 O O . ASN B 2 132 ? 40.287 -3.257 66.793 1.00 26.22 131 ASN C O 1
ATOM 3390 N N . PHE B 2 133 ? 42.380 -3.577 66.029 1.00 28.34 132 PHE C N 1
ATOM 3391 C CA . PHE B 2 133 ? 42.334 -5.026 66.193 1.00 28.55 132 PHE C CA 1
ATOM 3392 C C . PHE B 2 133 ? 43.413 -5.571 67.119 1.00 35.06 132 PHE C C 1
ATOM 3393 O O . PHE B 2 133 ? 43.303 -6.694 67.595 1.00 28.70 132 PHE C O 1
ATOM 3401 N N . ASP B 2 134 ? 44.484 -4.813 67.333 1.00 33.51 133 ASP C N 1
ATOM 3402 C CA . ASP B 2 134 ? 45.609 -5.354 68.112 1.00 31.67 133 ASP C CA 1
ATOM 3403 C C . ASP B 2 134 ? 46.546 -4.224 68.434 1.00 28.18 133 ASP C C 1
ATOM 3404 O O . ASP B 2 134 ? 46.227 -3.077 68.156 1.00 31.10 133 ASP C O 1
ATOM 3409 N N . ILE B 2 135 ? 47.696 -4.531 69.017 1.00 31.93 134 ILE C N 1
ATOM 3410 C CA . ILE B 2 135 ? 48.609 -3.464 69.420 1.00 38.28 134 ILE C CA 1
ATOM 3411 C C . ILE B 2 135 ? 49.773 -3.217 68.456 1.00 39.72 134 ILE C C 1
ATOM 3412 O O . ILE B 2 135 ? 50.765 -2.619 68.847 1.00 34.76 134 ILE C O 1
ATOM 3417 N N . TYR B 2 136 ? 49.662 -3.653 67.208 1.00 34.59 135 TYR C N 1
ATOM 3418 C CA . TYR B 2 136 ? 50.821 -3.598 66.322 1.00 36.07 135 TYR C CA 1
ATOM 3419 C C . TYR B 2 136 ? 50.682 -2.615 65.155 1.00 35.55 135 TYR C C 1
ATOM 3420 O O . TYR B 2 136 ? 51.589 -2.510 64.318 1.00 40.65 135 TYR C O 1
ATOM 3429 N N . ASN B 2 137 ? 49.548 -1.926 65.084 1.00 31.96 136 ASN C N 1
ATOM 3430 C CA . ASN B 2 137 ? 49.292 -0.983 63.994 1.00 34.73 136 ASN C CA 1
ATOM 3431 C C . ASN B 2 137 ? 50.030 0.332 64.296 1.00 32.86 136 ASN C C 1
ATOM 3432 O O . ASN B 2 137 ? 49.608 1.089 65.165 1.00 31.98 136 ASN C O 1
ATOM 3437 N N . SER B 2 138 ? 51.127 0.566 63.579 1.00 35.37 137 SER C N 1
ATOM 3438 C CA . SER B 2 138 ? 51.948 1.788 63.670 1.00 40.11 137 SER C CA 1
ATOM 3439 C C . SER B 2 138 ? 51.180 3.101 63.484 1.00 32.20 137 SER C C 1
ATOM 3440 O O . SER B 2 138 ? 51.519 4.122 64.080 1.00 34.69 137 SER C O 1
ATOM 3443 N N . ASN B 2 139 ? 50.151 3.061 62.650 1.00 27.60 138 ASN C N 1
ATOM 3444 C CA . ASN B 2 139 ? 49.298 4.222 62.428 1.00 33.92 138 ASN C CA 1
ATOM 3445 C C . ASN B 2 139 ? 48.406 4.536 63.609 1.00 32.29 138 ASN C C 1
ATOM 3446 O O . ASN B 2 139 ? 47.689 5.540 63.589 1.00 28.91 138 ASN C O 1
ATOM 3451 N N . GLN B 2 140 ? 48.452 3.683 64.635 1.00 36.32 139 GLN C N 1
ATOM 3452 C CA . GLN B 2 140 ? 47.604 3.865 65.809 1.00 35.16 139 GLN C CA 1
ATOM 3453 C C . GLN B 2 140 ? 48.422 4.125 67.068 1.00 35.92 139 GLN C C 1
ATOM 3454 O O . GLN B 2 140 ? 47.896 4.138 68.187 1.00 36.67 139 GLN C O 1
ATOM 3460 N N . MET B 2 141 ? 49.720 4.330 66.881 1.00 32.61 140 MET C N 1
ATOM 3461 C CA . MET B 2 141 ? 50.625 4.480 68.005 1.00 34.06 140 MET C CA 1
ATOM 3462 C C . MET B 2 141 ? 51.000 5.942 68.195 1.00 43.54 140 MET C C 1
ATOM 3463 O O . MET B 2 141 ? 51.408 6.623 67.247 1.00 40.85 140 MET C O 1
ATOM 3468 N N . PHE B 2 142 ? 50.870 6.421 69.427 1.00 41.74 141 PHE C N 1
ATOM 3469 C CA . PHE B 2 142 ? 51.102 7.824 69.689 1.00 37.72 141 PHE C CA 1
ATOM 3470 C C . PHE B 2 142 ? 51.933 8.039 70.941 1.00 44.98 141 PHE C C 1
ATOM 3471 O O . PHE B 2 142 ? 51.845 7.262 71.917 1.00 41.13 141 PHE C O 1
ATOM 3479 N N . LYS B 2 143 ? 52.761 9.080 70.897 1.00 42.29 142 LYS C N 1
ATOM 3480 C CA . LYS B 2 143 ? 53.587 9.421 72.044 1.00 46.15 142 LYS C CA 1
ATOM 3481 C C . LYS B 2 143 ? 52.943 10.542 72.827 1.00 47.21 142 LYS C C 1
ATOM 3482 O O . LYS B 2 143 ? 52.513 11.571 72.262 1.00 44.45 142 LYS C O 1
ATOM 3488 N N . LEU B 2 144 ? 52.859 10.330 74.133 1.00 48.38 143 LEU C N 1
ATOM 3489 C CA . LEU B 2 144 ? 52.428 11.376 75.036 1.00 43.83 143 LEU C CA 1
ATOM 3490 C C . LEU B 2 144 ? 53.649 11.839 75.833 1.00 49.05 143 LEU C C 1
ATOM 3491 O O . LEU B 2 144 ? 54.197 11.097 76.643 1.00 48.79 143 LEU C O 1
ATOM 3496 N N . GLU B 2 145 ? 54.097 13.063 75.571 1.00 45.80 144 GLU C N 1
ATOM 3497 C CA . GLU B 2 145 ? 55.297 13.570 76.212 1.00 49.54 144 GLU C CA 1
ATOM 3498 C C . GLU B 2 145 ? 54.928 14.690 77.164 1.00 55.74 144 GLU C C 1
ATOM 3499 O O . GLU B 2 145 ? 54.429 15.737 76.746 1.00 53.81 144 GLU C O 1
ATOM 3505 N N . LYS B 2 146 ? 55.161 14.435 78.447 1.00 55.28 145 LYS C N 1
ATOM 3506 C CA . LYS B 2 146 ? 54.830 15.359 79.519 1.00 59.75 145 LYS C CA 1
ATOM 3507 C C . LYS B 2 146 ? 55.630 16.658 79.374 1.00 60.43 145 LYS C C 1
ATOM 3508 O O . LYS B 2 146 ? 56.862 16.627 79.355 1.00 56.00 145 LYS C O 1
ATOM 3514 N N . ILE B 2 147 ? 54.912 17.780 79.264 1.00 67.52 146 ILE C N 1
ATOM 3515 C CA . ILE B 2 147 ? 55.493 19.119 79.100 1.00 82.47 146 ILE C CA 1
ATOM 3516 C C . ILE B 2 147 ? 54.383 20.163 78.973 1.00 83.07 146 ILE C C 1
ATOM 3517 O O . ILE B 2 147 ? 53.703 20.239 77.933 1.00 82.08 146 ILE C O 1
ATOM 3522 N N . SER C 1 9 ? 39.507 4.350 29.665 1.00 75.52 10 SER B N 1
ATOM 3523 C CA . SER C 1 9 ? 38.081 4.259 29.384 1.00 79.48 10 SER B CA 1
ATOM 3524 C C . SER C 1 9 ? 37.394 5.538 29.845 1.00 82.03 10 SER B C 1
ATOM 3525 O O . SER C 1 9 ? 36.502 6.065 29.166 1.00 82.97 10 SER B O 1
ATOM 3528 N N . LEU C 1 10 ? 37.812 6.035 31.007 1.00 73.08 11 LEU B N 1
ATOM 3529 C CA . LEU C 1 10 ? 37.323 7.320 31.491 1.00 60.05 11 LEU B CA 1
ATOM 3530 C C . LEU C 1 10 ? 38.346 8.411 31.217 1.00 51.32 11 LEU B C 1
ATOM 3531 O O . LEU C 1 10 ? 38.015 9.597 31.269 1.00 49.90 11 LEU B O 1
ATOM 3536 N N . ASN C 1 11 ? 39.586 8.016 30.934 1.00 47.75 12 ASN B N 1
ATOM 3537 C CA . ASN C 1 11 ? 40.645 8.998 30.754 1.00 49.27 12 ASN B CA 1
ATOM 3538 C C . ASN C 1 11 ? 40.271 9.987 29.666 1.00 43.89 12 ASN B C 1
ATOM 3539 O O . ASN C 1 11 ? 39.804 9.590 28.587 1.00 36.94 12 ASN B O 1
ATOM 3544 N N . ASP C 1 12 ? 40.465 11.266 29.983 1.00 40.48 13 ASP B N 1
ATOM 3545 C CA . ASP C 1 12 ? 40.223 12.366 29.070 1.00 42.15 13 ASP B CA 1
ATOM 3546 C C . ASP C 1 12 ? 38.739 12.637 28.809 1.00 43.31 13 ASP B C 1
ATOM 3547 O O . ASP C 1 12 ? 38.399 13.579 28.082 1.00 48.35 13 ASP B O 1
ATOM 3552 N N . LYS C 1 13 ? 37.856 11.840 29.405 1.00 36.27 14 LYS B N 1
ATOM 3553 C CA . LYS C 1 13 ? 36.418 12.045 29.229 1.00 36.84 14 LYS B CA 1
ATOM 3554 C C . LYS C 1 13 ? 35.974 13.276 29.989 1.00 37.89 14 LYS B C 1
ATOM 3555 O O . LYS C 1 13 ? 36.436 13.518 31.115 1.00 33.54 14 LYS B O 1
ATOM 3561 N N . ILE C 1 14 ? 35.089 14.058 29.365 1.00 37.37 15 ILE B N 1
ATOM 3562 C CA . ILE C 1 14 ? 34.484 15.211 30.011 1.00 36.59 15 ILE B CA 1
ATOM 3563 C C . ILE C 1 14 ? 33.119 14.799 30.530 1.00 30.98 15 ILE B C 1
ATOM 3564 O O . ILE C 1 14 ? 32.271 14.335 29.764 1.00 34.84 15 ILE B O 1
ATOM 3569 N N . VAL C 1 15 ? 32.899 14.976 31.829 1.00 28.24 16 VAL B N 1
ATOM 3570 C CA . VAL C 1 15 ? 31.728 14.401 32.469 1.00 30.05 16 VAL B CA 1
ATOM 3571 C C . VAL C 1 15 ? 31.040 15.440 33.339 1.00 30.89 16 VAL B C 1
ATOM 3572 O O . VAL C 1 15 ? 31.641 16.464 33.665 1.00 30.99 16 VAL B O 1
ATOM 3576 N N . THR C 1 16 ? 29.787 15.170 33.710 1.00 30.05 17 THR B N 1
ATOM 3577 C CA . THR C 1 16 ? 29.192 15.822 34.879 1.00 28.45 17 THR B CA 1
ATOM 3578 C C . THR C 1 16 ? 29.206 14.811 36.020 1.00 35.78 17 THR B C 1
ATOM 3579 O O . THR C 1 16 ? 29.257 13.598 35.790 1.00 33.92 17 THR B O 1
ATOM 3583 N N . ILE C 1 17 ? 29.182 15.325 37.241 1.00 30.41 18 ILE B N 1
ATOM 3584 C CA . ILE C 1 17 ? 29.160 14.504 38.433 1.00 31.21 18 ILE B CA 1
ATOM 3585 C C . ILE C 1 17 ? 27.997 14.975 39.279 1.00 34.03 18 ILE B C 1
ATOM 3586 O O . ILE C 1 17 ? 27.976 16.136 39.715 1.00 33.48 18 ILE B O 1
ATOM 3591 N N . SER C 1 18 ? 27.021 14.094 39.507 1.00 28.73 19 SER B N 1
ATOM 3592 C CA . SER C 1 18 ? 25.890 14.445 40.362 1.00 30.53 19 SER B CA 1
ATOM 3593 C C . SER C 1 18 ? 25.748 13.505 41.550 1.00 29.31 19 SER B C 1
ATOM 3594 O O . SER C 1 18 ? 26.422 12.491 41.617 1.00 26.91 19 SER B O 1
ATOM 3597 N N . CYS C 1 19 ? 24.859 13.861 42.476 1.00 31.04 20 CYS B N 1
ATOM 3598 C CA . CYS C 1 19 ? 24.724 13.158 43.749 1.00 28.46 20 CYS B CA 1
ATOM 3599 C C . CYS C 1 19 ? 23.661 12.077 43.681 1.00 33.14 20 CYS B C 1
ATOM 3600 O O . CYS C 1 19 ? 22.528 12.319 43.252 1.00 34.07 20 CYS B O 1
ATOM 3603 N N . LYS C 1 20 ? 24.029 10.872 44.107 1.00 33.49 21 LYS B N 1
ATOM 3604 C CA . LYS C 1 20 ? 23.039 9.818 44.261 1.00 36.35 21 LYS B CA 1
ATOM 3605 C C . LYS C 1 20 ? 22.040 10.208 45.354 1.00 33.62 21 LYS B C 1
ATOM 3606 O O . LYS C 1 20 ? 20.874 9.829 45.307 1.00 39.42 21 LYS B O 1
ATOM 3612 N N . ALA C 1 21 ? 22.489 10.957 46.355 1.00 32.20 22 ALA B N 1
ATOM 3613 C CA . ALA C 1 21 ? 21.552 11.368 47.417 1.00 34.00 22 ALA B CA 1
ATOM 3614 C C . ALA C 1 21 ? 20.569 12.455 46.934 1.00 40.57 22 ALA B C 1
ATOM 3615 O O . ALA C 1 21 ? 19.519 12.663 47.540 1.00 43.92 22 ALA B O 1
ATOM 3617 N N . ASP C 1 22 ? 20.912 13.119 45.829 1.00 37.80 23 ASP B N 1
ATOM 3618 C CA . ASP C 1 22 ? 20.039 14.117 45.179 1.00 38.19 23 ASP B CA 1
ATOM 3619 C C . ASP C 1 22 ? 20.491 14.332 43.725 1.00 39.29 23 ASP B C 1
ATOM 3620 O O . ASP C 1 22 ? 21.416 15.117 43.448 1.00 34.41 23 ASP B O 1
ATOM 3625 N N . THR C 1 23 ? 19.844 13.628 42.802 1.00 34.52 24 THR B N 1
ATOM 3626 C CA . THR C 1 23 ? 20.294 13.596 41.407 1.00 32.95 24 THR B CA 1
ATOM 3627 C C . THR C 1 23 ? 20.089 14.915 40.674 1.00 37.98 24 THR B C 1
ATOM 3628 O O . THR C 1 23 ? 20.502 15.070 39.529 1.00 37.26 24 THR B O 1
ATOM 3632 N N . ASN C 1 24 ? 19.458 15.870 41.341 1.00 39.47 25 ASN B N 1
ATOM 3633 C CA . ASN C 1 24 ? 19.358 17.209 40.770 1.00 45.27 25 ASN B CA 1
ATOM 3634 C C . ASN C 1 24 ? 20.521 18.119 41.157 1.00 42.80 25 ASN B C 1
ATOM 3635 O O . ASN C 1 24 ? 20.593 19.259 40.708 1.00 42.92 25 ASN B O 1
ATOM 3640 N N . LEU C 1 25 ? 21.439 17.621 41.980 1.00 34.11 26 LEU B N 1
ATOM 3641 C CA . LEU C 1 25 ? 22.600 18.429 42.359 1.00 31.97 26 LEU B CA 1
ATOM 3642 C C . LEU C 1 25 ? 23.887 17.930 41.697 1.00 35.61 26 LEU B C 1
ATOM 3643 O O . LEU C 1 25 ? 24.237 16.732 41.784 1.00 36.66 26 LEU B O 1
ATOM 3648 N N . PHE C 1 26 ? 24.608 18.869 41.074 1.00 32.93 27 PHE B N 1
ATOM 3649 C CA . PHE C 1 26 ? 25.818 18.595 40.289 1.00 31.25 27 PHE B CA 1
ATOM 3650 C C . PHE C 1 26 ? 27.044 19.313 40.895 1.00 30.21 27 PHE B C 1
ATOM 3651 O O . PHE C 1 26 ? 26.881 20.362 41.499 1.00 35.72 27 PHE B O 1
ATOM 3659 N N . PHE C 1 27 ? 28.253 18.763 40.730 1.00 31.07 28 PHE B N 1
ATOM 3660 C CA . PHE C 1 27 ? 29.477 19.472 41.108 1.00 28.50 28 PHE B CA 1
ATOM 3661 C C . PHE C 1 27 ? 29.585 20.734 40.236 1.00 38.14 28 PHE B C 1
ATOM 3662 O O . PHE C 1 27 ? 29.564 20.647 38.992 1.00 35.24 28 PHE B O 1
ATOM 3670 N N . TYR C 1 28 ? 29.710 21.890 40.888 1.00 36.58 29 TYR B N 1
ATOM 3671 C CA . TYR C 1 28 ? 29.687 23.186 40.211 1.00 38.09 29 TYR B CA 1
ATOM 3672 C C . TYR C 1 28 ? 30.887 24.003 40.684 1.00 40.03 29 TYR B C 1
ATOM 3673 O O . TYR C 1 28 ? 31.221 24.006 41.871 1.00 43.34 29 TYR B O 1
ATOM 3682 N N . GLN C 1 29 ? 31.540 24.685 39.746 1.00 42.03 30 GLN B N 1
ATOM 3683 C CA . GLN C 1 29 ? 32.818 25.349 40.005 1.00 44.38 30 GLN B CA 1
ATOM 3684 C C . GLN C 1 29 ? 32.717 26.794 39.543 1.00 44.29 30 GLN B C 1
ATOM 3685 O O . GLN C 1 29 ? 32.306 27.042 38.418 1.00 40.79 30 GLN B O 1
ATOM 3691 N N . VAL C 1 30 ? 33.097 27.731 40.401 1.00 43.05 31 VAL B N 1
ATOM 3692 C CA . VAL C 1 30 ? 33.300 29.131 39.999 1.00 54.49 31 VAL B CA 1
ATOM 3693 C C . VAL C 1 30 ? 34.424 29.693 40.851 1.00 53.67 31 VAL B C 1
ATOM 3694 O O . VAL C 1 30 ? 34.341 29.628 42.079 1.00 57.27 31 VAL B O 1
ATOM 3698 N N . ALA C 1 31 ? 35.479 30.194 40.205 1.00 58.79 32 ALA B N 1
ATOM 3699 C CA . ALA C 1 31 ? 36.561 30.906 40.900 1.00 57.69 32 ALA B CA 1
ATOM 3700 C C . ALA C 1 31 ? 37.174 30.182 42.098 1.00 54.90 32 ALA B C 1
ATOM 3701 O O . ALA C 1 31 ? 37.435 30.812 43.134 1.00 54.69 32 ALA B O 1
ATOM 3703 N N . GLY C 1 32 ? 37.392 28.873 41.974 1.00 49.35 33 GLY B N 1
ATOM 3704 C CA . GLY C 1 32 ? 38.125 28.138 42.990 1.00 41.05 33 GLY B CA 1
ATOM 3705 C C . GLY C 1 32 ? 37.196 27.546 44.032 1.00 45.77 33 GLY B C 1
ATOM 3706 O O . GLY C 1 32 ? 37.612 26.797 44.939 1.00 43.75 33 GLY B O 1
ATOM 3707 N N . ASN C 1 33 ? 35.919 27.884 43.903 1.00 49.93 34 ASN B N 1
ATOM 3708 C CA . ASN C 1 33 ? 34.920 27.406 44.846 1.00 55.04 34 ASN B CA 1
ATOM 3709 C C . ASN C 1 33 ? 34.067 26.284 44.243 1.00 47.61 34 ASN B C 1
ATOM 3710 O O . ASN C 1 33 ? 33.521 26.424 43.143 1.00 41.85 34 ASN B O 1
ATOM 3715 N N . VAL C 1 34 ? 33.962 25.175 44.969 1.00 41.71 35 VAL B N 1
ATOM 3716 C CA . VAL C 1 34 ? 33.185 24.037 44.514 1.00 39.59 35 VAL B CA 1
ATOM 3717 C C . VAL C 1 34 ? 31.931 23.920 45.347 1.00 37.56 35 VAL B C 1
ATOM 3718 O O . VAL C 1 34 ? 31.997 23.921 46.575 1.00 37.61 35 VAL B O 1
ATOM 3722 N N . SER C 1 35 ? 30.785 23.822 44.681 1.00 38.72 36 SER B N 1
ATOM 3723 C CA . SER C 1 35 ? 29.516 23.651 45.383 1.00 39.37 36 SER B CA 1
ATOM 3724 C C . SER C 1 35 ? 28.641 22.650 44.640 1.00 33.94 36 SER B C 1
ATOM 3725 O O . SER C 1 35 ? 29.028 22.110 43.598 1.00 35.43 36 SER B O 1
ATOM 3728 N N . LEU C 1 36 ? 27.457 22.412 45.184 1.00 32.78 37 LEU B N 1
ATOM 3729 C CA . LEU C 1 36 ? 26.497 21.513 44.565 1.00 37.33 37 LEU B CA 1
ATOM 3730 C C . LEU C 1 36 ? 25.319 22.365 44.084 1.00 38.48 37 LEU B C 1
ATOM 3731 O O . LEU C 1 36 ? 24.717 23.075 44.878 1.00 38.44 37 LEU B O 1
ATOM 3736 N N . PHE C 1 37 ? 24.973 22.269 42.802 1.00 34.24 38 PHE B N 1
ATOM 3737 C CA . PHE C 1 37 ? 24.027 23.219 42.188 1.00 33.50 38 PHE B CA 1
ATOM 3738 C C . PHE C 1 37 ? 23.147 22.484 41.166 1.00 34.22 38 PHE B C 1
ATOM 3739 O O . PHE C 1 37 ? 23.533 21.429 40.630 1.00 34.30 38 PHE B O 1
ATOM 3747 N N . GLN C 1 38 ? 21.967 23.031 40.893 1.00 35.13 39 GLN B N 1
ATOM 3748 C CA . GLN C 1 38 ? 21.081 22.440 39.898 1.00 34.21 39 GLN B CA 1
ATOM 3749 C C . GLN C 1 38 ? 21.746 22.364 38.510 1.00 43.25 39 GLN B C 1
ATOM 3750 O O . GLN C 1 38 ? 22.838 22.902 38.298 1.00 32.80 39 GLN B O 1
ATOM 3756 N N . GLN C 1 39 ? 21.106 21.668 37.575 1.00 44.16 40 GLN B N 1
ATOM 3757 C CA . GLN C 1 39 ? 21.729 21.372 36.281 1.00 42.17 40 GLN B CA 1
ATOM 3758 C C . GLN C 1 39 ? 21.854 22.647 35.457 1.00 36.20 40 GLN B C 1
ATOM 3759 O O . GLN C 1 39 ? 20.874 23.369 35.319 1.00 36.67 40 GLN B O 1
ATOM 3765 N N . THR C 1 40 ? 23.053 22.928 34.936 1.00 38.27 41 THR B N 1
ATOM 3766 C CA . THR C 1 40 ? 23.277 24.136 34.107 1.00 40.97 41 THR B CA 1
ATOM 3767 C C . THR C 1 40 ? 23.503 23.843 32.624 1.00 39.69 41 THR B C 1
ATOM 3768 O O . THR C 1 40 ? 23.381 24.747 31.789 1.00 38.18 41 THR B O 1
ATOM 3772 N N . ARG C 1 41 ? 23.852 22.596 32.312 1.00 41.89 42 ARG B N 1
ATOM 3773 C CA . ARG C 1 41 ? 24.182 22.195 30.943 1.00 40.60 42 ARG B CA 1
ATOM 3774 C C . ARG C 1 41 ? 25.214 23.133 30.318 1.00 45.58 42 ARG B C 1
ATOM 3775 O O . ARG C 1 41 ? 25.062 23.566 29.167 1.00 43.67 42 ARG B O 1
ATOM 3783 N N . ASN C 1 42 ? 26.243 23.470 31.086 1.00 39.86 43 ASN B N 1
ATOM 3784 C CA . ASN C 1 42 ? 27.331 24.292 30.567 1.00 36.35 43 ASN B CA 1
ATOM 3785 C C . ASN C 1 42 ? 28.630 23.900 31.263 1.00 37.13 43 ASN B C 1
ATOM 3786 O O . ASN C 1 42 ? 28.643 22.963 32.084 1.00 34.44 43 ASN B O 1
ATOM 3791 N N . TYR C 1 43 ? 29.714 24.601 30.950 1.00 36.98 44 TYR B N 1
ATOM 3792 C CA . TYR C 1 43 ? 31.047 24.199 31.403 1.00 38.71 44 TYR B CA 1
ATOM 3793 C C . TYR C 1 43 ? 31.248 24.321 32.916 1.00 41.31 44 TYR B C 1
ATOM 3794 O O . TYR C 1 43 ? 32.227 23.800 33.456 1.00 44.14 44 TYR B O 1
ATOM 3803 N N . LEU C 1 44 ? 30.354 25.033 33.602 1.00 37.24 45 LEU B N 1
ATOM 3804 C CA . LEU C 1 44 ? 30.520 25.217 35.040 1.00 37.99 45 LEU B CA 1
ATOM 3805 C C . LEU C 1 44 ? 30.364 23.893 35.773 1.00 40.53 45 LEU B C 1
ATOM 3806 O O . LEU C 1 44 ? 30.831 23.761 36.903 1.00 38.59 45 LEU B O 1
ATOM 3811 N N . GLU C 1 45 ? 29.683 22.943 35.132 1.00 30.04 46 GLU B N 1
ATOM 3812 C CA . GLU C 1 45 ? 29.448 21.620 35.718 1.00 28.22 46 GLU B CA 1
ATOM 3813 C C . GLU C 1 45 ? 30.122 20.511 34.928 1.00 33.18 46 GLU B C 1
ATOM 3814 O O . GLU C 1 45 ? 29.769 19.327 35.066 1.00 32.15 46 GLU B O 1
ATOM 3820 N N . ARG C 1 46 ? 31.101 20.891 34.103 1.00 38.74 47 ARG B N 1
ATOM 3821 C CA . ARG C 1 46 ? 31.843 19.891 33.328 1.00 37.66 47 ARG B CA 1
ATOM 3822 C C . ARG C 1 46 ? 33.265 19.704 33.853 1.00 33.47 47 ARG B C 1
ATOM 3823 O O . ARG C 1 46 ? 33.913 20.653 34.296 1.00 37.77 47 ARG B O 1
ATOM 3831 N N . TRP C 1 47 ? 33.717 18.459 33.859 1.00 33.36 48 TRP B N 1
ATOM 3832 C CA . TRP C 1 47 ? 35.012 18.127 34.412 1.00 29.65 48 TRP B CA 1
ATOM 3833 C C . TRP C 1 47 ? 35.687 17.127 33.506 1.00 32.96 48 TRP B C 1
ATOM 3834 O O . TRP C 1 47 ? 35.053 16.167 33.055 1.00 33.22 48 TRP B O 1
ATOM 3845 N N . ARG C 1 48 ? 36.979 17.323 33.268 1.00 30.10 49 ARG B N 1
ATOM 3846 C CA . ARG C 1 48 ? 37.752 16.328 32.546 1.00 34.42 49 ARG B CA 1
ATOM 3847 C C . ARG C 1 48 ? 38.453 15.399 33.544 1.00 37.79 49 ARG B C 1
ATOM 3848 O O . ARG C 1 48 ? 39.119 15.859 34.478 1.00 32.00 49 ARG B O 1
ATOM 3856 N N . LEU C 1 49 ? 38.272 14.096 33.342 1.00 34.90 50 LEU B N 1
ATOM 3857 C CA . LEU C 1 49 ? 38.915 13.074 34.162 1.00 31.90 50 LEU B CA 1
ATOM 3858 C C . LEU C 1 49 ? 40.277 12.791 33.571 1.00 31.65 50 LEU B C 1
ATOM 3859 O O . LEU C 1 49 ? 40.396 12.359 32.421 1.00 36.43 50 LEU B O 1
ATOM 3864 N N . ILE C 1 50 ? 41.322 13.059 34.332 1.00 34.12 51 ILE B N 1
ATOM 3865 C CA . ILE C 1 50 ? 42.661 12.905 33.787 1.00 38.82 51 ILE B CA 1
ATOM 3866 C C . ILE C 1 50 ? 43.387 11.787 34.538 1.00 38.50 51 ILE B C 1
ATOM 3867 O O . ILE C 1 50 ? 43.723 11.934 35.723 1.00 34.92 51 ILE B O 1
ATOM 3872 N N . TYR C 1 51 ? 43.623 10.675 33.844 1.00 40.63 52 TYR B N 1
ATOM 3873 C CA . TYR C 1 51 ? 44.148 9.461 34.477 1.00 32.80 52 TYR B CA 1
ATOM 3874 C C . TYR C 1 51 ? 45.674 9.500 34.570 1.00 33.97 52 TYR B C 1
ATOM 3875 O O . TYR C 1 51 ? 46.374 9.846 33.605 1.00 37.24 52 TYR B O 1
ATOM 3884 N N . ASP C 1 52 ? 46.185 9.103 35.730 1.00 34.96 53 ASP B N 1
ATOM 3885 C CA . ASP C 1 52 ? 47.604 8.848 35.918 1.00 39.57 53 ASP B CA 1
ATOM 3886 C C . ASP C 1 52 ? 47.730 7.329 36.137 1.00 36.98 53 ASP B C 1
ATOM 3887 O O . ASP C 1 52 ? 47.262 6.807 37.147 1.00 37.90 53 ASP B O 1
ATOM 3892 N N . SER C 1 53 ? 48.336 6.624 35.186 1.00 46.39 54 SER B N 1
ATOM 3893 C CA . SER C 1 53 ? 48.355 5.160 35.224 1.00 49.05 54 SER B CA 1
ATOM 3894 C C . SER C 1 53 ? 49.217 4.571 36.340 1.00 49.89 54 SER B C 1
ATOM 3895 O O . SER C 1 53 ? 48.951 3.467 36.809 1.00 52.87 54 SER B O 1
ATOM 3898 N N . ASN C 1 54 ? 50.244 5.294 36.771 1.00 51.76 55 ASN B N 1
ATOM 3899 C CA . ASN C 1 54 ? 51.100 4.792 37.840 1.00 50.84 55 ASN B CA 1
ATOM 3900 C C . ASN C 1 54 ? 50.478 4.944 39.217 1.00 49.61 55 ASN B C 1
ATOM 3901 O O . ASN C 1 54 ? 50.714 4.117 40.095 1.00 50.32 55 ASN B O 1
ATOM 3906 N N . LYS C 1 55 ? 49.654 5.977 39.388 1.00 41.43 56 LYS B N 1
ATOM 3907 C CA . LYS C 1 55 ? 48.895 6.143 40.619 1.00 34.79 56 LYS B CA 1
ATOM 3908 C C . LYS C 1 55 ? 47.571 5.375 40.608 1.00 39.76 56 LYS B C 1
ATOM 3909 O O . LYS C 1 55 ? 46.929 5.235 41.653 1.00 45.32 56 LYS B O 1
ATOM 3915 N N . ALA C 1 56 ? 47.135 4.932 39.437 1.00 40.18 57 ALA B N 1
ATOM 3916 C CA . ALA C 1 56 ? 45.782 4.382 39.293 1.00 45.43 57 ALA B CA 1
ATOM 3917 C C . ALA C 1 56 ? 44.724 5.311 39.889 1.00 40.46 57 ALA B C 1
ATOM 3918 O O . ALA C 1 56 ? 43.794 4.856 40.567 1.00 43.87 57 ALA B O 1
ATOM 3920 N N . ALA C 1 57 ? 44.863 6.611 39.620 1.00 32.93 58 ALA B N 1
ATOM 3921 C CA . ALA C 1 57 ? 43.975 7.613 40.179 1.00 28.35 58 ALA B CA 1
ATOM 3922 C C . ALA C 1 57 ? 43.808 8.763 39.170 1.00 30.51 58 ALA B C 1
ATOM 3923 O O . ALA C 1 57 ? 44.548 8.829 38.190 1.00 28.53 58 ALA B O 1
ATOM 3925 N N . TYR C 1 58 ? 42.857 9.660 39.433 1.00 26.95 59 TYR B N 1
ATOM 3926 C CA . TYR C 1 58 ? 42.443 10.679 38.465 1.00 27.72 59 TYR B CA 1
ATOM 3927 C C . TYR C 1 58 ? 42.512 12.075 39.051 1.00 34.20 59 TYR B C 1
ATOM 3928 O O . TYR C 1 58 ? 42.190 12.276 40.245 1.00 26.78 59 TYR B O 1
ATOM 3937 N N . LYS C 1 59 ? 42.903 13.027 38.199 1.00 34.72 60 LYS B N 1
ATOM 3938 C CA . LYS C 1 59 ? 42.636 14.432 38.458 1.00 35.17 60 LYS B CA 1
ATOM 3939 C C . LYS C 1 59 ? 41.265 14.760 37.896 1.00 37.57 60 LYS B C 1
ATOM 3940 O O . LYS C 1 59 ? 40.852 14.241 36.852 1.00 30.08 60 LYS B O 1
ATOM 3946 N N . ILE C 1 60 ? 40.555 15.630 38.595 1.00 32.68 61 ILE B N 1
ATOM 3947 C CA . ILE C 1 60 ? 39.225 16.000 38.176 1.00 29.68 61 ILE B CA 1
ATOM 3948 C C . ILE C 1 60 ? 39.276 17.490 37.882 1.00 35.12 61 ILE B C 1
ATOM 3949 O O . ILE C 1 60 ? 39.269 18.321 38.802 1.00 31.18 61 ILE B O 1
ATOM 3954 N N . LYS C 1 61 ? 39.334 17.813 36.593 1.00 33.94 62 LYS B N 1
ATOM 3955 C CA . LYS C 1 61 ? 39.693 19.161 36.150 1.00 27.49 62 LYS B CA 1
ATOM 3956 C C . LYS C 1 61 ? 38.524 19.953 35.590 1.00 32.46 62 LYS B C 1
ATOM 3957 O O . LYS C 1 61 ? 37.867 19.520 34.651 1.00 33.91 62 LYS B O 1
ATOM 3963 N N . SER C 1 62 ? 38.282 21.133 36.153 1.00 37.04 63 SER B N 1
ATOM 3964 C CA . SER C 1 62 ? 37.194 21.993 35.680 1.00 34.61 63 SER B CA 1
ATOM 3965 C C . SER C 1 62 ? 37.367 22.421 34.228 1.00 36.56 63 SER B C 1
ATOM 3966 O O . SER C 1 62 ? 38.467 22.812 33.813 1.00 40.62 63 SER B O 1
ATOM 3969 N N . MET C 1 63 ? 36.278 22.348 33.454 1.00 36.40 64 MET B N 1
ATOM 3970 C CA . MET C 1 63 ? 36.275 22.835 32.074 1.00 37.34 64 MET B CA 1
ATOM 3971 C C . MET C 1 63 ? 35.984 24.330 31.998 1.00 47.59 64 MET B C 1
ATOM 3972 O O . MET C 1 63 ? 35.577 24.836 30.950 1.00 50.18 64 MET B O 1
ATOM 3977 N N . ASP C 1 64 ? 36.186 25.033 33.110 1.00 40.69 65 ASP B N 1
ATOM 3978 C CA . ASP C 1 64 ? 35.997 26.484 33.147 1.00 44.50 65 ASP B CA 1
ATOM 3979 C C . ASP C 1 64 ? 36.842 27.145 32.060 1.00 48.30 65 ASP B C 1
ATOM 3980 O O . ASP C 1 64 ? 38.051 26.959 32.018 1.00 56.07 65 ASP B O 1
ATOM 3985 N N . ILE C 1 65 ? 36.191 27.929 31.201 1.00 48.60 66 ILE B N 1
ATOM 3986 C CA . ILE C 1 65 ? 36.833 28.549 30.038 1.00 52.38 66 ILE B CA 1
ATOM 3987 C C . ILE C 1 65 ? 37.720 29.763 30.358 1.00 57.22 66 ILE B C 1
ATOM 3988 O O . ILE C 1 65 ? 38.449 30.249 29.488 1.00 58.53 66 ILE B O 1
ATOM 3993 N N . HIS C 1 66 ? 37.644 30.250 31.595 1.00 56.83 67 HIS B N 1
ATOM 3994 C CA . HIS C 1 66 ? 38.433 31.406 32.025 1.00 66.95 67 HIS B CA 1
ATOM 3995 C C . HIS C 1 66 ? 39.687 30.991 32.783 1.00 69.20 67 HIS B C 1
ATOM 3996 O O . HIS C 1 66 ? 40.792 31.427 32.452 1.00 71.58 67 HIS B O 1
ATOM 4003 N N . ASN C 1 67 ? 39.513 30.145 33.797 1.00 62.51 68 ASN B N 1
ATOM 4004 C CA . ASN C 1 67 ? 40.657 29.535 34.457 1.00 62.73 68 ASN B CA 1
ATOM 4005 C C . ASN C 1 67 ? 40.702 28.056 34.114 1.00 55.79 68 ASN B C 1
ATOM 4006 O O . ASN C 1 67 ? 39.930 27.250 34.645 1.00 49.93 68 ASN B O 1
ATOM 4011 N N . THR C 1 68 ? 41.632 27.715 33.230 1.00 60.10 69 THR B N 1
ATOM 4012 C CA . THR C 1 68 ? 41.641 26.415 32.574 1.00 57.80 69 THR B CA 1
ATOM 4013 C C . THR C 1 68 ? 42.457 25.354 33.311 1.00 59.07 69 THR B C 1
ATOM 4014 O O . THR C 1 68 ? 42.481 24.193 32.899 1.00 63.06 69 THR B O 1
ATOM 4018 N N . ASN C 1 69 ? 43.109 25.738 34.406 1.00 58.51 70 ASN B N 1
ATOM 4019 C CA . ASN C 1 69 ? 43.968 24.796 35.129 1.00 58.78 70 ASN B CA 1
ATOM 4020 C C . ASN C 1 69 ? 43.530 24.438 36.571 1.00 50.03 70 ASN B C 1
ATOM 4021 O O . ASN C 1 69 ? 44.368 24.100 37.412 1.00 51.13 70 ASN B O 1
ATOM 4026 N N . LEU C 1 70 ? 42.226 24.480 36.845 1.00 38.06 71 LEU B N 1
ATOM 4027 C CA . LEU C 1 70 ? 41.719 24.230 38.196 1.00 35.49 71 LEU B CA 1
ATOM 4028 C C . LEU C 1 70 ? 41.306 22.763 38.337 1.00 38.28 71 LEU B C 1
ATOM 4029 O O . LEU C 1 70 ? 40.580 22.228 37.487 1.00 42.93 71 LEU B O 1
ATOM 4034 N N . VAL C 1 71 ? 41.774 22.113 39.399 1.00 34.14 72 VAL B N 1
ATOM 4035 C CA . VAL C 1 71 ? 41.395 20.726 39.671 1.00 33.48 72 VAL B CA 1
ATOM 4036 C C . VAL C 1 71 ? 40.812 20.550 41.071 1.00 37.50 72 VAL B C 1
ATOM 4037 O O . VAL C 1 71 ? 41.207 21.245 42.011 1.00 43.46 72 VAL B O 1
ATOM 4041 N N . LEU C 1 72 ? 39.869 19.622 41.194 1.00 36.36 73 LEU B N 1
ATOM 4042 C CA . LEU C 1 72 ? 39.285 19.280 42.469 1.00 33.07 73 LEU B CA 1
ATOM 4043 C C . LEU C 1 72 ? 40.382 18.904 43.470 1.00 35.05 73 LEU B C 1
ATOM 4044 O O . LEU C 1 72 ? 41.158 17.961 43.251 1.00 30.96 73 LEU B O 1
ATOM 4049 N N . THR C 1 73 ? 40.418 19.645 44.573 1.00 33.72 74 THR B N 1
ATOM 4050 C CA . THR C 1 73 ? 41.488 19.547 45.551 1.00 32.68 74 THR B CA 1
ATOM 4051 C C . THR C 1 73 ? 40.912 19.365 46.954 1.00 36.62 74 THR B C 1
ATOM 4052 O O . THR C 1 73 ? 39.976 20.076 47.357 1.00 31.43 74 THR B O 1
ATOM 4056 N N . TRP C 1 74 ? 41.479 18.406 47.694 1.00 30.48 75 TRP B N 1
ATOM 4057 C CA . TRP C 1 74 ? 41.207 18.261 49.119 1.00 26.84 75 TRP B CA 1
ATOM 4058 C C . TRP C 1 74 ? 42.181 19.147 49.874 1.00 31.08 75 TRP B C 1
ATOM 4059 O O . TRP C 1 74 ? 43.403 18.979 49.775 1.00 35.72 75 TRP B O 1
ATOM 4070 N N . ASN C 1 75 ? 41.644 20.093 50.630 1.00 29.74 76 ASN B N 1
ATOM 4071 C CA . ASN C 1 75 ? 42.486 20.976 51.422 1.00 38.46 76 ASN B CA 1
ATOM 4072 C C . ASN C 1 75 ? 42.894 20.319 52.749 1.00 40.73 76 ASN B C 1
ATOM 4073 O O . ASN C 1 75 ? 42.544 20.823 53.826 1.00 36.69 76 ASN B O 1
ATOM 4078 N N . ALA C 1 76 ? 43.618 19.200 52.655 1.00 34.54 77 ALA B N 1
ATOM 4079 C CA . ALA C 1 76 ? 44.098 18.466 53.838 1.00 35.86 77 ALA B CA 1
ATOM 4080 C C . ALA C 1 76 ? 44.887 19.416 54.762 1.00 41.58 77 ALA B C 1
ATOM 4081 O O . ALA C 1 76 ? 45.681 20.220 54.282 1.00 41.40 77 ALA B O 1
ATOM 4083 N N . PRO C 1 77 ? 44.695 19.308 56.093 1.00 37.84 78 PRO B N 1
ATOM 4084 C CA . PRO C 1 77 ? 43.933 18.267 56.794 1.00 33.14 78 PRO B CA 1
ATOM 4085 C C . PRO C 1 77 ? 42.477 18.638 57.035 1.00 39.62 78 PRO B C 1
ATOM 4086 O O . PRO C 1 77 ? 41.790 17.895 57.727 1.00 36.29 78 PRO B O 1
ATOM 4090 N N . THR C 1 78 ? 42.002 19.750 56.475 1.00 35.84 79 THR B N 1
ATOM 4091 C CA . THR C 1 78 ? 40.650 20.216 56.793 1.00 30.28 79 THR B CA 1
ATOM 4092 C C . THR C 1 78 ? 39.565 19.365 56.131 1.00 32.26 79 THR B C 1
ATOM 4093 O O . THR C 1 78 ? 39.859 18.494 55.324 1.00 35.24 79 THR B O 1
ATOM 4097 N N . HIS C 1 79 ? 38.308 19.614 56.477 1.00 34.23 80 HIS B N 1
ATOM 4098 C CA . HIS C 1 79 ? 37.198 18.937 55.817 1.00 35.43 80 HIS B CA 1
ATOM 4099 C C . HIS C 1 79 ? 36.819 19.561 54.461 1.00 41.26 80 HIS B C 1
ATOM 4100 O O . HIS C 1 79 ? 35.822 19.161 53.852 1.00 40.40 80 HIS B O 1
ATOM 4107 N N . ASN C 1 80 ? 37.589 20.536 53.985 1.00 38.38 81 ASN B N 1
ATOM 4108 C CA . ASN C 1 80 ? 37.143 21.290 52.815 1.00 41.46 81 ASN B CA 1
ATOM 4109 C C . ASN C 1 80 ? 37.698 20.850 51.470 1.00 35.95 81 ASN B C 1
ATOM 4110 O O . ASN C 1 80 ? 38.858 20.457 51.341 1.00 39.74 81 ASN B O 1
ATOM 4115 N N . ILE C 1 81 ? 36.832 20.952 50.467 1.00 33.67 82 ILE B N 1
ATOM 4116 C CA . ILE C 1 81 ? 37.127 20.586 49.098 1.00 30.05 82 ILE B CA 1
ATOM 4117 C C . ILE C 1 81 ? 36.984 21.860 48.281 1.00 32.97 82 ILE B C 1
ATOM 4118 O O . ILE C 1 81 ? 36.005 22.586 48.433 1.00 36.79 82 ILE B O 1
ATOM 4123 N N . SER C 1 82 ? 37.952 22.142 47.423 1.00 36.23 83 SER B N 1
ATOM 4124 C CA . SER C 1 82 ? 37.868 23.323 46.564 1.00 34.21 83 SER B CA 1
ATOM 4125 C C . SER C 1 82 ? 38.528 22.997 45.243 1.00 38.59 83 SER B C 1
ATOM 4126 O O . SER C 1 82 ? 38.992 21.871 45.039 1.00 37.73 83 SER B O 1
ATOM 4129 N N . THR C 1 83 ? 38.587 23.980 44.346 1.00 37.81 84 THR B N 1
ATOM 4130 C CA . THR C 1 83 ? 39.423 23.846 43.171 1.00 40.85 84 THR B CA 1
ATOM 4131 C C . THR C 1 83 ? 40.640 24.771 43.283 1.00 45.66 84 THR B C 1
ATOM 4132 O O . THR C 1 83 ? 40.505 25.958 43.570 1.00 47.26 84 THR B O 1
ATOM 4136 N N . GLN C 1 84 ? 41.823 24.213 43.048 1.00 41.77 85 GLN B N 1
ATOM 4137 C CA . GLN C 1 84 ? 43.081 24.941 43.130 1.00 40.78 85 GLN B CA 1
ATOM 4138 C C . GLN C 1 84 ? 43.829 24.680 41.830 1.00 41.34 85 GLN B C 1
ATOM 4139 O O . GLN C 1 84 ? 43.513 23.710 41.124 1.00 40.48 85 GLN B O 1
ATOM 4146 N N . GLN C 1 85 ? 44.813 25.525 41.529 1.00 40.93 86 GLN B N 1
ATOM 4147 C CA . GLN C 1 85 ? 45.749 25.283 40.437 1.00 49.62 86 GLN B CA 1
ATOM 4148 C C . GLN C 1 85 ? 46.332 23.870 40.494 1.00 55.28 86 GLN B C 1
ATOM 4149 O O . GLN C 1 85 ? 46.734 23.387 41.563 1.00 49.97 86 GLN B O 1
ATOM 4155 N N . ASP C 1 86 ? 46.376 23.225 39.332 1.00 49.46 87 ASP B N 1
ATOM 4156 C CA . ASP C 1 86 ? 46.948 21.893 39.195 1.00 45.14 87 ASP B CA 1
ATOM 4157 C C . ASP C 1 86 ? 48.448 21.925 39.484 1.00 40.90 87 ASP B C 1
ATOM 4158 O O . ASP C 1 86 ? 49.212 22.547 38.762 1.00 46.35 87 ASP B O 1
ATOM 4163 N N . SER C 1 87 ? 48.874 21.267 40.550 1.00 45.01 88 SER B N 1
ATOM 4164 C CA . SER C 1 87 ? 50.300 21.157 40.830 1.00 49.41 88 SER B CA 1
ATOM 4165 C C . SER C 1 87 ? 50.660 19.675 40.907 1.00 47.35 88 SER B C 1
ATOM 4166 O O . SER C 1 87 ? 51.707 19.298 41.447 1.00 50.16 88 SER B O 1
ATOM 4169 N N . ASN C 1 88 ? 49.767 18.846 40.372 1.00 42.59 89 ASN B N 1
ATOM 4170 C CA . ASN C 1 88 ? 49.966 17.401 40.335 1.00 48.42 89 ASN B CA 1
ATOM 4171 C C . ASN C 1 88 ? 50.188 16.814 41.727 1.00 48.30 89 ASN B C 1
ATOM 4172 O O . ASN C 1 88 ? 50.970 15.884 41.893 1.00 48.55 89 ASN B O 1
ATOM 4177 N N . ALA C 1 89 ? 49.517 17.376 42.726 1.00 39.84 90 ALA B N 1
ATOM 4178 C CA . ALA C 1 89 ? 49.769 16.990 44.105 1.00 41.12 90 ALA B CA 1
ATOM 4179 C C . ALA C 1 89 ? 48.850 15.848 44.505 1.00 37.99 90 ALA B C 1
ATOM 4180 O O . ALA C 1 89 ? 47.748 15.690 43.944 1.00 36.99 90 ALA B O 1
ATOM 4182 N N . ASP C 1 90 ? 49.303 15.053 45.472 1.00 37.12 91 ASP B N 1
ATOM 4183 C CA . ASP C 1 90 ? 48.534 13.908 45.945 1.00 35.88 91 ASP B CA 1
ATOM 4184 C C . ASP C 1 90 ? 47.112 14.308 46.353 1.00 37.14 91 ASP B C 1
ATOM 4185 O O . ASP C 1 90 ? 46.174 13.540 46.158 1.00 32.81 91 ASP B O 1
ATOM 4190 N N . ASN C 1 91 ? 46.938 15.513 46.909 1.00 31.49 92 ASN B N 1
ATOM 4191 C CA . ASN C 1 91 ? 45.597 15.925 47.327 1.00 26.78 92 ASN B CA 1
ATOM 4192 C C . ASN C 1 91 ? 44.739 16.357 46.140 1.00 25.72 92 ASN B C 1
ATOM 4193 O O . ASN C 1 91 ? 43.624 16.834 46.332 1.00 28.89 92 ASN B O 1
ATOM 4198 N N . GLN C 1 92 ? 45.252 16.168 44.925 1.00 28.17 93 GLN B N 1
ATOM 4199 C CA . GLN C 1 92 ? 44.514 16.490 43.709 1.00 30.44 93 GLN B CA 1
ATOM 4200 C C . GLN C 1 92 ? 44.227 15.233 42.881 1.00 31.84 93 GLN B C 1
ATOM 4201 O O . GLN C 1 92 ? 43.784 15.314 41.744 1.00 32.76 93 GLN B O 1
ATOM 4207 N N . TYR C 1 93 ? 44.476 14.069 43.467 1.00 31.94 94 TYR B N 1
ATOM 4208 C CA . TYR C 1 93 ? 44.185 12.811 42.799 1.00 28.29 94 TYR B CA 1
ATOM 4209 C C . TYR C 1 93 ? 43.125 12.031 43.574 1.00 31.73 94 TYR B C 1
ATOM 4210 O O . TYR C 1 93 ? 43.073 12.084 44.811 1.00 29.69 94 TYR B O 1
ATOM 4219 N N . TRP C 1 94 ? 42.294 11.309 42.822 1.00 32.54 95 TRP B N 1
ATOM 4220 C CA . TRP C 1 94 ? 41.103 10.658 43.342 1.00 24.61 95 TRP B CA 1
ATOM 4221 C C . TRP C 1 94 ? 41.003 9.238 42.758 1.00 30.39 95 TRP B C 1
ATOM 4222 O O . TRP C 1 94 ? 41.289 9.030 41.580 1.00 27.25 95 TRP B O 1
ATOM 4233 N N . LEU C 1 95 ? 40.624 8.270 43.585 1.00 25.22 96 LEU B N 1
ATOM 4234 C CA . LEU C 1 95 ? 40.348 6.937 43.066 1.00 29.67 96 LEU B CA 1
ATOM 4235 C C . LEU C 1 95 ? 38.873 6.950 42.710 1.00 27.27 96 LEU B C 1
ATOM 4236 O O . LEU C 1 95 ? 38.029 7.392 43.504 1.00 27.55 96 LEU B O 1
ATOM 4241 N N . LEU C 1 96 ? 38.564 6.526 41.496 1.00 23.44 97 LEU B N 1
ATOM 4242 C CA . LEU C 1 96 ? 37.182 6.431 41.054 1.00 24.76 97 LEU B CA 1
ATOM 4243 C C . LEU C 1 96 ? 36.788 4.960 41.184 1.00 26.95 97 LEU B C 1
ATOM 4244 O O . LEU C 1 96 ? 37.181 4.097 40.369 1.00 29.17 97 LEU B O 1
ATOM 4249 N N . LEU C 1 97 ? 36.023 4.679 42.225 1.00 26.20 98 LEU B N 1
ATOM 4250 C CA . LEU C 1 97 ? 35.623 3.315 42.525 1.00 24.38 98 LEU B CA 1
ATOM 4251 C C . LEU C 1 97 ? 34.176 3.129 42.138 1.00 24.55 98 LEU B C 1
ATOM 4252 O O . LEU C 1 97 ? 33.276 3.704 42.766 1.00 27.62 98 LEU B O 1
ATOM 4257 N N . LYS C 1 98 ? 33.935 2.314 41.116 1.00 23.47 99 LYS B N 1
ATOM 4258 C CA . LYS C 1 98 ? 32.574 2.095 40.684 1.00 26.08 99 LYS B CA 1
ATOM 4259 C C . LYS C 1 98 ? 31.946 0.964 41.482 1.00 29.18 99 LYS B C 1
ATOM 4260 O O . LYS C 1 98 ? 32.435 -0.187 41.453 1.00 25.47 99 LYS B O 1
ATOM 4266 N N . ASP C 1 99 ? 30.867 1.309 42.188 1.00 33.52 100 ASP B N 1
ATOM 4267 C CA . ASP C 1 99 ? 30.065 0.365 42.971 1.00 32.42 100 ASP B CA 1
ATOM 4268 C C . ASP C 1 99 ? 29.171 -0.434 42.032 1.00 29.19 100 ASP B C 1
ATOM 4269 O O . ASP C 1 99 ? 28.080 0.016 41.663 1.00 32.33 100 ASP B O 1
ATOM 4274 N N . ILE C 1 100 ? 29.623 -1.634 41.676 1.00 26.31 101 ILE B N 1
ATOM 4275 C CA . ILE C 1 100 ? 28.912 -2.453 40.685 1.00 37.11 101 ILE B CA 1
ATOM 4276 C C . ILE C 1 100 ? 27.541 -2.900 41.196 1.00 38.73 101 ILE B C 1
ATOM 4277 O O . ILE C 1 100 ? 27.356 -3.192 42.385 1.00 46.73 101 ILE B O 1
ATOM 4282 N N . GLY C 1 101 ? 26.571 -2.911 40.299 1.00 37.02 102 GLY B N 1
ATOM 4283 C CA . GLY C 1 101 ? 25.205 -3.205 40.674 1.00 56.88 102 GLY B CA 1
ATOM 4284 C C . GLY C 1 101 ? 24.445 -1.954 41.076 1.00 60.04 102 GLY B C 1
ATOM 4285 O O . GLY C 1 101 ? 23.217 -1.907 40.964 1.00 63.08 102 GLY B O 1
ATOM 4286 N N . ASN C 1 102 ? 25.179 -0.943 41.543 1.00 53.37 103 ASN B N 1
ATOM 4287 C CA . ASN C 1 102 ? 24.576 0.298 42.004 1.00 54.36 103 ASN B CA 1
ATOM 4288 C C . ASN C 1 102 ? 24.706 1.385 40.953 1.00 56.74 103 ASN B C 1
ATOM 4289 O O . ASN C 1 102 ? 23.976 2.382 40.983 1.00 55.98 103 ASN B O 1
ATOM 4294 N N . ASN C 1 103 ? 25.642 1.178 40.028 1.00 48.14 104 ASN B N 1
ATOM 4295 C CA . ASN C 1 103 ? 25.930 2.149 38.978 1.00 52.17 104 ASN B CA 1
ATOM 4296 C C . ASN C 1 103 ? 26.214 3.543 39.544 1.00 48.06 104 ASN B C 1
ATOM 4297 O O . ASN C 1 103 ? 25.719 4.547 39.044 1.00 53.18 104 ASN B O 1
ATOM 4302 N N . SER C 1 104 ? 27.005 3.592 40.606 1.00 36.75 105 SER B N 1
ATOM 4303 C CA . SER C 1 104 ? 27.392 4.847 41.201 1.00 31.27 105 SER B CA 1
ATOM 4304 C C . SER C 1 104 ? 28.841 4.707 41.598 1.00 33.09 105 SER B C 1
ATOM 4305 O O . SER C 1 104 ? 29.397 3.585 41.617 1.00 38.02 105 SER B O 1
ATOM 4308 N N . PHE C 1 105 ? 29.456 5.840 41.907 1.00 29.11 106 PHE B N 1
ATOM 4309 C CA . PHE C 1 105 ? 30.868 5.881 42.188 1.00 28.47 106 PHE B CA 1
ATOM 4310 C C . PHE C 1 105 ? 31.131 6.369 43.589 1.00 35.01 106 PHE B C 1
ATOM 4311 O O . PHE C 1 105 ? 30.461 7.277 44.107 1.00 29.88 106 PHE B O 1
ATOM 4319 N N . ILE C 1 106 ? 32.160 5.798 44.185 1.00 29.37 107 ILE B N 1
ATOM 4320 C CA . ILE C 1 106 ? 32.749 6.402 45.360 1.00 25.89 107 ILE B CA 1
ATOM 4321 C C . ILE C 1 106 ? 34.037 7.061 44.895 1.00 27.86 107 ILE B C 1
ATOM 4322 O O . ILE C 1 106 ? 34.747 6.534 44.013 1.00 28.66 107 ILE B O 1
ATOM 4327 N N . ILE C 1 107 ? 34.315 8.233 45.450 1.00 24.99 108 ILE B N 1
ATOM 4328 C CA . ILE C 1 107 ? 35.451 9.026 45.013 1.00 22.53 108 ILE B CA 1
ATOM 4329 C C . ILE C 1 107 ? 36.378 9.265 46.191 1.00 27.16 108 ILE B C 1
ATOM 4330 O O . ILE C 1 107 ? 36.115 10.113 47.042 1.00 24.83 108 ILE B O 1
ATOM 4335 N N . ALA C 1 108 ? 37.449 8.481 46.250 1.00 33.45 109 ALA B N 1
ATOM 4336 C CA . ALA C 1 108 ? 38.321 8.415 47.414 1.00 27.47 109 ALA B CA 1
ATOM 4337 C C . ALA C 1 108 ? 39.576 9.241 47.187 1.00 30.20 109 ALA B C 1
ATOM 4338 O O . ALA C 1 108 ? 40.147 9.237 46.089 1.00 27.21 109 ALA B O 1
ATOM 4340 N N . SER C 1 109 ? 40.037 9.940 48.225 1.00 29.33 110 SER B N 1
ATOM 4341 C CA . SER C 1 109 ? 41.263 10.711 48.083 1.00 25.36 110 SER B CA 1
ATOM 4342 C C . SER C 1 109 ? 42.463 9.827 47.896 1.00 30.29 110 SER B C 1
ATOM 4343 O O . SER C 1 109 ? 42.684 8.901 48.681 1.00 27.37 110 SER B O 1
ATOM 4346 N N . TYR C 1 110 ? 43.261 10.117 46.875 1.00 23.28 111 TYR B N 1
ATOM 4347 C CA . TYR C 1 110 ? 44.531 9.425 46.719 1.00 28.82 111 TYR B CA 1
ATOM 4348 C C . TYR C 1 110 ? 45.483 9.691 47.895 1.00 34.32 111 TYR B C 1
ATOM 4349 O O . TYR C 1 110 ? 46.305 8.832 48.257 1.00 32.34 111 TYR B O 1
ATOM 4358 N N . LYS C 1 111 ? 45.410 10.896 48.461 1.00 33.87 112 LYS B N 1
ATOM 4359 C CA . LYS C 1 111 ? 46.312 11.245 49.554 1.00 32.54 112 LYS B CA 1
ATOM 4360 C C . LYS C 1 111 ? 45.984 10.458 50.835 1.00 30.68 112 LYS B C 1
ATOM 4361 O O . LYS C 1 111 ? 46.866 10.175 51.651 1.00 33.42 112 LYS B O 1
ATOM 4367 N N . ASN C 1 112 ? 44.712 10.124 51.002 1.00 30.24 113 ASN B N 1
ATOM 4368 C CA . ASN C 1 112 ? 44.245 9.324 52.148 1.00 30.04 113 ASN B CA 1
ATOM 4369 C C . ASN C 1 112 ? 42.993 8.597 51.724 1.00 26.94 113 ASN B C 1
ATOM 4370 O O . ASN C 1 112 ? 41.895 9.120 51.871 1.00 31.62 113 ASN B O 1
ATOM 4375 N N . PRO C 1 113 ? 43.157 7.371 51.199 1.00 27.61 114 PRO B N 1
ATOM 4376 C CA . PRO C 1 113 ? 42.071 6.557 50.629 1.00 29.48 114 PRO B CA 1
ATOM 4377 C C . PRO C 1 113 ? 41.023 6.104 51.653 1.00 26.46 114 PRO B C 1
ATOM 4378 O O . PRO C 1 113 ? 39.967 5.614 51.248 1.00 25.42 114 PRO B O 1
ATOM 4382 N N . ASN C 1 114 ? 41.286 6.260 52.947 1.00 25.01 115 ASN B N 1
ATOM 4383 C CA . ASN C 1 114 ? 40.207 6.118 53.940 1.00 31.59 115 ASN B CA 1
ATOM 4384 C C . ASN C 1 114 ? 39.121 7.186 53.842 1.00 29.15 115 ASN B C 1
ATOM 4385 O O . ASN C 1 114 ? 38.028 7.024 54.396 1.00 28.78 115 ASN B O 1
ATOM 4390 N N . LEU C 1 115 ? 39.423 8.283 53.159 1.00 22.01 116 LEU B N 1
ATOM 4391 C CA . LEU C 1 115 ? 38.472 9.394 53.086 1.00 27.78 116 LEU B CA 1
ATOM 4392 C C . LEU C 1 115 ? 37.913 9.548 51.680 1.00 28.17 116 LEU B C 1
ATOM 4393 O O . LEU C 1 115 ? 38.659 9.522 50.695 1.00 27.57 116 LEU B O 1
ATOM 4398 N N . VAL C 1 116 ? 36.599 9.720 51.591 1.00 29.24 117 VAL B N 1
ATOM 4399 C CA . VAL C 1 116 ? 35.936 9.846 50.296 1.00 26.29 117 VAL B CA 1
ATOM 4400 C C . VAL C 1 116 ? 35.032 11.081 50.297 1.00 32.91 117 VAL B C 1
ATOM 4401 O O . VAL C 1 116 ? 34.648 11.579 51.364 1.00 28.29 117 VAL B O 1
ATOM 4405 N N . LEU C 1 117 ? 34.704 11.572 49.102 1.00 28.26 118 LEU B N 1
ATOM 4406 C CA . LEU C 1 117 ? 33.823 12.714 48.970 1.00 24.97 118 LEU B CA 1
ATOM 4407 C C . LEU C 1 117 ? 32.463 12.384 49.581 1.00 29.63 118 LEU B C 1
ATOM 4408 O O . LEU C 1 117 ? 31.927 11.270 49.436 1.00 24.72 118 LEU B O 1
ATOM 4413 N N . TYR C 1 118 ? 31.904 13.368 50.267 1.00 24.66 119 TYR B N 1
ATOM 4414 C CA . TYR C 1 118 ? 30.605 13.265 50.910 1.00 25.31 119 TYR B CA 1
ATOM 4415 C C . TYR C 1 118 ? 29.816 14.503 50.483 1.00 29.40 119 TYR B C 1
ATOM 4416 O O . TYR C 1 118 ? 30.292 15.635 50.633 1.00 32.20 119 TYR B O 1
ATOM 4425 N N . ALA C 1 119 ? 28.617 14.294 49.957 1.00 31.71 120 ALA B N 1
ATOM 4426 C CA . ALA C 1 119 ? 27.811 15.399 49.478 1.00 31.52 120 ALA B CA 1
ATOM 4427 C C . ALA C 1 119 ? 27.008 15.993 50.647 1.00 39.88 120 ALA B C 1
ATOM 4428 O O . ALA C 1 119 ? 26.101 15.348 51.180 1.00 35.84 120 ALA B O 1
ATOM 4430 N N . ASP C 1 120 ? 27.347 17.205 51.074 1.00 35.08 121 ASP B N 1
ATOM 4431 C CA . ASP C 1 120 ? 26.527 17.856 52.086 1.00 35.24 121 ASP B CA 1
ATOM 4432 C C . ASP C 1 120 ? 25.432 18.599 51.343 1.00 40.15 121 ASP B C 1
ATOM 4433 O O . ASP C 1 120 ? 25.619 19.751 50.922 1.00 42.89 121 ASP B O 1
ATOM 4438 N N . THR C 1 121 ? 24.285 17.946 51.177 1.00 32.98 122 THR B N 1
ATOM 4439 C CA . THR C 1 121 ? 23.241 18.503 50.329 1.00 41.18 122 THR B CA 1
ATOM 4440 C C . THR C 1 121 ? 22.527 19.708 50.973 1.00 43.15 122 THR B C 1
ATOM 4441 O O . THR C 1 121 ? 21.955 20.530 50.268 1.00 46.29 122 THR B O 1
ATOM 4445 N N . VAL C 1 122 ? 22.573 19.807 52.297 1.00 40.38 123 VAL B N 1
ATOM 4446 C CA . VAL C 1 122 ? 21.984 20.954 52.995 1.00 44.52 123 VAL B CA 1
ATOM 4447 C C . VAL C 1 122 ? 22.863 22.195 52.840 1.00 41.83 123 VAL B C 1
ATOM 4448 O O . VAL C 1 122 ? 22.367 23.271 52.542 1.00 47.98 123 VAL B O 1
ATOM 4452 N N . ALA C 1 123 ? 24.172 22.025 53.018 1.00 42.59 124 ALA B N 1
ATOM 4453 C CA . ALA C 1 123 ? 25.137 23.115 52.835 1.00 47.01 124 ALA B CA 1
ATOM 4454 C C . ALA C 1 123 ? 25.464 23.351 51.348 1.00 45.99 124 ALA B C 1
ATOM 4455 O O . ALA C 1 123 ? 26.096 24.358 50.976 1.00 39.94 124 ALA B O 1
ATOM 4457 N N . ARG C 1 124 ? 25.008 22.427 50.503 1.00 37.49 125 ARG B N 1
ATOM 4458 C CA . ARG C 1 124 ? 25.276 22.467 49.069 1.00 33.42 125 ARG B CA 1
ATOM 4459 C C . ARG C 1 124 ? 26.772 22.511 48.758 1.00 34.97 125 ARG B C 1
ATOM 4460 O O . ARG C 1 124 ? 27.201 23.238 47.866 1.00 39.10 125 ARG B O 1
ATOM 4468 N N . ASN C 1 125 ? 27.575 21.738 49.476 1.00 36.97 126 ASN B N 1
ATOM 4469 C CA . ASN C 1 125 ? 28.998 21.638 49.149 1.00 33.34 126 ASN B CA 1
ATOM 4470 C C . ASN C 1 125 ? 29.569 20.240 49.441 1.00 34.19 126 ASN B C 1
ATOM 4471 O O . ASN C 1 125 ? 28.825 19.310 49.800 1.00 33.66 126 ASN B O 1
ATOM 4476 N N . LEU C 1 126 ? 30.877 20.086 49.239 1.00 38.56 127 LEU B N 1
ATOM 4477 C CA . LEU C 1 126 ? 31.547 18.802 49.428 1.00 37.62 127 LEU B CA 1
ATOM 4478 C C . LEU C 1 126 ? 32.340 18.754 50.741 1.00 36.82 127 LEU B C 1
ATOM 4479 O O . LEU C 1 126 ? 32.869 19.771 51.200 1.00 37.31 127 LEU B O 1
ATOM 4484 N N . LYS C 1 127 ? 32.373 17.566 51.349 1.00 29.09 128 LYS B N 1
ATOM 4485 C CA . LYS C 1 127 ? 33.035 17.317 52.623 1.00 37.91 128 LYS B CA 1
ATOM 4486 C C . LYS C 1 127 ? 33.740 15.975 52.451 1.00 39.65 128 LYS B C 1
ATOM 4487 O O . LYS C 1 127 ? 33.808 15.443 51.343 1.00 31.70 128 LYS B O 1
ATOM 4493 N N . LEU C 1 128 ? 34.215 15.398 53.552 1.00 31.04 129 LEU B N 1
ATOM 4494 C CA . LEU C 1 128 ? 34.836 14.076 53.466 1.00 33.07 129 LEU B CA 1
ATOM 4495 C C . LEU C 1 128 ? 34.251 13.172 54.515 1.00 30.83 129 LEU B C 1
ATOM 4496 O O . LEU C 1 128 ? 33.676 13.631 55.495 1.00 24.79 129 LEU B O 1
ATOM 4501 N N . SER C 1 129 ? 34.392 11.868 54.301 1.00 32.73 130 SER B N 1
ATOM 4502 C CA . SER C 1 129 ? 33.891 10.898 55.261 1.00 29.63 130 SER B CA 1
ATOM 4503 C C . SER C 1 129 ? 34.704 9.651 55.086 1.00 30.93 130 SER B C 1
ATOM 4504 O O . SER C 1 129 ? 35.252 9.396 54.008 1.00 28.13 130 SER B O 1
ATOM 4507 N N . THR C 1 130 ? 34.794 8.866 56.146 1.00 29.00 131 THR B N 1
ATOM 4508 C CA . THR C 1 130 ? 35.245 7.508 55.966 1.00 28.64 131 THR B CA 1
ATOM 4509 C C . THR C 1 130 ? 34.119 6.760 55.250 1.00 31.70 131 THR B C 1
ATOM 4510 O O . THR C 1 130 ? 32.993 7.273 55.129 1.00 27.73 131 THR B O 1
ATOM 4514 N N . LEU C 1 131 ? 34.432 5.568 54.748 1.00 34.42 132 LEU B N 1
ATOM 4515 C CA . LEU C 1 131 ? 33.478 4.795 53.947 1.00 29.31 132 LEU B CA 1
ATOM 4516 C C . LEU C 1 131 ? 32.328 4.290 54.789 1.00 29.15 132 LEU B C 1
ATOM 4517 O O . LEU C 1 131 ? 32.522 3.819 55.902 1.00 28.93 132 LEU B O 1
ATOM 4522 N N . ASN C 1 132 ? 31.131 4.329 54.224 1.00 24.87 133 ASN B N 1
ATOM 4523 C CA . ASN C 1 132 ? 29.962 3.806 54.901 1.00 30.72 133 ASN B CA 1
ATOM 4524 C C . ASN C 1 132 ? 28.997 3.451 53.801 1.00 24.14 133 ASN B C 1
ATOM 4525 O O . ASN C 1 132 ? 29.348 3.509 52.628 1.00 27.89 133 ASN B O 1
ATOM 4530 N N . ASN C 1 133 ? 27.771 3.134 54.174 1.00 25.83 134 ASN B N 1
ATOM 4531 C CA . ASN C 1 133 ? 26.766 2.730 53.206 1.00 30.55 134 ASN B CA 1
ATOM 4532 C C . ASN C 1 133 ? 25.768 3.831 52.765 1.00 35.32 134 ASN B C 1
ATOM 4533 O O . ASN C 1 133 ? 24.775 3.540 52.112 1.00 35.64 134 ASN B O 1
ATOM 4538 N N . SER C 1 134 ? 26.013 5.082 53.123 1.00 32.59 135 SER B N 1
ATOM 4539 C CA . SER C 1 134 ? 25.020 6.113 52.819 1.00 37.11 135 SER B CA 1
ATOM 4540 C C . SER C 1 134 ? 25.129 6.582 51.375 1.00 29.96 135 SER B C 1
ATOM 4541 O O . SER C 1 134 ? 26.174 6.496 50.747 1.00 33.81 135 SER B O 1
ATOM 4544 N N . ASN C 1 135 ? 24.041 7.124 50.865 1.00 31.53 136 ASN B N 1
ATOM 4545 C CA . ASN C 1 135 ? 24.042 7.635 49.512 1.00 37.03 136 ASN B CA 1
ATOM 4546 C C . ASN C 1 135 ? 24.812 8.926 49.364 1.00 38.73 136 ASN B C 1
ATOM 4547 O O . ASN C 1 135 ? 25.075 9.358 48.240 1.00 33.93 136 ASN B O 1
ATOM 4552 N N . TYR C 1 136 ? 25.204 9.529 50.487 1.00 34.07 137 TYR B N 1
ATOM 4553 C CA . TYR C 1 136 ? 25.888 10.815 50.433 1.00 33.65 137 TYR B CA 1
ATOM 4554 C C . TYR C 1 136 ? 27.316 10.720 49.924 1.00 34.29 137 TYR B C 1
ATOM 4555 O O . TYR C 1 136 ? 27.936 11.748 49.594 1.00 29.23 137 TYR B O 1
ATOM 4564 N N . ILE C 1 137 ? 27.851 9.500 49.877 1.00 30.36 138 ILE B N 1
ATOM 4565 C CA . ILE C 1 137 ? 29.193 9.287 49.317 1.00 26.72 138 ILE B CA 1
ATOM 4566 C C . ILE C 1 137 ? 29.168 8.638 47.944 1.00 26.84 138 ILE B C 1
ATOM 4567 O O . ILE C 1 137 ? 30.216 8.264 47.395 1.00 24.49 138 ILE B O 1
ATOM 4572 N N . LYS C 1 138 ? 27.978 8.496 47.382 1.00 25.21 139 LYS B N 1
ATOM 4573 C CA . LYS C 1 138 ? 27.874 7.905 46.055 1.00 24.78 139 LYS B CA 1
ATOM 4574 C C . LYS C 1 138 ? 27.521 8.980 45.026 1.00 29.76 139 LYS B C 1
ATOM 4575 O O . LYS C 1 138 ? 26.708 9.879 45.303 1.00 30.45 139 LYS B O 1
ATOM 4581 N N . PHE C 1 139 ? 28.125 8.864 43.849 1.00 30.52 140 PHE B N 1
ATOM 4582 C CA . PHE C 1 139 ? 28.003 9.874 42.805 1.00 31.51 140 PHE B CA 1
ATOM 4583 C C . PHE C 1 139 ? 27.748 9.262 41.437 1.00 35.85 140 PHE B C 1
ATOM 4584 O O . PHE C 1 139 ? 28.127 8.112 41.160 1.00 31.05 140 PHE B O 1
ATOM 4592 N N . ILE C 1 140 ? 27.080 10.031 40.587 1.00 34.92 141 ILE B N 1
ATOM 4593 C CA . ILE C 1 140 ? 26.765 9.594 39.231 1.00 30.06 141 ILE B CA 1
ATOM 4594 C C . ILE C 1 140 ? 27.683 10.342 38.268 1.00 35.74 141 ILE B C 1
ATOM 4595 O O . ILE C 1 140 ? 27.622 11.582 38.159 1.00 30.64 141 ILE B O 1
ATOM 4600 N N . ILE C 1 141 ? 28.566 9.599 37.610 1.00 30.18 142 ILE B N 1
ATOM 4601 C CA . ILE C 1 141 ? 29.524 10.210 36.709 1.00 32.66 142 ILE B CA 1
ATOM 4602 C C . ILE C 1 141 ? 29.065 9.868 35.313 1.00 37.21 142 ILE B C 1
ATOM 4603 O O . ILE C 1 141 ? 28.939 8.687 34.984 1.00 32.01 142 ILE B O 1
ATOM 4608 N N . GLU C 1 142 ? 28.821 10.908 34.504 1.00 32.42 143 GLU B N 1
ATOM 4609 C CA . GLU C 1 142 ? 28.173 10.770 33.203 1.00 37.31 143 GLU B CA 1
ATOM 4610 C C . GLU C 1 142 ? 28.856 11.632 32.143 1.00 38.63 143 GLU B C 1
ATOM 4611 O O . GLU C 1 142 ? 29.142 12.816 32.382 1.00 35.43 143 GLU B O 1
ATOM 4617 N N . ASP C 1 143 ? 29.112 11.043 30.980 1.00 34.61 144 ASP B N 1
ATOM 4618 C CA . ASP C 1 143 ? 29.514 11.803 29.803 1.00 39.84 144 ASP B CA 1
ATOM 4619 C C . ASP C 1 143 ? 28.627 13.059 29.680 1.00 36.53 144 ASP B C 1
ATOM 4620 O O . ASP C 1 143 ? 27.401 12.957 29.762 1.00 37.75 144 ASP B O 1
ATOM 4625 N N . TYR C 1 144 ? 29.226 14.239 29.525 1.00 36.23 145 TYR B N 1
ATOM 4626 C CA . TYR C 1 144 ? 28.427 15.476 29.638 1.00 36.88 145 TYR B CA 1
ATOM 4627 C C . TYR C 1 144 ? 27.280 15.558 28.609 1.00 37.21 145 TYR B C 1
ATOM 4628 O O . TYR C 1 144 ? 26.207 16.083 28.919 1.00 36.99 145 TYR B O 1
ATOM 4637 N N . ILE C 1 145 ? 27.491 15.006 27.413 1.00 36.84 146 ILE B N 1
ATOM 4638 C CA . ILE C 1 145 ? 26.448 15.039 26.378 1.00 39.84 146 ILE B CA 1
ATOM 4639 C C . ILE C 1 145 ? 25.198 14.260 26.815 1.00 38.17 146 ILE B C 1
ATOM 4640 O O . ILE C 1 145 ? 24.076 14.759 26.724 1.00 40.16 146 ILE B O 1
ATOM 4645 N N . ILE C 1 146 ? 25.403 13.036 27.288 1.00 36.75 147 ILE B N 1
ATOM 4646 C CA . ILE C 1 146 ? 24.316 12.222 27.830 1.00 39.67 147 ILE B CA 1
ATOM 4647 C C . ILE C 1 146 ? 23.617 12.952 28.980 1.00 37.80 147 ILE B C 1
ATOM 4648 O O . ILE C 1 146 ? 22.394 13.049 29.019 1.00 42.28 147 ILE B O 1
ATOM 4653 N N . SER C 1 147 ? 24.418 13.468 29.905 1.00 37.26 148 SER B N 1
ATOM 4654 C CA . SER C 1 147 ? 23.928 14.230 31.045 1.00 36.15 148 SER B CA 1
ATOM 4655 C C . SER C 1 147 ? 23.044 15.392 30.579 1.00 39.49 148 SER B C 1
ATOM 4656 O O . SER C 1 147 ? 21.927 15.575 31.081 1.00 41.85 148 SER B O 1
ATOM 4659 N N . ASP C 1 148 ? 23.520 16.165 29.604 1.00 33.09 149 ASP B N 1
ATOM 4660 C CA . ASP C 1 148 ? 22.732 17.310 29.132 1.00 34.82 149 ASP B CA 1
ATOM 4661 C C . ASP C 1 148 ? 21.452 16.873 28.408 1.00 49.38 149 ASP B C 1
ATOM 4662 O O . ASP C 1 148 ? 20.387 17.444 28.622 1.00 44.53 149 ASP B O 1
ATOM 4667 N N . LEU C 1 149 ? 21.552 15.863 27.544 1.00 45.43 150 LEU B N 1
ATOM 4668 C CA . LEU C 1 149 ? 20.417 15.533 26.687 1.00 45.37 150 LEU B CA 1
ATOM 4669 C C . LEU C 1 149 ? 19.365 14.598 27.287 1.00 42.26 150 LEU B C 1
ATOM 4670 O O . LEU C 1 149 ? 18.202 14.638 26.868 1.00 44.29 150 LEU B O 1
ATOM 4675 N N . ASN C 1 150 ? 19.767 13.747 28.231 1.00 40.38 151 ASN B N 1
ATOM 4676 C CA . ASN C 1 150 ? 18.851 12.741 28.779 1.00 41.27 151 ASN B CA 1
ATOM 4677 C C . ASN C 1 150 ? 17.706 13.401 29.531 1.00 42.65 151 ASN B C 1
ATOM 4678 O O . ASN C 1 150 ? 17.950 14.168 30.455 1.00 43.46 151 ASN B O 1
ATOM 4683 N N . ASN C 1 151 ? 16.471 13.087 29.133 1.00 50.45 152 ASN B N 1
ATOM 4684 C CA . ASN C 1 151 ? 15.260 13.717 29.672 1.00 55.18 152 ASN B CA 1
ATOM 4685 C C . ASN C 1 151 ? 15.179 15.216 29.394 1.00 51.19 152 ASN B C 1
ATOM 4686 O O . ASN C 1 151 ? 14.442 15.946 30.071 1.00 45.63 152 ASN B O 1
ATOM 4691 N N . PHE C 1 152 ? 15.942 15.671 28.407 1.00 42.35 153 PHE B N 1
ATOM 4692 C CA . PHE C 1 152 ? 15.841 17.038 27.944 1.00 40.83 153 PHE B CA 1
ATOM 4693 C C . PHE C 1 152 ? 14.682 17.137 26.953 1.00 44.82 153 PHE B C 1
ATOM 4694 O O . PHE C 1 152 ? 14.623 16.379 25.964 1.00 40.01 153 PHE B O 1
ATOM 4702 N N . THR C 1 153 ? 13.758 18.060 27.215 1.00 43.20 154 THR B N 1
ATOM 4703 C CA . THR C 1 153 ? 12.706 18.361 26.257 1.00 43.98 154 THR B CA 1
ATOM 4704 C C . THR C 1 153 ? 13.158 19.537 25.397 1.00 44.91 154 THR B C 1
ATOM 4705 O O . THR C 1 153 ? 13.379 20.632 25.894 1.00 45.61 154 THR B O 1
ATOM 4709 N N . CYS C 1 154 ? 13.322 19.301 24.102 1.00 42.19 155 CYS B N 1
ATOM 4710 C CA . CYS C 1 154 ? 13.966 20.294 23.257 1.00 44.01 155 CYS B CA 1
ATOM 4711 C C . CYS C 1 154 ? 13.151 20.634 22.034 1.00 39.70 155 CYS B C 1
ATOM 4712 O O . CYS C 1 154 ? 12.052 20.126 21.839 1.00 46.69 155 CYS B O 1
ATOM 4715 N N . LYS C 1 155 ? 13.696 21.533 21.229 1.00 46.18 156 LYS B N 1
ATOM 4716 C CA . LYS C 1 155 ? 13.235 21.713 19.869 1.00 48.29 156 LYS B CA 1
ATOM 4717 C C . LYS C 1 155 ? 14.459 21.520 19.003 1.00 47.46 156 LYS B C 1
ATOM 4718 O O . LYS C 1 155 ? 15.585 21.773 19.441 1.00 48.81 156 LYS B O 1
ATOM 4724 N N . ILE C 1 156 ? 14.244 21.044 17.786 1.00 51.46 157 ILE B N 1
ATOM 4725 C CA . ILE C 1 156 ? 15.347 20.655 16.924 1.00 56.42 157 ILE B CA 1
ATOM 4726 C C . ILE C 1 156 ? 15.292 21.484 15.647 1.00 56.48 157 ILE B C 1
ATOM 4727 O O . ILE C 1 156 ? 14.309 21.413 14.911 1.00 57.83 157 ILE B O 1
ATOM 4732 N N . SER C 1 157 ? 16.340 22.268 15.389 1.00 54.71 158 SER B N 1
ATOM 4733 C CA . SER C 1 157 ? 16.360 23.150 14.223 1.00 61.24 158 SER B CA 1
ATOM 4734 C C . SER C 1 157 ? 17.496 22.832 13.247 1.00 69.53 158 SER B C 1
ATOM 4735 O O . SER C 1 157 ? 18.631 22.571 13.657 1.00 67.25 158 SER B O 1
ATOM 4738 N N . PRO C 1 158 ? 17.196 22.868 11.942 1.00 74.34 159 PRO B N 1
ATOM 4739 C CA . PRO C 1 158 ? 18.299 22.854 10.971 1.00 74.13 159 PRO B CA 1
ATOM 4740 C C . PRO C 1 158 ? 19.084 24.155 11.127 1.00 76.06 159 PRO B C 1
ATOM 4741 O O . PRO C 1 158 ? 18.497 25.179 11.506 1.00 75.90 159 PRO B O 1
ATOM 4745 N N . ILE C 1 159 ? 20.389 24.124 10.882 1.00 80.78 160 ILE B N 1
ATOM 4746 C CA . ILE C 1 159 ? 21.176 25.352 10.971 1.00 92.23 160 ILE B CA 1
ATOM 4747 C C . ILE C 1 159 ? 20.951 26.253 9.759 1.00 98.17 160 ILE B C 1
ATOM 4748 O O . ILE C 1 159 ? 21.429 27.387 9.729 1.00 104.31 160 ILE B O 1
ATOM 4753 N N . LEU C 1 160 ? 20.217 25.746 8.771 1.00 97.98 161 LEU B N 1
ATOM 4754 C CA . LEU C 1 160 ? 19.880 26.523 7.578 1.00 105.21 161 LEU B CA 1
ATOM 4755 C C . LEU C 1 160 ? 18.610 27.373 7.737 1.00 107.61 161 LEU B C 1
ATOM 4756 O O . LEU C 1 160 ? 18.321 28.230 6.897 1.00 110.50 161 LEU B O 1
ATOM 4761 N N . ASP C 1 161 ? 17.856 27.118 8.806 1.00 104.43 162 ASP B N 1
ATOM 4762 C CA . ASP C 1 161 ? 16.797 28.021 9.256 1.00 99.86 162 ASP B CA 1
ATOM 4763 C C . ASP C 1 161 ? 16.489 27.734 10.718 1.00 92.30 162 ASP B C 1
ATOM 4764 O O . ASP C 1 161 ? 15.774 26.783 11.041 1.00 90.80 162 ASP B O 1
ATOM 4769 N N . LEU C 1 162 ? 17.042 28.563 11.596 1.00 89.55 163 LEU B N 1
ATOM 4770 C CA . LEU C 1 162 ? 16.871 28.387 13.030 1.00 84.28 163 LEU B CA 1
ATOM 4771 C C . LEU C 1 162 ? 15.435 28.628 13.470 1.00 84.38 163 LEU B C 1
ATOM 4772 O O . LEU C 1 162 ? 14.999 28.120 14.498 1.00 81.33 163 LEU B O 1
ATOM 4777 N N . ASN C 1 163 ? 14.699 29.412 12.695 1.00 87.00 164 ASN B N 1
ATOM 4778 C CA . ASN C 1 163 ? 13.315 29.691 13.040 1.00 87.10 164 ASN B CA 1
ATOM 4779 C C . ASN C 1 163 ? 12.364 28.599 12.573 1.00 79.54 164 ASN B C 1
ATOM 4780 O O . ASN C 1 163 ? 11.149 28.698 12.765 1.00 76.66 164 ASN B O 1
ATOM 4785 N N . LYS C 1 164 ? 12.921 27.562 11.953 1.00 75.26 165 LYS B N 1
ATOM 4786 C CA . LYS C 1 164 ? 12.148 26.366 11.651 1.00 72.68 165 LYS B CA 1
ATOM 4787 C C . LYS C 1 164 ? 12.579 25.220 12.549 1.00 72.95 165 LYS B C 1
ATOM 4788 O O . LYS C 1 164 ? 13.522 25.351 13.332 1.00 70.10 165 LYS B O 1
ATOM 4794 N N . VAL C 1 165 ? 11.897 24.090 12.416 1.00 73.72 166 VAL B N 1
ATOM 4795 C CA . VAL C 1 165 ? 11.893 23.111 13.484 1.00 67.95 166 VAL B CA 1
ATOM 4796 C C . VAL C 1 165 ? 11.371 21.770 12.976 1.00 62.02 166 VAL B C 1
ATOM 4797 O O . VAL C 1 165 ? 10.477 21.718 12.135 1.00 64.67 166 VAL B O 1
ATOM 4801 N N . VAL C 1 166 ? 11.939 20.684 13.481 1.00 57.72 167 VAL B N 1
ATOM 4802 C CA . VAL C 1 166 ? 11.446 19.360 13.136 1.00 62.76 167 VAL B CA 1
ATOM 4803 C C . VAL C 1 166 ? 10.163 19.080 13.909 1.00 60.32 167 VAL B C 1
ATOM 4804 O O . VAL C 1 166 ? 10.159 19.098 15.136 1.00 60.17 167 VAL B O 1
ATOM 4808 N N . GLN C 1 167 ? 9.071 18.820 13.203 1.00 64.89 168 GLN B N 1
ATOM 4809 C CA . GLN C 1 167 ? 7.816 18.536 13.886 1.00 62.31 168 GLN B CA 1
ATOM 4810 C C . GLN C 1 167 ? 7.135 17.256 13.411 1.00 67.35 168 GLN B C 1
ATOM 4811 O O . GLN C 1 167 ? 7.372 16.775 12.297 1.00 68.43 168 GLN B O 1
ATOM 4817 N N . GLN C 1 168 ? 6.296 16.706 14.280 1.00 64.22 169 GLN B N 1
ATOM 4818 C CA . GLN C 1 168 ? 5.277 15.765 13.864 1.00 70.08 169 GLN B CA 1
ATOM 4819 C C . GLN C 1 168 ? 4.102 16.624 13.410 1.00 77.86 169 GLN B C 1
ATOM 4820 O O . GLN C 1 168 ? 3.960 17.761 13.872 1.00 78.90 169 GLN B O 1
ATOM 4826 N N . VAL C 1 169 ? 3.274 16.111 12.500 1.00 79.35 170 VAL B N 1
ATOM 4827 C CA . VAL C 1 169 ? 2.209 16.920 11.914 1.00 76.34 170 VAL B CA 1
ATOM 4828 C C . VAL C 1 169 ? 1.020 17.168 12.848 1.00 75.83 170 VAL B C 1
ATOM 4829 O O . VAL C 1 169 ? 0.630 18.319 13.059 1.00 72.50 170 VAL B O 1
ATOM 4833 N N . ASP C 1 170 ? 0.431 16.099 13.378 1.00 75.21 171 ASP B N 1
ATOM 4834 C CA . ASP C 1 170 ? -0.566 16.237 14.439 1.00 79.01 171 ASP B CA 1
ATOM 4835 C C . ASP C 1 170 ? -0.699 14.936 15.202 1.00 77.47 171 ASP B C 1
ATOM 4836 O O . ASP C 1 170 ? 0.008 13.971 14.907 1.00 83.06 171 ASP B O 1
ATOM 4841 N N . VAL C 1 171 ? -1.608 14.910 16.168 1.00 70.65 172 VAL B N 1
ATOM 4842 C CA . VAL C 1 171 ? -1.724 13.774 17.069 1.00 70.93 172 VAL B CA 1
ATOM 4843 C C . VAL C 1 171 ? -2.017 12.453 16.322 1.00 82.65 172 VAL B C 1
ATOM 4844 O O . VAL C 1 171 ? -1.637 11.377 16.793 1.00 81.48 172 VAL B O 1
ATOM 4848 N N . THR C 1 172 ? -2.649 12.545 15.149 1.00 88.42 173 THR B N 1
ATOM 4849 C CA . THR C 1 172 ? -2.934 11.366 14.319 1.00 96.33 173 THR B CA 1
ATOM 4850 C C . THR C 1 172 ? -2.014 11.193 13.101 1.00 106.45 173 THR B C 1
ATOM 4851 O O . THR C 1 172 ? -1.562 10.079 12.824 1.00 117.34 173 THR B O 1
ATOM 4855 N N . ASN C 1 173 ? -1.773 12.266 12.346 1.00 100.99 174 ASN B N 1
ATOM 4856 C CA . ASN C 1 173 ? -0.777 12.201 11.274 1.00 96.39 174 ASN B CA 1
ATOM 4857 C C . ASN C 1 173 ? 0.616 12.084 11.891 1.00 89.08 174 ASN B C 1
ATOM 4858 O O . ASN C 1 173 ? 1.172 13.068 12.389 1.00 80.50 174 ASN B O 1
ATOM 4863 N N . LEU C 1 174 ? 1.164 10.871 11.851 1.00 88.25 175 LEU B N 1
ATOM 4864 C CA . LEU C 1 174 ? 2.434 10.549 12.497 1.00 87.01 175 LEU B CA 1
ATOM 4865 C C . LEU C 1 174 ? 3.645 10.787 11.582 1.00 83.81 175 LEU B C 1
ATOM 4866 O O . LEU C 1 174 ? 4.763 10.393 11.905 1.00 80.60 175 LEU B O 1
ATOM 4871 N N . ASN C 1 175 ? 3.414 11.434 10.444 1.00 87.33 176 ASN B N 1
ATOM 4872 C CA . ASN C 1 175 ? 4.498 11.883 9.579 1.00 82.62 176 ASN B CA 1
ATOM 4873 C C . ASN C 1 175 ? 5.318 13.001 10.203 1.00 87.95 176 ASN B C 1
ATOM 4874 O O . ASN C 1 175 ? 4.842 13.725 11.101 1.00 84.60 176 ASN B O 1
ATOM 4879 N N . VAL C 1 176 ? 6.543 13.171 9.708 1.00 85.78 177 VAL B N 1
ATOM 4880 C CA . VAL C 1 176 ? 7.458 14.175 10.264 1.00 82.41 177 VAL B CA 1
ATOM 4881 C C . VAL C 1 176 ? 7.937 15.166 9.187 1.00 84.43 177 VAL B C 1
ATOM 4882 O O . VAL C 1 176 ? 8.597 14.774 8.236 1.00 86.35 177 VAL B O 1
ATOM 4886 N N . ASN C 1 177 ? 7.600 16.444 9.335 1.00 83.28 178 ASN B N 1
ATOM 4887 C CA . ASN C 1 177 ? 8.030 17.475 8.405 1.00 88.52 178 ASN B CA 1
ATOM 4888 C C . ASN C 1 177 ? 8.672 18.679 9.070 1.00 89.46 178 ASN B C 1
ATOM 4889 O O . ASN C 1 177 ? 8.646 18.814 10.268 1.00 84.97 178 ASN B O 1
ATOM 4894 N N . LEU C 1 178 ? 9.238 19.552 8.256 1.00 90.51 179 LEU B N 1
ATOM 4895 C CA . LEU C 1 178 ? 9.788 20.807 8.767 1.00 87.14 179 LEU B CA 1
ATOM 4896 C C . LEU C 1 178 ? 8.676 21.843 8.791 1.00 84.46 179 LEU B C 1
ATOM 4897 O O . LEU C 1 178 ? 7.818 21.849 7.911 1.00 91.45 179 LEU B O 1
ATOM 4902 N N . TYR C 1 179 ? 8.665 22.695 9.807 1.00 80.40 180 TYR B N 1
ATOM 4903 C CA . TYR C 1 179 ? 7.659 23.753 9.903 1.00 80.64 180 TYR B CA 1
ATOM 4904 C C . TYR C 1 179 ? 8.189 24.869 10.798 1.00 76.57 180 TYR B C 1
ATOM 4905 O O . TYR C 1 179 ? 9.074 24.644 11.626 1.00 79.00 180 TYR B O 1
ATOM 4914 N N . THR C 1 180 ? 7.658 26.073 10.623 1.00 76.66 181 THR B N 1
ATOM 4915 C CA . THR C 1 180 ? 8.050 27.214 11.445 1.00 73.35 181 THR B CA 1
ATOM 4916 C C . THR C 1 180 ? 7.659 27.008 12.914 1.00 64.68 181 THR B C 1
ATOM 4917 O O . THR C 1 180 ? 6.582 26.481 13.211 1.00 66.65 181 THR B O 1
ATOM 4921 N N . TRP C 1 181 ? 8.532 27.439 13.821 1.00 60.41 182 TRP B N 1
ATOM 4922 C CA . TRP C 1 181 ? 8.306 27.310 15.264 1.00 61.58 182 TRP B CA 1
ATOM 4923 C C . TRP C 1 181 ? 7.049 28.055 15.694 1.00 57.86 182 TRP B C 1
ATOM 4924 O O . TRP C 1 181 ? 6.877 29.235 15.378 1.00 63.43 182 TRP B O 1
ATOM 4935 N N . ASP C 1 182 ? 6.160 27.355 16.391 1.00 51.36 183 ASP B N 1
ATOM 4936 C CA . ASP C 1 182 ? 4.963 27.977 16.956 1.00 55.16 183 ASP B CA 1
ATOM 4937 C C . ASP C 1 182 ? 4.677 27.495 18.387 1.00 48.19 183 ASP B C 1
ATOM 4938 O O . ASP C 1 182 ? 3.571 27.678 18.898 1.00 51.34 183 ASP B O 1
ATOM 4943 N N . TYR C 1 183 ? 5.675 26.865 19.005 1.00 45.48 184 TYR B N 1
ATOM 4944 C CA . TYR C 1 183 ? 5.588 26.367 20.386 1.00 54.89 184 TYR B CA 1
ATOM 4945 C C . TYR C 1 183 ? 4.649 25.164 20.561 1.00 53.45 184 TYR B C 1
ATOM 4946 O O . TYR C 1 183 ? 4.406 24.725 21.688 1.00 53.24 184 TYR B O 1
ATOM 4955 N N . GLY C 1 184 ? 4.123 24.629 19.460 1.00 57.28 185 GLY B N 1
ATOM 4956 C CA . GLY C 1 184 ? 3.242 23.473 19.529 1.00 45.99 185 GLY B CA 1
ATOM 4957 C C . GLY C 1 184 ? 3.934 22.263 20.142 1.00 46.38 185 GLY B C 1
ATOM 4958 O O . GLY C 1 184 ? 5.148 22.099 19.994 1.00 44.58 185 GLY B O 1
ATOM 4959 N N . ARG C 1 185 ? 3.178 21.418 20.840 1.00 44.40 186 ARG B N 1
ATOM 4960 C CA . ARG C 1 185 ? 3.761 20.214 21.444 1.00 51.04 186 ARG B CA 1
ATOM 4961 C C . ARG C 1 185 ? 4.273 19.257 20.365 1.00 47.88 186 ARG B C 1
ATOM 4962 O O . ARG C 1 185 ? 5.236 18.526 20.572 1.00 44.91 186 ARG B O 1
ATOM 4970 N N . ASN C 1 186 ? 3.637 19.281 19.202 1.00 47.72 187 ASN B N 1
ATOM 4971 C CA . ASN C 1 186 ? 4.105 18.488 18.069 1.00 49.88 187 ASN B CA 1
ATOM 4972 C C . ASN C 1 186 ? 5.483 18.934 17.586 1.00 57.26 187 ASN B C 1
ATOM 4973 O O . ASN C 1 186 ? 6.125 18.244 16.797 1.00 55.56 187 ASN B O 1
ATOM 4978 N N . GLN C 1 187 ? 5.939 20.088 18.064 1.00 46.47 188 GLN B N 1
ATOM 4979 C CA . GLN C 1 187 ? 7.257 20.605 17.698 1.00 49.93 188 GLN B CA 1
ATOM 4980 C C . GLN C 1 187 ? 8.314 20.436 18.801 1.00 46.09 188 GLN B C 1
ATOM 4981 O O . GLN C 1 187 ? 9.419 20.972 18.696 1.00 52.50 188 GLN B O 1
ATOM 4987 N N . LYS C 1 188 ? 7.990 19.696 19.855 1.00 42.51 189 LYS B N 1
ATOM 4988 C CA . LYS C 1 188 ? 8.976 19.433 20.905 1.00 42.24 189 LYS B CA 1
ATOM 4989 C C . LYS C 1 188 ? 9.229 17.943 21.102 1.00 43.80 189 LYS B C 1
ATOM 4990 O O . LYS C 1 188 ? 8.325 17.119 20.917 1.00 48.94 189 LYS B O 1
ATOM 4996 N N . TRP C 1 189 ? 10.460 17.622 21.496 1.00 44.59 190 TRP B N 1
ATOM 4997 C CA . TRP C 1 189 ? 10.922 16.244 21.638 1.00 53.15 190 TRP B CA 1
ATOM 4998 C C . TRP C 1 189 ? 11.611 16.031 22.982 1.00 48.27 190 TRP B C 1
ATOM 4999 O O . TRP C 1 189 ? 12.548 16.753 23.325 1.00 45.34 190 TRP B O 1
ATOM 5010 N N . THR C 1 190 ? 11.149 15.038 23.734 1.00 48.02 191 THR B N 1
ATOM 5011 C CA . THR C 1 190 ? 11.830 14.652 24.961 1.00 50.72 191 THR B CA 1
ATOM 5012 C C . THR C 1 190 ? 12.798 13.533 24.638 1.00 46.38 191 THR B C 1
ATOM 5013 O O . THR C 1 190 ? 12.395 12.438 24.241 1.00 54.70 191 THR B O 1
ATOM 5017 N N . ILE C 1 191 ? 14.081 13.829 24.789 1.00 42.90 192 ILE B N 1
ATOM 5018 C CA . ILE C 1 191 ? 15.142 12.877 24.499 1.00 45.96 192 ILE B CA 1
ATOM 5019 C C . ILE C 1 191 ? 15.310 11.937 25.683 1.00 48.90 192 ILE B C 1
ATOM 5020 O O . ILE C 1 191 ? 15.279 12.371 26.833 1.00 46.27 192 ILE B O 1
ATOM 5025 N N . ARG C 1 192 ? 15.480 10.652 25.397 1.00 51.18 193 ARG B N 1
ATOM 5026 C CA . ARG C 1 192 ? 15.724 9.652 26.429 1.00 56.25 193 ARG B CA 1
ATOM 5027 C C . ARG C 1 192 ? 16.905 8.789 26.008 1.00 54.33 193 ARG B C 1
ATOM 5028 O O . ARG C 1 192 ? 16.934 8.273 24.887 1.00 52.08 193 ARG B O 1
ATOM 5036 N N . TYR C 1 193 ? 17.875 8.626 26.902 1.00 53.57 194 TYR B N 1
ATOM 5037 C CA . TYR C 1 193 ? 19.029 7.794 26.607 1.00 52.37 194 TYR B CA 1
ATOM 5038 C C . TYR C 1 193 ? 18.779 6.385 27.123 1.00 57.90 194 TYR B C 1
ATOM 5039 O O . TYR C 1 193 ? 18.346 6.200 28.264 1.00 63.63 194 TYR B O 1
ATOM 5048 N N . ASN C 1 194 ? 19.034 5.397 26.275 1.00 63.00 195 ASN B N 1
ATOM 5049 C CA . ASN C 1 194 ? 18.903 4.001 26.671 1.00 65.06 195 ASN B CA 1
ATOM 5050 C C . ASN C 1 194 ? 20.297 3.429 26.930 1.00 69.90 195 ASN B C 1
ATOM 5051 O O . ASN C 1 194 ? 21.061 3.164 25.993 1.00 70.34 195 ASN B O 1
ATOM 5056 N N . GLU C 1 195 ? 20.622 3.270 28.213 1.00 77.14 196 GLU B N 1
ATOM 5057 C CA . GLU C 1 195 ? 21.958 2.877 28.653 1.00 82.80 196 GLU B CA 1
ATOM 5058 C C . GLU C 1 195 ? 22.357 1.558 28.028 1.00 87.28 196 GLU B C 1
ATOM 5059 O O . GLU C 1 195 ? 23.530 1.331 27.739 1.00 88.64 196 GLU B O 1
ATOM 5065 N N . GLU C 1 196 ? 21.366 0.700 27.809 1.00 92.15 197 GLU B N 1
ATOM 5066 C CA . GLU C 1 196 ? 21.605 -0.613 27.234 1.00 99.02 197 GLU B CA 1
ATOM 5067 C C . GLU C 1 196 ? 22.099 -0.516 25.799 1.00 96.64 197 GLU B C 1
ATOM 5068 O O . GLU C 1 196 ? 23.124 -1.106 25.449 1.00 96.18 197 GLU B O 1
ATOM 5074 N N . LYS C 1 197 ? 21.373 0.228 24.968 1.00 90.84 198 LYS B N 1
ATOM 5075 C CA . LYS C 1 197 ? 21.679 0.250 23.543 1.00 90.23 198 LYS B CA 1
ATOM 5076 C C . LYS C 1 197 ? 22.712 1.307 23.209 1.00 83.19 198 LYS B C 1
ATOM 5077 O O . LYS C 1 197 ? 23.153 1.412 22.061 1.00 73.11 198 LYS B O 1
ATOM 5083 N N . ALA C 1 198 ? 23.107 2.062 24.232 1.00 75.25 199 ALA B N 1
ATOM 5084 C CA . ALA C 1 198 ? 24.023 3.193 24.081 1.00 73.11 199 ALA B CA 1
ATOM 5085 C C . ALA C 1 198 ? 23.566 4.129 22.965 1.00 67.25 199 ALA B C 1
ATOM 5086 O O . ALA C 1 198 ? 24.346 4.508 22.089 1.00 66.97 199 ALA B O 1
ATOM 5088 N N . ALA C 1 199 ? 22.291 4.494 23.002 1.00 62.34 200 ALA B N 1
ATOM 5089 C CA . ALA C 1 199 ? 21.717 5.364 21.983 1.00 61.40 200 ALA B CA 1
ATOM 5090 C C . ALA C 1 199 ? 20.493 6.068 22.543 1.00 61.66 200 ALA B C 1
ATOM 5091 O O . ALA C 1 199 ? 20.021 5.733 23.630 1.00 69.31 200 ALA B O 1
ATOM 5093 N N . TYR C 1 200 ? 19.972 7.029 21.788 1.00 57.38 201 TYR B N 1
ATOM 5094 C CA . TYR C 1 200 ? 18.867 7.850 22.249 1.00 57.18 201 TYR B CA 1
ATOM 5095 C C . TYR C 1 200 ? 17.587 7.600 21.456 1.00 62.40 201 TYR B C 1
ATOM 5096 O O . TYR C 1 200 ? 17.631 7.133 20.321 1.00 67.11 201 TYR B O 1
ATOM 5105 N N . GLN C 1 201 ? 16.451 7.954 22.056 1.00 60.81 202 GLN B N 1
ATOM 5106 C CA . GLN C 1 201 ? 15.180 8.078 21.339 1.00 60.52 202 GLN B CA 1
ATOM 5107 C C . GLN C 1 201 ? 14.644 9.502 21.492 1.00 57.84 202 GLN B C 1
ATOM 5108 O O . GLN C 1 201 ? 14.928 10.175 22.487 1.00 48.76 202 GLN B O 1
ATOM 5114 N N . PHE C 1 202 ? 13.867 9.948 20.512 1.00 56.87 203 PHE B N 1
ATOM 5115 C CA . PHE C 1 202 ? 13.216 11.244 20.588 1.00 54.22 203 PHE B CA 1
ATOM 5116 C C . PHE C 1 202 ? 11.712 11.029 20.758 1.00 53.79 203 PHE B C 1
ATOM 5117 O O . PHE C 1 202 ? 11.043 10.551 19.841 1.00 54.57 203 PHE B O 1
ATOM 5125 N N . PHE C 1 203 ? 11.192 11.349 21.941 1.00 50.36 204 PHE B N 1
ATOM 5126 C CA . PHE C 1 203 ? 9.763 11.222 22.219 1.00 52.40 204 PHE B CA 1
ATOM 5127 C C . PHE C 1 203 ? 9.057 12.520 21.868 1.00 53.51 204 PHE B C 1
ATOM 5128 O O . PHE C 1 203 ? 9.373 13.569 22.439 1.00 52.88 204 PHE B O 1
ATOM 5136 N N . ASN C 1 204 ? 8.110 12.468 20.933 1.00 53.71 205 ASN B N 1
ATOM 5137 C CA . ASN C 1 204 ? 7.343 13.669 20.593 1.00 54.74 205 ASN B CA 1
ATOM 5138 C C . ASN C 1 204 ? 6.321 13.949 21.689 1.00 60.56 205 ASN B C 1
ATOM 5139 O O . ASN C 1 204 ? 5.632 13.028 22.137 1.00 61.61 205 ASN B O 1
ATOM 5144 N N . THR C 1 205 ? 6.203 15.204 22.121 1.00 53.54 206 THR B N 1
ATOM 5145 C CA . THR C 1 205 ? 5.426 15.484 23.329 1.00 50.80 206 THR B CA 1
ATOM 5146 C C . THR C 1 205 ? 3.915 15.567 23.100 1.00 56.80 206 THR B C 1
ATOM 5147 O O . THR C 1 205 ? 3.150 15.756 24.049 1.00 59.11 206 THR B O 1
ATOM 5151 N N . ILE C 1 206 ? 3.488 15.422 21.846 1.00 58.57 207 ILE B N 1
ATOM 5152 C CA . ILE C 1 206 ? 2.062 15.325 21.540 1.00 64.92 207 ILE B CA 1
ATOM 5153 C C . ILE C 1 206 ? 1.575 13.864 21.657 1.00 72.07 207 ILE B C 1
ATOM 5154 O O . ILE C 1 206 ? 0.375 13.608 21.750 1.00 75.01 207 ILE B O 1
ATOM 5159 N N . LEU C 1 207 ? 2.513 12.916 21.668 1.00 79.70 208 LEU B N 1
ATOM 5160 C CA . LEU C 1 207 ? 2.199 11.513 21.988 1.00 85.41 208 LEU B CA 1
ATOM 5161 C C . LEU C 1 207 ? 2.798 11.030 23.310 1.00 88.19 208 LEU B C 1
ATOM 5162 O O . LEU C 1 207 ? 3.852 11.495 23.752 1.00 83.54 208 LEU B O 1
ATOM 5167 N N . SER C 1 208 ? 2.115 10.063 23.912 1.00 96.17 209 SER B N 1
ATOM 5168 C CA . SER C 1 208 ? 2.586 9.412 25.122 1.00 97.27 209 SER B CA 1
ATOM 5169 C C . SER C 1 208 ? 3.781 8.507 24.828 1.00 93.33 209 SER B C 1
ATOM 5170 O O . SER C 1 208 ? 4.767 8.524 25.564 1.00 89.13 209 SER B O 1
ATOM 5173 N N . ASN C 1 209 ? 3.697 7.731 23.749 1.00 93.52 210 ASN B N 1
ATOM 5174 C CA . ASN C 1 209 ? 4.774 6.808 23.402 1.00 95.24 210 ASN B CA 1
ATOM 5175 C C . ASN C 1 209 ? 5.208 6.868 21.943 1.00 92.14 210 ASN B C 1
ATOM 5176 O O . ASN C 1 209 ? 5.784 5.909 21.425 1.00 96.69 210 ASN B O 1
ATOM 5181 N N . GLY C 1 210 ? 4.918 7.980 21.278 1.00 79.13 211 GLY B N 1
ATOM 5182 C CA . GLY C 1 210 ? 5.401 8.191 19.926 1.00 77.42 211 GLY B CA 1
ATOM 5183 C C . GLY C 1 210 ? 6.867 8.581 19.926 1.00 73.54 211 GLY B C 1
ATOM 5184 O O . GLY C 1 210 ? 7.247 9.575 20.553 1.00 70.80 211 GLY B O 1
ATOM 5185 N N . VAL C 1 211 ? 7.700 7.800 19.241 1.00 72.38 212 VAL B N 1
ATOM 5186 C CA . VAL C 1 211 ? 9.120 8.130 19.135 1.00 71.00 212 VAL B CA 1
ATOM 5187 C C . VAL C 1 211 ? 9.538 8.323 17.684 1.00 65.78 212 VAL B C 1
ATOM 5188 O O . VAL C 1 211 ? 8.907 7.790 16.790 1.00 72.51 212 VAL B O 1
ATOM 5192 N N . LEU C 1 212 ? 10.596 9.092 17.457 1.00 64.91 213 LEU B N 1
ATOM 5193 C CA . LEU C 1 212 ? 11.072 9.339 16.104 1.00 66.53 213 LEU B CA 1
ATOM 5194 C C . LEU C 1 212 ? 11.636 8.041 15.554 1.00 72.88 213 LEU B C 1
ATOM 5195 O O . LEU C 1 212 ? 12.588 7.493 16.111 1.00 71.15 213 LEU B O 1
ATOM 5200 N N . THR C 1 213 ? 11.051 7.546 14.466 1.00 80.99 214 THR B N 1
ATOM 5201 C CA . THR C 1 213 ? 11.449 6.244 13.931 1.00 80.02 214 THR B CA 1
ATOM 5202 C C . THR C 1 213 ? 11.787 6.275 12.440 1.00 86.64 214 THR B C 1
ATOM 5203 O O . THR C 1 213 ? 10.956 6.650 11.606 1.00 90.57 214 THR B O 1
ATOM 5207 N N . TRP C 1 214 ? 13.006 5.861 12.108 1.00 95.64 215 TRP B N 1
ATOM 5208 C CA . TRP C 1 214 ? 13.359 5.619 10.712 1.00 103.81 215 TRP B CA 1
ATOM 5209 C C . TRP C 1 214 ? 12.629 4.399 10.168 1.00 111.49 215 TRP B C 1
ATOM 5210 O O . TRP C 1 214 ? 12.885 3.261 10.572 1.00 111.87 215 TRP B O 1
ATOM 5221 N N . ILE C 1 215 ? 11.730 4.654 9.229 1.00 114.65 216 ILE B N 1
ATOM 5222 C CA . ILE C 1 215 ? 10.991 3.601 8.566 1.00 122.63 216 ILE B CA 1
ATOM 5223 C C . ILE C 1 215 ? 11.775 3.119 7.351 1.00 125.04 216 ILE B C 1
ATOM 5224 O O . ILE C 1 215 ? 11.537 3.557 6.221 1.00 122.63 216 ILE B O 1
ATOM 5229 N N . PHE C 1 216 ? 12.726 2.221 7.599 1.00 127.03 217 PHE B N 1
ATOM 5230 C CA . PHE C 1 216 ? 13.638 1.768 6.552 1.00 131.05 217 PHE B CA 1
ATOM 5231 C C . PHE C 1 216 ? 12.894 1.089 5.404 1.00 136.09 217 PHE B C 1
ATOM 5232 O O . PHE C 1 216 ? 13.406 0.988 4.284 1.00 129.99 217 PHE B O 1
ATOM 5240 N N . SER C 1 217 ? 11.679 0.637 5.702 1.00 140.17 218 SER B N 1
ATOM 5241 C CA . SER C 1 217 ? 10.832 -0.033 4.729 1.00 143.32 218 SER B CA 1
ATOM 5242 C C . SER C 1 217 ? 10.651 0.835 3.488 1.00 149.75 218 SER B C 1
ATOM 5243 O O . SER C 1 217 ? 11.097 0.465 2.401 1.00 157.29 218 SER B O 1
ATOM 5246 N N . ASN C 1 218 ? 10.028 2.001 3.654 1.00 147.58 219 ASN B N 1
ATOM 5247 C CA . ASN C 1 218 ? 9.916 2.967 2.560 1.00 150.68 219 ASN B CA 1
ATOM 5248 C C . ASN C 1 218 ? 11.238 3.706 2.344 1.00 145.54 219 ASN B C 1
ATOM 5249 O O . ASN C 1 218 ? 11.265 4.930 2.192 1.00 140.10 219 ASN B O 1
ATOM 5254 N N . GLY C 1 219 ? 12.331 2.948 2.356 1.00 145.38 220 GLY B N 1
ATOM 5255 C CA . GLY C 1 219 ? 13.653 3.469 2.070 1.00 145.72 220 GLY B CA 1
ATOM 5256 C C . GLY C 1 219 ? 14.229 4.495 3.028 1.00 140.95 220 GLY B C 1
ATOM 5257 O O . GLY C 1 219 ? 14.754 4.158 4.093 1.00 137.26 220 GLY B O 1
ATOM 5258 N N . ASN C 1 220 ? 14.110 5.759 2.635 1.00 138.76 221 ASN B N 1
ATOM 5259 C CA . ASN C 1 220 ? 14.919 6.834 3.194 1.00 133.30 221 ASN B CA 1
ATOM 5260 C C . ASN C 1 220 ? 14.146 7.806 4.061 1.00 131.44 221 ASN B C 1
ATOM 5261 O O . ASN C 1 220 ? 14.564 8.946 4.246 1.00 128.96 221 ASN B O 1
ATOM 5266 N N . THR C 1 221 ? 13.022 7.362 4.598 1.00 130.78 222 THR B N 1
ATOM 5267 C CA . THR C 1 221 ? 12.063 8.299 5.147 1.00 125.85 222 THR B CA 1
ATOM 5268 C C . THR C 1 221 ? 11.916 8.145 6.656 1.00 112.03 222 THR B C 1
ATOM 5269 O O . THR C 1 221 ? 12.350 7.148 7.225 1.00 105.99 222 THR B O 1
ATOM 5273 N N . VAL C 1 222 ? 11.333 9.152 7.303 1.00 107.38 223 VAL B N 1
ATOM 5274 C CA . VAL C 1 222 ? 11.205 9.157 8.757 1.00 98.04 223 VAL B CA 1
ATOM 5275 C C . VAL C 1 222 ? 9.819 9.612 9.203 1.00 92.04 223 VAL B C 1
ATOM 5276 O O . VAL C 1 222 ? 9.328 10.657 8.775 1.00 91.28 223 VAL B O 1
ATOM 5280 N N . ARG C 1 223 ? 9.192 8.800 10.050 1.00 91.36 224 ARG B N 1
ATOM 5281 C CA . ARG C 1 223 ? 7.966 9.166 10.741 1.00 91.01 224 ARG B CA 1
ATOM 5282 C C . ARG C 1 223 ? 8.218 8.993 12.218 1.00 87.87 224 ARG B C 1
ATOM 5283 O O . ARG C 1 223 ? 9.331 8.687 12.629 1.00 83.58 224 ARG B O 1
ATOM 5291 N N . VAL C 1 224 ? 7.209 9.281 13.011 1.00 90.92 225 VAL B N 1
ATOM 5292 C CA . VAL C 1 224 ? 7.187 8.829 14.363 1.00 91.63 225 VAL B CA 1
ATOM 5293 C C . VAL C 1 224 ? 6.269 7.635 14.410 1.00 98.04 225 VAL B C 1
ATOM 5294 O O . VAL C 1 224 ? 5.403 7.513 13.600 1.00 104.42 225 VAL B O 1
ATOM 5298 N N . SER C 1 225 ? 6.497 6.752 15.354 1.00 96.52 226 SER B N 1
ATOM 5299 C CA . SER C 1 225 ? 5.601 5.663 15.603 1.00 104.59 226 SER B CA 1
ATOM 5300 C C . SER C 1 225 ? 5.750 5.211 17.022 1.00 108.25 226 SER B C 1
ATOM 5301 O O . SER C 1 225 ? 6.622 5.655 17.714 1.00 105.66 226 SER B O 1
ATOM 5304 N N . SER C 1 226 ? 4.881 4.308 17.435 1.00 116.79 227 SER B N 1
ATOM 5305 C CA . SER C 1 226 ? 4.830 3.819 18.788 1.00 123.76 227 SER B CA 1
ATOM 5306 C C . SER C 1 226 ? 6.137 3.237 19.278 1.00 128.47 227 SER B C 1
ATOM 5307 O O . SER C 1 226 ? 6.817 2.529 18.572 1.00 131.30 227 SER B O 1
ATOM 5310 N N . SER C 1 227 ? 6.445 3.528 20.528 1.00 126.96 228 SER B N 1
ATOM 5311 C CA . SER C 1 227 ? 7.631 3.044 21.171 1.00 127.28 228 SER B CA 1
ATOM 5312 C C . SER C 1 227 ? 7.377 1.758 21.902 1.00 132.23 228 SER B C 1
ATOM 5313 O O . SER C 1 227 ? 8.262 1.241 22.558 1.00 128.30 228 SER B O 1
ATOM 5316 N N . ASN C 1 228 ? 6.161 1.248 21.808 1.00 140.91 229 ASN B N 1
ATOM 5317 C CA . ASN C 1 228 ? 5.879 -0.065 22.328 1.00 147.98 229 ASN B CA 1
ATOM 5318 C C . ASN C 1 228 ? 5.980 -1.110 21.247 1.00 155.76 229 ASN B C 1
ATOM 5319 O O . ASN C 1 228 ? 5.321 -2.130 21.287 1.00 160.27 229 ASN B O 1
ATOM 5324 N N . ASP C 1 229 ? 6.826 -0.797 20.270 1.00 156.86 230 ASP B N 1
ATOM 5325 C CA . ASP C 1 229 ? 7.493 -1.724 19.389 1.00 160.46 230 ASP B CA 1
ATOM 5326 C C . ASP C 1 229 ? 8.899 -1.729 19.954 1.00 157.55 230 ASP B C 1
ATOM 5327 O O . ASP C 1 229 ? 9.512 -0.685 20.076 1.00 153.51 230 ASP B O 1
ATOM 5332 N N . GLN C 1 230 ? 9.398 -2.897 20.330 1.00 158.16 231 GLN B N 1
ATOM 5333 C CA . GLN C 1 230 ? 10.493 -3.011 21.287 1.00 154.13 231 GLN B CA 1
ATOM 5334 C C . GLN C 1 230 ? 11.909 -3.159 20.775 1.00 151.70 231 GLN B C 1
ATOM 5335 O O . GLN C 1 230 ? 12.849 -2.663 21.379 1.00 149.05 231 GLN B O 1
ATOM 5341 N N . ASN C 1 231 ? 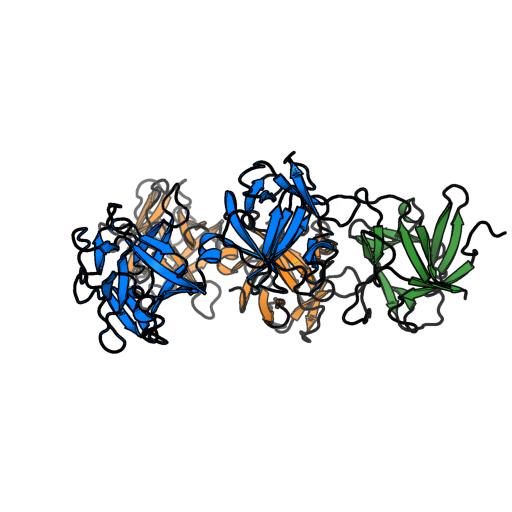12.065 -3.892 19.693 1.00 152.42 232 ASN B N 1
ATOM 5342 C CA . ASN C 1 231 ? 13.377 -4.145 19.148 1.00 150.01 232 ASN B CA 1
ATOM 5343 C C . ASN C 1 231 ? 13.429 -3.670 17.730 1.00 142.35 232 ASN B C 1
ATOM 5344 O O . ASN C 1 231 ? 13.464 -4.460 16.799 1.00 144.17 232 ASN B O 1
ATOM 5349 N N . ASN C 1 232 ? 13.418 -2.357 17.580 1.00 131.21 233 ASN B N 1
ATOM 5350 C CA . ASN C 1 232 ? 13.663 -1.734 16.309 1.00 126.15 233 ASN B CA 1
ATOM 5351 C C . ASN C 1 232 ? 14.779 -0.722 16.524 1.00 120.91 233 ASN B C 1
ATOM 5352 O O . ASN C 1 232 ? 14.605 0.223 17.248 1.00 109.96 233 ASN B O 1
ATOM 5357 N N . ASP C 1 233 ? 15.926 -0.954 15.905 1.00 124.67 234 ASP B N 1
ATOM 5358 C CA . ASP C 1 233 ? 17.111 -0.132 16.085 1.00 120.30 234 ASP B CA 1
ATOM 5359 C C . ASP C 1 233 ? 17.129 1.039 15.103 1.00 119.84 234 ASP B C 1
ATOM 5360 O O . ASP C 1 233 ? 18.180 1.623 14.822 1.00 124.61 234 ASP B O 1
ATOM 5365 N N . ALA C 1 234 ? 15.954 1.373 14.583 1.00 112.51 235 ALA B N 1
ATOM 5366 C CA . ALA C 1 234 ? 15.795 2.594 13.817 1.00 111.08 235 ALA B CA 1
ATOM 5367 C C . ALA C 1 234 ? 14.901 3.549 14.601 1.00 86.11 235 ALA B C 1
ATOM 5368 O O . ALA C 1 234 ? 14.609 4.650 14.151 1.00 93.08 235 ALA B O 1
ATOM 5370 N N . GLN C 1 235 ? 14.454 3.081 15.766 1.00 84.85 236 GLN B N 1
ATOM 5371 C CA . GLN C 1 235 ? 13.782 3.904 16.767 1.00 95.11 236 GLN B CA 1
ATOM 5372 C C . GLN C 1 235 ? 14.854 4.529 17.660 1.00 85.25 236 GLN B C 1
ATOM 5373 O O . GLN C 1 235 ? 14.546 5.217 18.628 1.00 74.51 236 GLN B O 1
ATOM 5379 N N . TYR C 1 236 ? 16.117 4.266 17.325 1.00 88.27 237 TYR B N 1
ATOM 5380 C CA . TYR C 1 236 ? 17.250 4.705 18.135 1.00 83.21 237 TYR B CA 1
ATOM 5381 C C . TYR C 1 236 ? 18.270 5.496 17.316 1.00 83.80 237 TYR B C 1
ATOM 5382 O O . TYR C 1 236 ? 18.437 5.264 16.118 1.00 77.97 237 TYR B O 1
ATOM 5391 N N . TRP C 1 237 ? 18.941 6.439 17.978 1.00 83.33 238 TRP B N 1
ATOM 5392 C CA . TRP C 1 237 ? 19.822 7.384 17.296 1.00 71.62 238 TRP B CA 1
ATOM 5393 C C . TRP C 1 237 ? 21.089 7.681 18.084 1.00 74.49 238 TRP B C 1
ATOM 5394 O O . TRP C 1 237 ? 21.113 7.564 19.310 1.00 74.56 238 TRP B O 1
ATOM 5405 N N . LEU C 1 238 ? 22.135 8.083 17.369 1.00 71.30 239 LEU B N 1
ATOM 5406 C CA . LEU C 1 238 ? 23.358 8.572 17.993 1.00 74.59 239 LEU B CA 1
ATOM 5407 C C . LEU C 1 238 ? 23.508 10.082 17.797 1.00 79.65 239 LEU B C 1
ATOM 5408 O O . LEU C 1 238 ? 23.352 10.597 16.686 1.00 70.49 239 LEU B O 1
ATOM 5413 N N . ILE C 1 239 ? 23.804 10.786 18.887 1.00 73.89 240 ILE B N 1
ATOM 5414 C CA . ILE C 1 239 ? 23.956 12.238 18.851 1.00 72.80 240 ILE B CA 1
ATOM 5415 C C . ILE C 1 239 ? 25.415 12.637 19.115 1.00 76.66 240 ILE B C 1
ATOM 5416 O O . ILE C 1 239 ? 25.970 12.353 20.183 1.00 79.06 240 ILE B O 1
ATOM 5421 N N . ASN C 1 240 ? 26.037 13.267 18.120 1.00 76.79 241 ASN B N 1
ATOM 5422 C CA . ASN C 1 240 ? 27.452 13.639 18.190 1.00 80.40 241 ASN B CA 1
ATOM 5423 C C . ASN C 1 240 ? 27.653 15.139 18.030 1.00 84.02 241 ASN B C 1
ATOM 5424 O O . ASN C 1 240 ? 27.213 15.722 17.046 1.00 87.91 241 ASN B O 1
ATOM 5429 N N . PRO C 1 241 ? 28.334 15.765 19.003 1.00 85.73 242 PRO B N 1
ATOM 5430 C CA . PRO C 1 241 ? 28.527 17.219 18.993 1.00 83.35 242 PRO B CA 1
ATOM 5431 C C . PRO C 1 241 ? 29.398 17.673 17.820 1.00 91.46 242 PRO B C 1
ATOM 5432 O O . PRO C 1 241 ? 30.524 17.182 17.639 1.00 86.70 242 PRO B O 1
ATOM 5436 N N . VAL C 1 242 ? 28.859 18.580 17.011 1.00 94.11 243 VAL B N 1
ATOM 5437 C CA . VAL C 1 242 ? 29.644 19.224 15.974 1.00 97.33 243 VAL B CA 1
ATOM 5438 C C . VAL C 1 242 ? 30.743 19.998 16.692 1.00 94.97 243 VAL B C 1
ATOM 5439 O O . VAL C 1 242 ? 30.478 20.707 17.669 1.00 86.24 243 VAL B O 1
ATOM 5443 N N . SER C 1 243 ? 31.975 19.832 16.220 1.00 98.82 244 SER B N 1
ATOM 5444 C CA . SER C 1 243 ? 33.153 20.321 16.930 1.00 99.96 244 SER B CA 1
ATOM 5445 C C . SER C 1 243 ? 33.170 21.836 17.135 1.00 103.31 244 SER B C 1
ATOM 5446 O O . SER C 1 243 ? 32.879 22.603 16.215 1.00 104.90 244 SER B O 1
ATOM 5449 N N . ASP C 1 244 ? 33.517 22.245 18.353 1.00 105.90 245 ASP B N 1
ATOM 5450 C CA . ASP C 1 244 ? 33.635 23.658 18.732 1.00 112.28 245 ASP B CA 1
ATOM 5451 C C . ASP C 1 244 ? 32.356 24.477 18.552 1.00 112.72 245 ASP B C 1
ATOM 5452 O O . ASP C 1 244 ? 32.396 25.630 18.119 1.00 113.14 245 ASP B O 1
ATOM 5457 N N . THR C 1 245 ? 31.226 23.865 18.893 1.00 113.88 246 THR B N 1
ATOM 5458 C CA . THR C 1 245 ? 29.955 24.574 18.993 1.00 112.25 246 THR B CA 1
ATOM 5459 C C . THR C 1 245 ? 29.484 24.514 20.443 1.00 110.46 246 THR B C 1
ATOM 5460 O O . THR C 1 245 ? 30.260 24.176 21.343 1.00 110.11 246 THR B O 1
ATOM 5464 N N . ASP C 1 246 ? 28.212 24.836 20.661 1.00 104.76 247 ASP B N 1
ATOM 5465 C CA . ASP C 1 246 ? 27.615 24.755 21.988 1.00 99.26 247 ASP B CA 1
ATOM 5466 C C . ASP C 1 246 ? 26.322 23.951 21.938 1.00 90.94 247 ASP B C 1
ATOM 5467 O O . ASP C 1 246 ? 25.973 23.248 22.884 1.00 90.59 247 ASP B O 1
ATOM 5472 N N . GLU C 1 247 ? 25.617 24.060 20.819 1.00 86.58 248 GLU B N 1
ATOM 5473 C CA . GLU C 1 247 ? 24.269 23.516 20.709 1.00 83.84 248 GLU B CA 1
ATOM 5474 C C . GLU C 1 247 ? 24.094 22.632 19.489 1.00 78.02 248 GLU B C 1
ATOM 5475 O O . GLU C 1 247 ? 23.007 22.112 19.249 1.00 75.94 248 GLU B O 1
ATOM 5481 N N . THR C 1 248 ? 25.157 22.477 18.712 1.00 74.89 249 THR B N 1
ATOM 5482 C CA . THR C 1 248 ? 25.048 21.860 17.396 1.00 75.45 249 THR B CA 1
ATOM 5483 C C . THR C 1 248 ? 25.517 20.393 17.376 1.00 81.08 249 THR B C 1
ATOM 5484 O O . THR C 1 248 ? 26.552 20.051 17.964 1.00 78.28 249 THR B O 1
ATOM 5488 N N . TYR C 1 249 ? 24.744 19.534 16.707 1.00 81.44 250 TYR B N 1
ATOM 5489 C CA . TYR C 1 249 ? 24.990 18.091 16.723 1.00 75.52 250 TYR B CA 1
ATOM 5490 C C . TYR C 1 249 ? 24.725 17.444 15.367 1.00 78.39 250 TYR B C 1
ATOM 5491 O O . TYR C 1 249 ? 23.997 17.987 14.536 1.00 78.84 250 TYR B O 1
ATOM 5500 N N . THR C 1 250 ? 25.318 16.274 15.156 1.00 80.51 251 THR B N 1
ATOM 5501 C CA . THR C 1 250 ? 24.918 15.398 14.063 1.00 84.77 251 THR B CA 1
ATOM 5502 C C . THR C 1 250 ? 24.095 14.268 14.665 1.00 83.13 251 THR B C 1
ATOM 5503 O O . THR C 1 250 ? 24.405 13.786 15.753 1.00 81.42 251 THR B O 1
ATOM 5507 N N . ILE C 1 251 ? 23.040 13.858 13.970 1.00 74.37 252 ILE B N 1
ATOM 5508 C CA . ILE C 1 251 ? 22.184 12.786 14.461 1.00 73.00 252 ILE B CA 1
ATOM 5509 C C . ILE C 1 251 ? 22.209 11.581 13.515 1.00 80.78 252 ILE B C 1
ATOM 5510 O O . ILE C 1 251 ? 21.654 11.639 12.415 1.00 89.00 252 ILE B O 1
ATOM 5515 N N . THR C 1 252 ? 22.851 10.496 13.944 1.00 78.41 253 THR B N 1
ATOM 5516 C CA . THR C 1 252 ? 22.974 9.296 13.113 1.00 85.86 253 THR B CA 1
ATOM 5517 C C . THR C 1 252 ? 22.134 8.117 13.634 1.00 85.62 253 THR B C 1
ATOM 5518 O O . THR C 1 252 ? 22.039 7.894 14.845 1.00 83.35 253 THR B O 1
ATOM 5522 N N . ASN C 1 253 ? 21.529 7.367 12.712 1.00 84.97 254 ASN B N 1
ATOM 5523 C CA . ASN C 1 253 ? 20.630 6.275 13.087 1.00 86.73 254 ASN B CA 1
ATOM 5524 C C . ASN C 1 253 ? 21.381 5.030 13.553 1.00 92.47 254 ASN B C 1
ATOM 5525 O O . ASN C 1 253 ? 22.459 4.715 13.038 1.00 95.94 254 ASN B O 1
ATOM 5530 N N . LEU C 1 254 ? 20.804 4.318 14.517 1.00 89.80 255 LEU B N 1
ATOM 5531 C CA . LEU C 1 254 ? 21.476 3.165 15.106 1.00 93.62 255 LEU B CA 1
ATOM 5532 C C . LEU C 1 254 ? 21.638 1.980 14.142 1.00 100.09 255 LEU B C 1
ATOM 5533 O O . LEU C 1 254 ? 22.710 1.382 14.077 1.00 105.25 255 LEU B O 1
ATOM 5538 N N . ARG C 1 255 ? 20.581 1.654 13.397 1.00 101.33 256 ARG B N 1
ATOM 5539 C CA . ARG C 1 255 ? 20.592 0.527 12.461 1.00 101.20 256 ARG B CA 1
ATOM 5540 C C . ARG C 1 255 ? 21.641 0.701 11.367 1.00 106.22 256 ARG B C 1
ATOM 5541 O O . ARG C 1 255 ? 22.225 -0.276 10.883 1.00 112.08 256 ARG B O 1
ATOM 5549 N N . ASP C 1 256 ? 21.866 1.950 10.972 1.00 102.30 257 ASP B N 1
ATOM 5550 C CA . ASP C 1 256 ? 22.810 2.256 9.905 1.00 110.29 257 ASP B CA 1
ATOM 5551 C C . ASP C 1 256 ? 23.468 3.588 10.210 1.00 103.33 257 ASP B C 1
ATOM 5552 O O . ASP C 1 256 ? 22.944 4.641 9.851 1.00 105.38 257 ASP B O 1
ATOM 5557 N N . THR C 1 257 ? 24.622 3.532 10.868 1.00 98.59 258 THR B N 1
ATOM 5558 C CA . THR C 1 257 ? 25.292 4.733 11.364 1.00 98.87 258 THR B CA 1
ATOM 5559 C C . THR C 1 257 ? 25.869 5.646 10.274 1.00 100.93 258 THR B C 1
ATOM 5560 O O . THR C 1 257 ? 26.374 6.733 10.574 1.00 96.00 258 THR B O 1
ATOM 5564 N N . THR C 1 258 ? 25.796 5.204 9.019 1.00 105.07 259 THR B N 1
ATOM 5565 C CA . THR C 1 258 ? 26.149 6.051 7.884 1.00 110.85 259 THR B CA 1
ATOM 5566 C C . THR C 1 258 ? 24.967 6.936 7.506 1.00 111.97 259 THR B C 1
ATOM 5567 O O . THR C 1 258 ? 25.113 7.906 6.756 1.00 114.32 259 THR B O 1
ATOM 5571 N N . LYS C 1 259 ? 23.798 6.585 8.034 1.00 108.65 260 LYS B N 1
ATOM 5572 C CA . LYS C 1 259 ? 22.556 7.268 7.698 1.00 107.42 260 LYS B CA 1
ATOM 5573 C C . LYS C 1 259 ? 22.196 8.327 8.738 1.00 104.47 260 LYS B C 1
ATOM 5574 O O . LYS C 1 259 ? 21.561 8.030 9.753 1.00 99.89 260 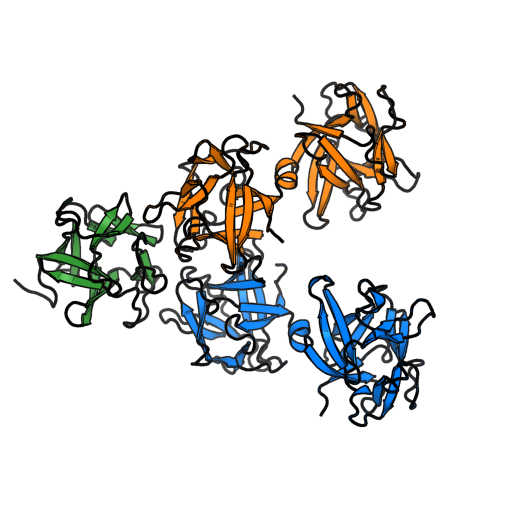LYS B O 1
ATOM 5580 N N . ALA C 1 260 ? 22.620 9.560 8.471 1.00 103.33 261 ALA B N 1
ATOM 5581 C CA . ALA C 1 260 ? 22.312 10.706 9.316 1.00 96.91 261 ALA B CA 1
ATOM 5582 C C . ALA C 1 260 ? 20.901 11.233 9.040 1.00 100.76 261 ALA B C 1
ATOM 5583 O O . ALA C 1 260 ? 20.318 10.949 7.988 1.00 104.09 261 ALA B O 1
ATOM 5585 N N . LEU C 1 261 ? 20.356 11.995 9.987 1.00 96.09 262 LEU B N 1
ATOM 5586 C CA . LEU C 1 261 ? 19.049 12.620 9.811 1.00 84.69 262 LEU B CA 1
ATOM 5587 C C . LEU C 1 261 ? 19.207 13.803 8.864 1.00 86.96 262 LEU B C 1
ATOM 5588 O O . LEU C 1 261 ? 20.091 14.639 9.046 1.00 86.43 262 LEU B O 1
ATOM 5593 N N . ASP C 1 262 ? 18.347 13.868 7.853 1.00 89.89 263 ASP B N 1
ATOM 5594 C CA . ASP C 1 262 ? 18.573 14.757 6.723 1.00 102.56 263 ASP B CA 1
ATOM 5595 C C . ASP C 1 262 ? 17.385 15.667 6.411 1.00 102.26 263 ASP B C 1
ATOM 5596 O O . ASP C 1 262 ? 16.232 15.223 6.369 1.00 93.30 263 ASP B O 1
ATOM 5601 N N . LEU C 1 263 ? 17.679 16.948 6.212 1.00 93.79 264 LEU B N 1
ATOM 5602 C CA . LEU C 1 263 ? 16.695 17.889 5.691 1.00 104.21 264 LEU B CA 1
ATOM 5603 C C . LEU C 1 263 ? 16.713 17.841 4.157 1.00 111.70 264 LEU B C 1
ATOM 5604 O O . LEU C 1 263 ? 17.669 18.304 3.531 1.00 112.76 264 LEU B O 1
ATOM 5609 N N . TYR C 1 264 ? 15.655 17.266 3.581 1.00 116.07 265 TYR B N 1
ATOM 5610 C CA . TYR C 1 264 ? 15.496 17.051 2.133 1.00 120.46 265 TYR B CA 1
ATOM 5611 C C . TYR C 1 264 ? 16.062 18.186 1.266 1.00 120.25 265 TYR B C 1
ATOM 5612 O O . TYR C 1 264 ? 15.446 19.252 1.144 1.00 118.09 265 TYR B O 1
ATOM 5621 N N . GLY C 1 265 ? 17.236 17.954 0.677 1.00 120.94 266 GLY B N 1
ATOM 5622 C CA . GLY C 1 265 ? 17.789 18.867 -0.310 1.00 125.60 266 GLY B CA 1
ATOM 5623 C C . GLY C 1 265 ? 18.373 20.192 0.165 1.00 124.08 266 GLY B C 1
ATOM 5624 O O . GLY C 1 265 ? 18.981 20.909 -0.627 1.00 128.36 266 GLY B O 1
ATOM 5625 N N . GLY C 1 266 ? 18.197 20.528 1.441 1.00 117.32 267 GLY B N 1
ATOM 5626 C CA . GLY C 1 266 ? 18.685 21.797 1.965 1.00 113.42 267 GLY B CA 1
ATOM 5627 C C . GLY C 1 266 ? 17.618 22.878 1.962 1.00 112.76 267 GLY B C 1
ATOM 5628 O O . GLY C 1 266 ? 17.916 24.071 2.073 1.00 112.25 267 GLY B O 1
ATOM 5629 N N . GLN C 1 267 ? 16.364 22.450 1.868 1.00 115.24 268 GLN B N 1
ATOM 5630 C CA . GLN C 1 267 ? 15.244 23.363 1.643 1.00 120.75 268 GLN B CA 1
ATOM 5631 C C . GLN C 1 267 ? 14.592 23.929 2.909 1.00 115.79 268 GLN B C 1
ATOM 5632 O O . GLN C 1 267 ? 13.674 23.332 3.475 1.00 106.39 268 GLN B O 1
ATOM 5638 N N . THR C 1 268 ? 15.069 25.097 3.330 1.00 122.02 269 THR B N 1
ATOM 5639 C CA . THR C 1 268 ? 14.480 25.824 4.449 1.00 126.05 269 THR B CA 1
ATOM 5640 C C . THR C 1 268 ? 13.094 26.355 4.074 1.00 129.76 269 THR B C 1
ATOM 5641 O O . THR C 1 268 ? 12.925 27.548 3.811 1.00 135.84 269 THR B O 1
ATOM 5645 N N . ALA C 1 269 ? 12.108 25.461 4.056 1.00 125.79 270 ALA B N 1
ATOM 5646 C CA . ALA C 1 269 ? 10.756 25.802 3.619 1.00 125.69 270 ALA B CA 1
ATOM 5647 C C . ALA C 1 269 ? 9.723 24.910 4.302 1.00 121.95 270 ALA B C 1
ATOM 5648 O O . ALA C 1 269 ? 10.007 23.756 4.619 1.00 122.66 270 ALA B O 1
ATOM 5650 N N . ASN C 1 270 ? 8.522 25.445 4.511 1.00 118.15 271 ASN B N 1
ATOM 5651 C CA . ASN C 1 270 ? 7.471 24.737 5.241 1.00 109.27 271 ASN B CA 1
ATOM 5652 C C . ASN C 1 270 ? 6.968 23.461 4.576 1.00 106.92 271 ASN B C 1
ATOM 5653 O O . ASN C 1 270 ? 6.505 23.483 3.428 1.00 113.27 271 ASN B O 1
ATOM 5658 N N . GLY C 1 271 ? 7.044 22.357 5.314 1.00 95.19 272 GLY B N 1
ATOM 5659 C CA . GLY C 1 271 ? 6.556 21.080 4.834 1.00 96.29 272 GLY B CA 1
ATOM 5660 C C . GLY C 1 271 ? 7.637 20.237 4.191 1.00 100.95 272 GLY B C 1
ATOM 5661 O O . GLY C 1 271 ? 7.369 19.118 3.750 1.00 101.15 272 GLY B O 1
ATOM 5662 N N . THR C 1 272 ? 8.855 20.776 4.135 1.00 102.32 273 THR B N 1
ATOM 5663 C CA . THR C 1 272 ? 10.011 20.040 3.622 1.00 103.43 273 THR B CA 1
ATOM 5664 C C . THR C 1 272 ? 10.171 18.738 4.403 1.00 103.18 273 THR B C 1
ATOM 5665 O O . THR C 1 272 ? 10.123 18.731 5.636 1.00 93.23 273 THR B O 1
ATOM 5669 N N . ALA C 1 273 ? 10.351 17.637 3.684 1.00 102.63 274 ALA B N 1
ATOM 5670 C CA . ALA C 1 273 ? 10.369 16.321 4.307 1.00 100.96 274 ALA B CA 1
ATOM 5671 C C . ALA C 1 273 ? 11.567 16.114 5.226 1.00 104.03 274 ALA B C 1
ATOM 5672 O O . ALA C 1 273 ? 12.663 16.621 4.954 1.00 108.11 274 ALA B O 1
ATOM 5674 N N . ILE C 1 274 ? 11.359 15.399 6.335 1.00 100.16 275 ILE B N 1
ATOM 5675 C CA . ILE C 1 274 ? 12.505 14.974 7.156 1.00 97.73 275 ILE B CA 1
ATOM 5676 C C . ILE C 1 274 ? 12.806 13.506 6.916 1.00 99.39 275 ILE B C 1
ATOM 5677 O O . ILE C 1 274 ? 11.954 12.619 7.053 1.00 100.06 275 ILE B O 1
ATOM 5682 N N . GLN C 1 275 ? 14.049 13.253 6.562 1.00 103.57 276 GLN B N 1
ATOM 5683 C CA . GLN C 1 275 ? 14.437 11.941 6.121 1.00 102.97 276 GLN B CA 1
ATOM 5684 C C . GLN C 1 275 ? 15.818 11.657 6.624 1.00 107.20 276 GLN B C 1
ATOM 5685 O O . GLN C 1 275 ? 16.425 12.469 7.310 1.00 92.24 276 GLN B O 1
ATOM 5691 N N . VAL C 1 276 ? 16.307 10.490 6.249 1.00 114.39 277 VAL B N 1
ATOM 5692 C CA . VAL C 1 276 ? 17.673 10.130 6.487 1.00 117.81 277 VAL B CA 1
ATOM 5693 C C . VAL C 1 276 ? 18.354 10.342 5.150 1.00 125.78 277 VAL B C 1
ATOM 5694 O O . VAL C 1 276 ? 17.699 10.356 4.100 1.00 129.40 277 VAL B O 1
ATOM 5698 N N . PHE C 1 277 ? 19.658 10.554 5.188 1.00 126.05 278 PHE B N 1
ATOM 5699 C CA . PHE C 1 277 ? 20.448 10.427 3.989 1.00 127.10 278 PHE B CA 1
ATOM 5700 C C . PHE C 1 277 ? 21.838 10.003 4.387 1.00 123.52 278 PHE B C 1
ATOM 5701 O O . PHE C 1 277 ? 22.179 10.027 5.570 1.00 117.34 278 PHE B O 1
ATOM 5709 N N . ASN C 1 278 ? 22.632 9.597 3.404 1.00 124.02 279 ASN B N 1
ATOM 5710 C CA . ASN C 1 278 ? 23.995 9.181 3.675 1.00 120.88 279 ASN B CA 1
ATOM 5711 C C . ASN C 1 278 ? 24.826 10.353 4.191 1.00 114.57 279 ASN B C 1
ATOM 5712 O O . ASN C 1 278 ? 24.735 11.462 3.661 1.00 115.53 279 ASN B O 1
ATOM 5717 N N . TYR C 1 279 ? 25.627 10.103 5.225 1.00 109.06 280 TYR B N 1
ATOM 5718 C CA . TYR C 1 279 ? 26.383 11.161 5.892 1.00 111.15 280 TYR B CA 1
ATOM 5719 C C . TYR C 1 279 ? 27.324 11.904 4.942 1.00 120.12 280 TYR B C 1
ATOM 5720 O O . TYR C 1 279 ? 27.795 11.337 3.954 1.00 131.57 280 TYR B O 1
ATOM 5729 N N . HIS C 1 280 ? 27.582 13.174 5.245 1.00 120.74 281 HIS B N 1
ATOM 5730 C CA . HIS C 1 280 ? 28.399 14.025 4.384 1.00 130.27 281 HIS B CA 1
ATOM 5731 C C . HIS C 1 280 ? 28.976 15.201 5.169 1.00 129.81 281 HIS B C 1
ATOM 5732 O O . HIS C 1 280 ? 29.748 15.998 4.632 1.00 131.58 281 HIS B O 1
ATOM 5739 N N . GLY C 1 281 ? 28.586 15.315 6.437 1.00 125.74 282 GLY B N 1
ATOM 5740 C CA . GLY C 1 281 ? 28.997 16.436 7.265 1.00 125.08 282 GLY B CA 1
ATOM 5741 C C . GLY C 1 281 ? 28.481 17.742 6.697 1.00 127.99 282 GLY B C 1
ATOM 5742 O O . GLY C 1 281 ? 28.957 18.824 7.052 1.00 127.38 282 GLY B O 1
ATOM 5743 N N . ASP C 1 282 ? 27.494 17.642 5.811 1.00 130.72 283 ASP B N 1
ATOM 5744 C CA . ASP C 1 282 ? 27.012 18.809 5.087 1.00 133.65 283 ASP B CA 1
ATOM 5745 C C . ASP C 1 282 ? 25.745 19.410 5.690 1.00 129.77 283 ASP B C 1
ATOM 5746 O O . ASP C 1 282 ? 24.857 18.698 6.156 1.00 126.59 283 ASP B O 1
ATOM 5751 N N . ASP C 1 283 ? 25.679 20.736 5.634 1.00 127.70 284 ASP B N 1
ATOM 5752 C CA . ASP C 1 283 ? 24.831 21.540 6.518 1.00 121.53 284 ASP B CA 1
ATOM 5753 C C . ASP C 1 283 ? 23.351 21.172 6.694 1.00 114.58 284 ASP B C 1
ATOM 5754 O O . ASP C 1 283 ? 22.746 21.558 7.697 1.00 107.45 284 ASP B O 1
ATOM 5759 N N . ASN C 1 284 ? 22.766 20.432 5.754 1.00 117.39 285 ASN B N 1
ATOM 5760 C CA . ASN C 1 284 ? 21.396 19.947 5.947 1.00 112.15 285 ASN B CA 1
ATOM 5761 C C . ASN C 1 284 ? 21.384 18.651 6.756 1.00 107.05 285 ASN B C 1
ATOM 5762 O O . ASN C 1 284 ? 20.414 17.889 6.714 1.00 94.00 285 ASN B O 1
ATOM 5767 N N . GLN C 1 285 ? 22.481 18.417 7.477 1.00 103.36 286 GLN B N 1
ATOM 5768 C CA . GLN C 1 285 ? 22.644 17.260 8.351 1.00 98.12 286 GLN B CA 1
ATOM 5769 C C . GLN C 1 285 ? 23.190 17.700 9.713 1.00 89.91 286 GLN B C 1
ATOM 5770 O O . GLN C 1 285 ? 23.481 16.864 10.569 1.00 88.18 286 GLN B O 1
ATOM 5776 N N . LYS C 1 286 ? 23.347 19.014 9.894 1.00 90.28 287 LYS B N 1
ATOM 5777 C CA . LYS C 1 286 ? 23.666 19.593 11.204 1.00 85.68 287 LYS B CA 1
ATOM 5778 C C . LYS C 1 286 ? 22.394 20.124 11.859 1.00 88.00 287 LYS B C 1
ATOM 5779 O O . LYS C 1 286 ? 21.509 20.666 11.175 1.00 92.23 287 LYS B O 1
ATOM 5785 N N . TRP C 1 287 ? 22.307 19.981 13.181 1.00 80.81 288 TRP B N 1
ATOM 5786 C CA . TRP C 1 287 ? 21.104 20.381 13.903 1.00 74.28 288 TRP B CA 1
ATOM 5787 C C . TRP C 1 287 ? 21.400 21.084 15.222 1.00 74.24 288 TRP B C 1
ATOM 5788 O O . TRP C 1 287 ? 22.308 20.697 15.959 1.00 75.69 288 TRP B O 1
ATOM 5799 N N . ASN C 1 288 ? 20.612 22.114 15.507 1.00 74.44 289 ASN B N 1
ATOM 5800 C CA . ASN C 1 288 ? 20.656 22.795 16.786 1.00 73.59 289 ASN B CA 1
ATOM 5801 C C . ASN C 1 288 ? 19.607 22.200 17.711 1.00 63.35 289 ASN B C 1
ATOM 5802 O O . ASN C 1 288 ? 18.412 22.238 17.418 1.00 59.76 289 ASN B O 1
ATOM 5807 N N . ILE C 1 289 ? 20.055 21.629 18.820 1.00 58.35 290 ILE B N 1
ATOM 5808 C CA . ILE C 1 289 ? 19.143 21.090 19.813 1.00 58.44 290 ILE B CA 1
ATOM 5809 C C . ILE C 1 289 ? 19.109 22.060 20.989 1.00 56.94 290 ILE B C 1
ATOM 5810 O O . ILE C 1 289 ? 20.109 22.255 21.675 1.00 61.94 290 ILE B O 1
ATOM 5815 N N . ARG C 1 290 ? 17.966 22.685 21.222 1.00 54.79 291 ARG B N 1
ATOM 5816 C CA . ARG C 1 290 ? 17.913 23.732 22.237 1.00 66.50 291 ARG B CA 1
ATOM 5817 C C . ARG C 1 290 ? 16.684 23.663 23.121 1.00 60.28 291 ARG B C 1
ATOM 5818 O O . ARG C 1 290 ? 15.689 23.007 22.797 1.00 53.52 291 ARG B O 1
ATOM 5826 N N . ASN C 1 291 ? 16.770 24.345 24.254 1.00 67.03 292 ASN B N 1
ATOM 5827 C CA . ASN C 1 291 ? 15.621 24.493 25.123 1.00 68.80 292 ASN B CA 1
ATOM 5828 C C . ASN C 1 291 ? 14.593 25.344 24.400 1.00 68.16 292 ASN B C 1
ATOM 5829 O O . ASN C 1 291 ? 14.935 26.351 23.761 1.00 75.43 292 ASN B O 1
ATOM 5834 N N . PRO C 1 292 ? 13.329 24.915 24.444 1.00 57.15 293 PRO B N 1
ATOM 5835 C CA . PRO C 1 292 ? 12.327 25.770 23.812 1.00 62.23 293 PRO B CA 1
ATOM 5836 C C . PRO C 1 292 ? 12.104 27.004 24.693 1.00 71.81 293 PRO B C 1
ATOM 5837 O O . PRO C 1 292 ? 11.838 26.855 25.893 1.00 69.62 293 PRO B O 1
ATOM 5841 N N . PRO C 1 293 ? 12.239 28.209 24.111 1.00 73.04 294 PRO B N 1
ATOM 5842 C CA . PRO C 1 293 ? 12.215 29.452 24.897 1.00 79.51 294 PRO B CA 1
ATOM 5843 C C . PRO C 1 293 ? 10.874 29.687 25.591 1.00 84.49 294 PRO B C 1
ATOM 5844 O O . PRO C 1 293 ? 10.609 29.081 26.637 1.00 86.33 294 PRO B O 1
#